Protein AF-0000000083460300 (afdb_homodimer)

Nearest PDB structures (foldseek):
  3lic-assembly1_A  TM=6.378E-01  e=1.007E-07  Shewanella oneidensis
  7bwl-assembly1_A  TM=2.487E-01  e=9.123E-02  Pseudomonas aeruginosa PAO1
  3t4t-assembly1_B  TM=3.244E-01  e=7.249E-01  Arabidopsis thaliana
  1y0g-assembly2_D  TM=1.713E-01  e=1.702E+00  Escherichia coli
  3lic-assembly1_A  TM=6.371E-01  e=8.864E-08  Shewanella oneidensis

Foldseek 3Di:
DVPCVVLLVLQQVLVQVVLLCCVPPVVVLLDPVVQLVSFQVSCVVDVQFFKKKKWWDACQHDNDRIFMWMWGAAPVGDIDIDTCCVPAVCPPPPDPQVVQQVVLQVVLLVVVPAKDKDWDWADPDPPDIDDTDIRMDSGDDSVSKGKDDWAQAPQGDSFIKIKIKHKHWHFQDDDSVSSVDPVRIIMMMIMTIGGDPPPPPPPPPPPNPPRVVRRDD/DVPCVVLLVLQQVLVQVVLLCCVPPVVVLLDPVVQLVSFQVSCVVDVQFFKKKKWWDACQHDNDRIFMWMWGAAPVGDIDIDTCCVPAVCPPPPDPQVVQQVVLQVVLLVVVPAKDKDWDWADPDPPDIDDTDIRMDSGDDSVSKGKDDWAQAPQGDSFIKIKIKHKHWHFADDDSVSSVDPVRIIMMMIMTMGGDPPPPPPPPPHPNPPNVVRRDD

pLDDT: mean 80.94, std 20.19, range [28.08, 98.62]

InterPro domains:
  IPR043458 G-protein coupled receptor 158/179 [PTHR32546] (2-166)

Radius of gyration: 22.04 Å; Cα contacts (8 Å, |Δi|>4): 866; chains: 2; bounding box: 51×63×60 Å

Structure (mmCIF, N/CA/C/O backbone):
data_AF-0000000083460300-model_v1
#
loop_
_entity.id
_entity.type
_entity.pdbx_description
1 polymer 'Uncharacterized protein'
#
loop_
_atom_site.group_PDB
_atom_site.id
_atom_site.type_symbol
_atom_site.label_atom_id
_atom_site.label_alt_id
_atom_site.label_comp_id
_atom_site.label_asym_id
_atom_site.label_entity_id
_atom_site.label_seq_id
_atom_site.pdbx_PDB_ins_code
_atom_site.Cartn_x
_atom_site.Cartn_y
_atom_site.Cartn_z
_atom_site.occupancy
_atom_site.B_iso_or_equiv
_atom_site.auth_seq_id
_atom_site.auth_comp_id
_atom_site.auth_asym_id
_atom_site.auth_atom_id
_atom_site.pdbx_PDB_model_num
ATOM 1 N N . MET A 1 1 ? 0.214 -19.703 14.914 1 40.69 1 MET A N 1
ATOM 2 C CA . MET A 1 1 ? 0.856 -19.156 13.727 1 40.69 1 MET A CA 1
ATOM 3 C C . MET A 1 1 ? 0.792 -17.625 13.742 1 40.69 1 MET A C 1
ATOM 5 O O . MET A 1 1 ? 0.619 -17 12.695 1 40.69 1 MET A O 1
ATOM 9 N N . GLU A 1 2 ? 0.673 -17.125 14.938 1 55.81 2 GLU A N 1
ATOM 10 C CA . GLU A 1 2 ? 0.58 -15.711 15.312 1 55.81 2 GLU A CA 1
ATOM 11 C C . GLU A 1 2 ? 1.822 -14.945 14.875 1 55.81 2 GLU A C 1
ATOM 13 O O . GLU A 1 2 ? 1.737 -13.758 14.531 1 55.81 2 GLU A O 1
ATOM 18 N N . ARG A 1 3 ? 2.99 -15.758 14.578 1 62.72 3 ARG A N 1
ATOM 19 C CA . ARG A 1 3 ? 4.277 -15.102 14.367 1 62.72 3 ARG A CA 1
ATOM 20 C C . ARG A 1 3 ? 4.34 -14.438 13 1 62.72 3 ARG A C 1
ATOM 22 O O . ARG A 1 3 ? 5.016 -13.414 12.836 1 62.72 3 ARG A O 1
ATOM 29 N N . PHE A 1 4 ? 3.465 -14.812 12.031 1 80 4 PHE A N 1
ATOM 30 C CA . PHE A 1 4 ? 3.605 -14.273 10.68 1 80 4 PHE A CA 1
ATOM 31 C C . PHE A 1 4 ? 2.336 -13.547 10.25 1 80 4 PHE A C 1
ATOM 33 O O . PHE A 1 4 ? 2.043 -13.445 9.062 1 80 4 PHE A O 1
ATOM 40 N N . ARG A 1 5 ? 1.718 -13.133 11.258 1 88.12 5 ARG A N 1
ATOM 41 C CA . ARG A 1 5 ? 0.431 -12.492 10.992 1 88.12 5 ARG A CA 1
ATOM 42 C C . ARG A 1 5 ? 0.613 -11.188 10.227 1 88.12 5 ARG A C 1
ATOM 44 O O . ARG A 1 5 ? -0.158 -10.891 9.312 1 88.12 5 ARG A O 1
ATOM 51 N N . VAL A 1 6 ? 1.676 -10.469 10.547 1 90.81 6 VAL A N 1
ATOM 52 C CA . VAL A 1 6 ? 1.897 -9.172 9.922 1 90.81 6 VAL A CA 1
ATOM 53 C C . VAL A 1 6 ? 2.148 -9.352 8.422 1 90.81 6 VAL A C 1
ATOM 55 O O . VAL A 1 6 ? 1.6 -8.617 7.602 1 90.81 6 VAL A O 1
ATOM 58 N N . GLU A 1 7 ? 2.887 -10.375 8.078 1 92.31 7 GLU A N 1
ATOM 59 C CA . GLU A 1 7 ? 3.195 -10.641 6.68 1 92.31 7 GLU A CA 1
ATOM 60 C C . GLU A 1 7 ? 1.938 -11.016 5.898 1 92.31 7 GLU A C 1
ATOM 62 O O . GLU A 1 7 ? 1.739 -10.555 4.773 1 92.31 7 GLU A O 1
ATOM 67 N N . ALA A 1 8 ? 1.145 -11.82 6.523 1 93.94 8 ALA A N 1
ATOM 68 C CA . ALA A 1 8 ? -0.117 -12.195 5.887 1 93.94 8 ALA A CA 1
ATOM 69 C C . ALA A 1 8 ? -1.024 -10.977 5.719 1 93.94 8 ALA A C 1
ATOM 71 O O . ALA A 1 8 ? -1.699 -10.836 4.695 1 93.94 8 ALA A O 1
ATOM 72 N N . ASP A 1 9 ? -1.007 -10.102 6.676 1 95.5 9 ASP A N 1
ATOM 73 C CA . ASP A 1 9 ? -1.859 -8.922 6.637 1 95.5 9 ASP A CA 1
ATOM 74 C C . ASP A 1 9 ? -1.438 -7.977 5.512 1 95.5 9 ASP A C 1
ATOM 76 O O . ASP A 1 9 ? -2.266 -7.242 4.969 1 95.5 9 ASP A O 1
ATOM 80 N N . VAL A 1 10 ? -0.166 -8.016 5.156 1 96.69 10 VAL A N 1
ATOM 81 C CA . VAL A 1 10 ? 0.305 -7.234 4.016 1 96.69 10 VAL A CA 1
ATOM 82 C C . VAL A 1 10 ? -0.421 -7.68 2.748 1 96.69 10 VAL A C 1
ATOM 84 O O . VAL A 1 10 ? -0.887 -6.848 1.966 1 96.69 10 VAL A O 1
ATOM 87 N N . ALA A 1 11 ? -0.58 -8.977 2.582 1 96.25 11 ALA A N 1
ATOM 88 C CA . ALA A 1 11 ? -1.276 -9.508 1.412 1 96.25 11 ALA A CA 1
ATOM 89 C C . ALA A 1 11 ? -2.762 -9.156 1.453 1 96.25 11 ALA A C 1
ATOM 91 O O . ALA A 1 11 ? -3.344 -8.773 0.435 1 96.25 11 ALA A O 1
ATOM 92 N N . VAL A 1 12 ? -3.316 -9.281 2.605 1 96.56 12 VAL A N 1
ATOM 93 C CA . VAL A 1 12 ? -4.734 -8.977 2.771 1 96.56 12 VAL A CA 1
ATOM 94 C C . VAL A 1 12 ? -4.992 -7.512 2.443 1 96.56 12 VAL A C 1
ATOM 96 O O . VAL A 1 12 ? -5.918 -7.188 1.696 1 96.56 12 VAL A O 1
ATOM 99 N N . ASN A 1 13 ? -4.18 -6.668 2.982 1 97.56 13 ASN A N 1
ATOM 100 C CA . ASN A 1 13 ? -4.312 -5.227 2.779 1 97.56 13 ASN A CA 1
ATOM 101 C C . ASN A 1 13 ? -4.16 -4.852 1.309 1 97.56 13 ASN A C 1
ATOM 103 O O . ASN A 1 13 ? -4.926 -4.039 0.788 1 97.56 13 ASN A O 1
ATOM 107 N N . ARG A 1 14 ? -3.213 -5.461 0.698 1 97.06 14 ARG A N 1
ATOM 108 C CA . ARG A 1 14 ? -2.99 -5.203 -0.721 1 97.06 14 ARG A CA 1
ATOM 109 C C . ARG A 1 14 ? -4.176 -5.676 -1.557 1 97.06 14 ARG A C 1
ATOM 111 O O . ARG A 1 14 ? -4.613 -4.977 -2.473 1 97.06 14 ARG A O 1
ATOM 118 N N . ALA A 1 15 ? -4.668 -6.801 -1.241 1 95.88 15 ALA A N 1
ATOM 119 C CA . ALA A 1 15 ? -5.816 -7.348 -1.964 1 95.88 15 ALA A CA 1
ATOM 120 C C . ALA A 1 15 ? -7.012 -6.402 -1.891 1 95.88 15 ALA A C 1
ATOM 122 O O . ALA A 1 15 ? -7.645 -6.113 -2.908 1 95.88 15 ALA A O 1
ATOM 123 N N . ASN A 1 16 ? -7.289 -5.922 -0.725 1 96.38 16 ASN A N 1
ATOM 124 C CA . ASN A 1 16 ? -8.43 -5.031 -0.543 1 96.38 16 ASN A CA 1
ATOM 125 C C . ASN A 1 16 ? -8.211 -3.689 -1.231 1 96.38 16 ASN A C 1
ATOM 127 O O . ASN A 1 16 ? -9.133 -3.131 -1.827 1 96.38 16 ASN A O 1
ATOM 131 N N . MET A 1 17 ? -7.016 -3.207 -1.137 1 96.75 17 MET A N 1
ATOM 132 C CA . MET A 1 17 ? -6.719 -1.939 -1.8 1 96.75 17 MET A CA 1
ATOM 133 C C . MET A 1 17 ? -6.895 -2.062 -3.311 1 96.75 17 MET A C 1
ATOM 135 O O . MET A 1 17 ? -7.496 -1.192 -3.943 1 96.75 17 MET A O 1
ATOM 139 N N . LEU A 1 18 ? -6.406 -3.123 -3.887 1 95 18 LEU A N 1
ATOM 140 C CA . LEU A 1 18 ? -6.504 -3.285 -5.332 1 95 18 LEU A CA 1
ATOM 141 C C . LEU A 1 18 ? -7.949 -3.521 -5.758 1 95 18 LEU A C 1
ATOM 143 O O . LEU A 1 18 ? -8.367 -3.086 -6.832 1 95 18 LEU A O 1
ATOM 147 N N . THR A 1 19 ? -8.664 -4.227 -4.91 1 93.25 19 THR A N 1
ATOM 148 C CA . THR A 1 19 ? -10.086 -4.379 -5.188 1 93.25 19 THR A CA 1
ATOM 149 C C . THR A 1 19 ? -10.773 -3.02 -5.277 1 93.25 19 THR A C 1
ATOM 151 O O . THR A 1 19 ? -11.594 -2.789 -6.168 1 93.25 19 THR A O 1
ATOM 154 N N . ARG A 1 20 ? -10.422 -2.104 -4.418 1 95 20 ARG A N 1
ATOM 155 C CA . ARG A 1 20 ? -10.969 -0.752 -4.445 1 95 20 ARG A CA 1
ATOM 156 C C . ARG A 1 20 ? -10.562 -0.02 -5.719 1 95 20 ARG A C 1
ATOM 158 O O . ARG A 1 20 ? -11.391 0.635 -6.355 1 95 20 ARG A O 1
ATOM 165 N N . LEU A 1 21 ? -9.336 -0.139 -6.055 1 95.75 21 LEU A N 1
ATOM 166 C CA . LEU A 1 21 ? -8.844 0.562 -7.234 1 95.75 21 LEU A CA 1
ATOM 167 C C . LEU A 1 21 ? -9.516 0.029 -8.5 1 95.75 21 LEU A C 1
ATOM 169 O O . LEU A 1 21 ? -9.883 0.804 -9.383 1 95.75 21 LEU A O 1
ATOM 173 N N . TRP A 1 22 ? -9.656 -1.24 -8.578 1 93.12 22 TRP A N 1
ATOM 174 C CA . TRP A 1 22 ? -10.328 -1.825 -9.734 1 93.12 22 TRP A CA 1
ATOM 175 C C . TRP A 1 22 ? -11.766 -1.325 -9.844 1 93.12 22 TRP A C 1
ATOM 177 O O . TRP A 1 22 ? -12.289 -1.137 -10.945 1 93.12 22 TRP A O 1
ATOM 187 N N . LYS A 1 23 ? -12.359 -1.141 -8.75 1 92.25 23 LYS A N 1
ATOM 188 C CA . LYS A 1 23 ? -13.766 -0.755 -8.742 1 92.25 23 LYS A CA 1
ATOM 189 C C . LYS A 1 23 ? -13.93 0.738 -9.008 1 92.25 23 LYS A C 1
ATOM 191 O O . LYS A 1 23 ? -14.828 1.146 -9.75 1 92.25 23 LYS A O 1
ATOM 196 N N . TYR A 1 24 ? -13.078 1.581 -8.414 1 95.19 24 TYR A N 1
ATOM 197 C CA . TYR A 1 24 ? -13.383 3.008 -8.383 1 95.19 24 TYR A CA 1
ATOM 198 C C . TYR A 1 24 ? -12.375 3.799 -9.211 1 95.19 24 TYR A C 1
ATOM 200 O O . TYR A 1 24 ? -12.586 4.98 -9.492 1 95.19 24 TYR A O 1
ATOM 208 N N . ALA A 1 25 ? -11.305 3.238 -9.57 1 95.75 25 ALA A N 1
ATOM 209 C CA . ALA A 1 25 ? -10.273 3.91 -10.352 1 95.75 25 ALA A CA 1
ATOM 210 C C . ALA A 1 25 ? -9.562 2.928 -11.281 1 95.75 25 ALA A C 1
ATOM 212 O O . ALA A 1 25 ? -8.328 2.854 -11.289 1 95.75 25 ALA A O 1
ATOM 213 N N . ALA A 1 26 ? -10.305 2.256 -12.07 1 93.06 26 ALA A N 1
ATOM 214 C CA . ALA A 1 26 ? -9.773 1.207 -12.938 1 93.06 26 ALA A CA 1
ATOM 215 C C . ALA A 1 26 ? -8.727 1.764 -13.891 1 93.06 26 ALA A C 1
ATOM 217 O O . ALA A 1 26 ? -7.824 1.039 -14.328 1 93.06 26 ALA A O 1
ATOM 218 N N . GLU A 1 27 ? -8.766 3.01 -14.219 1 95.25 27 GLU A N 1
ATOM 219 C CA . GLU A 1 27 ? -7.84 3.613 -15.172 1 95.25 27 GLU A CA 1
ATOM 220 C C . GLU A 1 27 ? -6.402 3.533 -14.664 1 95.25 27 GLU A C 1
ATOM 222 O O . GLU A 1 27 ? -5.469 3.385 -15.453 1 95.25 27 GLU A O 1
ATOM 227 N N . VAL A 1 28 ? -6.211 3.625 -13.359 1 97.19 28 VAL A N 1
ATOM 228 C CA . VAL A 1 28 ? -4.848 3.611 -12.844 1 97.19 28 VAL A CA 1
ATOM 229 C C . VAL A 1 28 ? -4.266 2.205 -12.953 1 97.19 28 VAL A C 1
ATOM 231 O O . VAL A 1 28 ? -3.043 2.031 -12.969 1 97.19 28 VAL A O 1
ATOM 234 N N . MET A 1 29 ? -5.152 1.255 -13.07 1 94.75 29 MET A N 1
ATOM 235 C CA . MET A 1 29 ? -4.727 -0.142 -13.117 1 94.75 29 MET A CA 1
ATOM 236 C C . MET A 1 29 ? -4.09 -0.475 -14.461 1 94.75 29 MET A C 1
ATOM 238 O O . MET A 1 29 ? -3.473 -1.53 -14.609 1 94.75 29 MET A O 1
ATOM 242 N N . ASN A 1 30 ? -4.148 0.466 -15.375 1 96.12 30 ASN A N 1
ATOM 243 C CA . ASN A 1 30 ? -3.484 0.267 -16.656 1 96.12 30 ASN A CA 1
ATOM 244 C C . ASN A 1 30 ? -1.97 0.41 -16.531 1 96.12 30 ASN A C 1
ATOM 246 O O . ASN A 1 30 ? -1.229 0.038 -17.453 1 96.12 30 ASN A O 1
ATOM 250 N N . SER A 1 31 ? -1.545 0.927 -15.477 1 97.81 31 SER A N 1
ATOM 251 C CA . SER A 1 31 ? -0.112 1.079 -15.25 1 97.81 31 SER A CA 1
ATOM 252 C C . SER A 1 31 ? 0.499 -0.206 -14.695 1 97.81 31 SER A C 1
ATOM 254 O O . SER A 1 31 ? 0.304 -0.541 -13.523 1 97.81 31 SER A O 1
ATOM 256 N N . GLU A 1 32 ? 1.292 -0.819 -15.484 1 97.62 32 GLU A N 1
ATOM 257 C CA . GLU A 1 32 ? 1.979 -2.014 -15 1 97.62 32 GLU A CA 1
ATOM 258 C C . GLU A 1 32 ? 2.951 -1.675 -13.875 1 97.62 32 GLU A C 1
ATOM 260 O O . GLU A 1 32 ? 3.148 -2.473 -12.953 1 97.62 32 GLU A O 1
ATOM 265 N N . TYR A 1 33 ? 3.535 -0.537 -13.992 1 98.25 33 TYR A N 1
ATOM 266 C CA . TYR A 1 33 ? 4.488 -0.151 -12.953 1 98.25 33 TYR A CA 1
ATOM 267 C C . TYR A 1 33 ? 3.803 -0.015 -11.602 1 98.25 33 TYR A C 1
ATOM 269 O O . TYR A 1 33 ? 4.387 -0.337 -10.562 1 98.25 33 TYR A O 1
ATOM 277 N N . LEU A 1 34 ? 2.6 0.499 -11.609 1 98.31 34 LEU A N 1
ATOM 278 C CA . LEU A 1 34 ? 1.871 0.585 -10.352 1 98.31 34 LEU A CA 1
ATOM 279 C C . LEU A 1 34 ? 1.781 -0.781 -9.68 1 98.31 34 LEU A C 1
ATOM 281 O O . LEU A 1 34 ? 1.996 -0.899 -8.469 1 98.31 34 LEU A O 1
ATOM 285 N N . LEU A 1 35 ? 1.482 -1.758 -10.469 1 97.94 35 LEU A N 1
ATOM 286 C CA . LEU A 1 35 ? 1.384 -3.111 -9.93 1 97.94 35 LEU A CA 1
ATOM 287 C C . LEU A 1 35 ? 2.752 -3.625 -9.492 1 97.94 35 LEU A C 1
ATOM 289 O O . LEU A 1 35 ? 2.871 -4.285 -8.461 1 97.94 35 LEU A O 1
ATOM 293 N N . HIS A 1 36 ? 3.805 -3.318 -10.281 1 98.62 36 HIS A N 1
ATOM 294 C CA . HIS A 1 36 ? 5.168 -3.66 -9.891 1 98.62 36 HIS A CA 1
ATOM 295 C C . HIS A 1 36 ? 5.543 -2.998 -8.57 1 98.62 36 HIS A C 1
ATOM 297 O O . HIS A 1 36 ? 6.062 -3.658 -7.664 1 98.62 36 HIS A O 1
ATOM 303 N N . ALA A 1 37 ? 5.25 -1.735 -8.484 1 98.38 37 ALA A N 1
ATOM 304 C CA . ALA A 1 37 ? 5.559 -0.997 -7.266 1 98.38 37 ALA A CA 1
ATOM 305 C C . ALA A 1 37 ? 4.812 -1.579 -6.066 1 98.38 37 ALA A C 1
ATOM 307 O O . ALA A 1 37 ? 5.328 -1.574 -4.945 1 98.38 37 ALA A O 1
ATOM 308 N N . GLY A 1 38 ? 3.619 -2.023 -6.305 1 98.06 38 GLY A N 1
ATOM 309 C CA . GLY A 1 38 ? 2.822 -2.627 -5.246 1 98.06 38 GLY A CA 1
ATOM 310 C C . GLY A 1 38 ? 3.473 -3.854 -4.633 1 98.06 38 GLY A C 1
ATOM 311 O O . GLY A 1 38 ? 3.627 -3.936 -3.414 1 98.06 38 GLY A O 1
ATOM 312 N N . VAL A 1 39 ? 3.859 -4.77 -5.48 1 98.25 39 VAL A N 1
ATOM 313 C CA . VAL A 1 39 ? 4.457 -5.988 -4.949 1 98.25 39 VAL A CA 1
ATOM 314 C C . VAL A 1 39 ? 5.855 -5.688 -4.41 1 98.25 39 VAL A C 1
ATOM 316 O O . VAL A 1 39 ? 6.297 -6.301 -3.434 1 98.25 39 VAL A O 1
ATOM 319 N N . PHE A 1 40 ? 6.574 -4.773 -5.008 1 98.5 40 PHE A N 1
ATOM 320 C CA . PHE A 1 40 ? 7.836 -4.297 -4.449 1 98.5 40 PHE A CA 1
ATOM 321 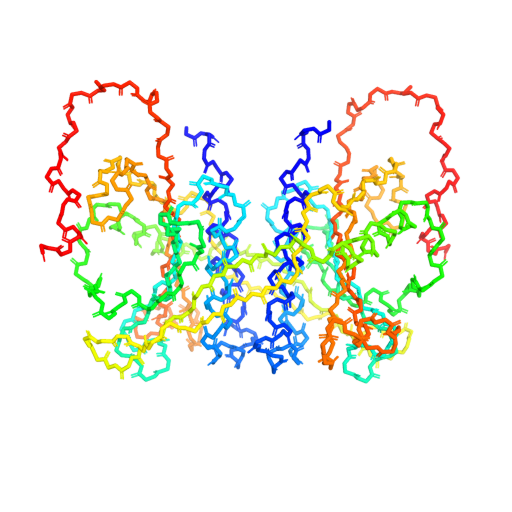C C . PHE A 1 40 ? 7.648 -3.834 -3.01 1 98.5 40 PHE A C 1
ATOM 323 O O . PHE A 1 40 ? 8.398 -4.238 -2.119 1 98.5 40 PHE A O 1
ATOM 330 N N . ALA A 1 41 ? 6.625 -3.045 -2.846 1 98.19 41 ALA A N 1
ATOM 331 C CA . ALA A 1 41 ? 6.336 -2.486 -1.527 1 98.19 41 ALA A CA 1
ATOM 332 C C . ALA A 1 41 ? 5.977 -3.586 -0.531 1 98.19 41 ALA A C 1
ATOM 334 O O . ALA A 1 41 ? 6.309 -3.492 0.652 1 98.19 41 ALA A O 1
ATOM 335 N N . MET A 1 42 ? 5.27 -4.57 -0.984 1 97.94 42 MET A N 1
ATOM 336 C CA . MET A 1 42 ? 4.945 -5.688 -0.097 1 97.94 42 MET A CA 1
ATOM 337 C C . MET A 1 42 ? 6.215 -6.344 0.434 1 97.94 42 MET A C 1
ATOM 339 O O . MET A 1 42 ? 6.34 -6.582 1.637 1 97.94 42 MET A O 1
ATOM 343 N N . VAL A 1 43 ? 7.188 -6.586 -0.414 1 96.81 43 VAL A N 1
ATOM 344 C CA . VAL A 1 43 ? 8.43 -7.242 -0.024 1 96.81 43 VAL A CA 1
ATOM 345 C C . VAL A 1 43 ? 9.242 -6.316 0.885 1 96.81 43 VAL A C 1
ATOM 347 O O . VAL A 1 43 ? 9.828 -6.766 1.874 1 96.81 43 VAL A O 1
ATOM 350 N N . GLU A 1 44 ? 9.18 -5.07 0.592 1 96.75 44 GLU A N 1
ATOM 351 C CA . GLU A 1 44 ? 9.953 -4.086 1.343 1 96.75 44 GLU A CA 1
ATOM 352 C C . GLU A 1 44 ? 9.383 -3.895 2.746 1 96.75 44 GLU A C 1
ATOM 354 O O . GLU A 1 44 ? 10.07 -3.377 3.633 1 96.75 44 GLU A O 1
ATOM 359 N N . PHE A 1 45 ? 8.18 -4.238 2.967 1 96.31 45 PHE A N 1
ATOM 360 C CA . PHE A 1 45 ? 7.504 -3.932 4.219 1 96.31 45 PHE A CA 1
ATOM 361 C C . PHE A 1 45 ? 8.172 -4.648 5.387 1 96.31 45 PHE A C 1
ATOM 363 O O . PHE A 1 45 ? 8.227 -4.117 6.496 1 96.31 45 PHE A O 1
ATOM 370 N N . ASP A 1 46 ? 8.555 -5.812 5.113 1 92.81 46 ASP A N 1
ATOM 371 C CA . ASP A 1 46 ? 9.164 -6.633 6.156 1 92.81 46 ASP A CA 1
ATOM 372 C C . ASP A 1 46 ? 10.273 -7.516 5.59 1 92.81 46 ASP A C 1
ATOM 374 O O . ASP A 1 46 ? 10.086 -8.18 4.566 1 92.81 46 ASP A O 1
ATOM 378 N N . ASP A 1 47 ? 11.367 -7.609 6.348 1 89.88 47 ASP A N 1
ATOM 379 C CA . ASP A 1 47 ? 12.531 -8.352 5.867 1 89.88 47 ASP A CA 1
ATOM 380 C C . ASP A 1 47 ? 12.234 -9.844 5.785 1 89.88 47 ASP A C 1
ATOM 382 O O . ASP A 1 47 ? 12.914 -10.578 5.066 1 89.88 47 ASP A O 1
ATOM 386 N N . ASP A 1 48 ? 11.227 -10.242 6.449 1 86.88 48 ASP A N 1
ATOM 387 C CA . ASP A 1 48 ? 10.875 -11.664 6.445 1 86.88 48 ASP A CA 1
ATOM 388 C C . ASP A 1 48 ? 10.086 -12.031 5.191 1 86.88 48 ASP A C 1
ATOM 390 O O . ASP A 1 48 ? 9.93 -13.211 4.875 1 86.88 48 ASP A O 1
ATOM 394 N N . ILE A 1 49 ? 9.578 -11.07 4.527 1 92.44 49 ILE A N 1
ATOM 395 C CA . ILE A 1 49 ? 8.906 -11.352 3.262 1 92.44 49 ILE A CA 1
ATOM 396 C C . ILE A 1 49 ? 9.945 -11.508 2.154 1 92.44 49 ILE A C 1
ATOM 398 O O . ILE A 1 49 ? 10.609 -10.539 1.775 1 92.44 49 ILE A O 1
ATOM 402 N N . PHE A 1 50 ? 10.039 -12.656 1.695 1 91.25 50 PHE A N 1
ATOM 403 C CA . PHE A 1 50 ? 11.023 -12.938 0.651 1 91.25 50 PHE A CA 1
ATOM 404 C C . PHE A 1 50 ? 10.469 -12.57 -0.721 1 91.25 50 PHE A C 1
ATOM 406 O O . PHE A 1 50 ? 11.203 -12.102 -1.589 1 91.25 50 PHE A O 1
ATOM 413 N N . ALA A 1 51 ? 9.203 -12.852 -0.879 1 93.56 51 ALA A N 1
ATOM 414 C CA . ALA A 1 51 ? 8.57 -12.586 -2.17 1 93.56 51 ALA A CA 1
ATOM 415 C C . ALA A 1 51 ? 7.09 -12.258 -2.004 1 93.56 51 ALA A C 1
ATOM 417 O O . ALA A 1 51 ? 6.496 -12.562 -0.967 1 93.56 51 ALA A O 1
ATOM 418 N N . ALA A 1 52 ? 6.547 -11.633 -2.992 1 96 52 ALA A N 1
ATOM 419 C CA . ALA A 1 52 ? 5.129 -11.289 -3.035 1 96 52 ALA A CA 1
ATOM 420 C C . ALA A 1 52 ? 4.621 -11.242 -4.473 1 96 52 ALA A C 1
ATOM 422 O O . ALA A 1 52 ? 5.379 -10.938 -5.395 1 96 52 ALA A O 1
ATOM 423 N N . GLY A 1 53 ? 3.33 -11.523 -4.652 1 95.12 53 GLY A N 1
ATOM 424 C CA . GLY A 1 53 ? 2.783 -11.539 -6 1 95.12 53 GLY A CA 1
ATOM 425 C C . GLY A 1 53 ? 1.305 -11.203 -6.047 1 95.12 53 GLY A C 1
ATOM 426 O O . GLY A 1 53 ? 0.621 -11.25 -5.023 1 95.12 53 GLY A O 1
ATOM 427 N N . ASN A 1 54 ? 0.885 -10.789 -7.168 1 94.06 54 ASN A N 1
ATOM 428 C CA . ASN A 1 54 ? -0.49 -10.5 -7.559 1 94.06 54 ASN A CA 1
ATOM 429 C C . ASN A 1 54 ? -0.829 -11.102 -8.914 1 94.06 54 ASN A C 1
ATOM 431 O O . ASN A 1 54 ? -0.615 -10.477 -9.953 1 94.06 54 ASN A O 1
ATOM 435 N N . CYS A 1 55 ? -1.491 -12.266 -8.875 1 91.81 55 CYS A N 1
ATOM 436 C CA . CYS A 1 55 ? -1.705 -13.016 -10.109 1 91.81 55 CYS A CA 1
ATOM 437 C C . CYS A 1 55 ? -3.145 -12.875 -10.586 1 91.81 55 CYS A C 1
ATOM 439 O O . CYS A 1 55 ? -4.082 -13.023 -9.805 1 91.81 55 CYS A O 1
ATOM 441 N N . TYR A 1 56 ? -3.234 -12.664 -11.883 1 90.38 56 TYR A N 1
ATOM 442 C CA . TYR A 1 56 ? -4.555 -12.516 -12.484 1 90.38 56 TYR A CA 1
ATOM 443 C C . TYR A 1 56 ? -4.949 -13.766 -13.258 1 90.38 56 TYR A C 1
ATOM 445 O O . TYR A 1 56 ? -4.094 -14.469 -13.789 1 90.38 56 TYR A O 1
ATOM 453 N N . ASP A 1 57 ? -6.23 -13.992 -13.328 1 85.44 57 ASP A N 1
ATOM 454 C CA . ASP A 1 57 ? -6.75 -15.086 -14.141 1 85.44 57 ASP A CA 1
ATOM 455 C C . ASP A 1 57 ? -6.605 -14.773 -15.633 1 85.44 57 ASP A C 1
ATOM 457 O O . ASP A 1 57 ? -6.18 -13.68 -16 1 85.44 57 ASP A O 1
ATOM 461 N N . LYS A 1 58 ? -6.914 -15.805 -16.391 1 87.25 58 LYS A N 1
ATOM 462 C CA . LYS A 1 58 ? -6.742 -15.703 -17.828 1 87.25 58 LYS A CA 1
ATOM 463 C C . LYS A 1 58 ? -7.508 -14.508 -18.391 1 87.25 58 LYS A C 1
ATOM 465 O O . LYS A 1 58 ? -8.688 -14.32 -18.094 1 87.25 58 LYS A O 1
ATOM 470 N N . TYR A 1 59 ? -6.824 -13.617 -19.156 1 88.81 59 TYR A N 1
ATOM 471 C CA . TYR A 1 59 ? -7.355 -12.492 -19.906 1 88.81 59 TYR A CA 1
ATOM 472 C C . TYR A 1 59 ? -7.988 -11.461 -18.984 1 88.81 59 TYR A C 1
ATOM 474 O O . TYR A 1 59 ? -8.984 -10.828 -19.328 1 88.81 59 TYR A O 1
ATOM 482 N N . GLN A 1 60 ? -7.398 -11.305 -17.844 1 87.88 60 GLN A N 1
ATOM 483 C CA . GLN A 1 60 ? -8.008 -10.391 -16.891 1 87.88 60 GLN A CA 1
ATOM 484 C C . GLN A 1 60 ? -7.148 -9.148 -16.688 1 87.88 60 GLN A C 1
ATOM 486 O O . GLN A 1 60 ? -7.512 -8.25 -15.93 1 87.88 60 GLN A O 1
ATOM 491 N N . TYR A 1 61 ? -6.078 -9.133 -17.328 1 92.69 61 TYR A N 1
ATOM 492 C CA . TYR A 1 61 ? -5.262 -7.922 -17.281 1 92.69 61 TYR A CA 1
ATOM 493 C C . TYR A 1 61 ? -4.762 -7.547 -18.672 1 92.69 61 TYR A C 1
ATOM 495 O O . TYR A 1 61 ? -3.949 -8.266 -19.266 1 92.69 61 TYR A O 1
ATOM 503 N N . LYS A 1 62 ? -5.258 -6.41 -19.156 1 93.56 62 LYS A N 1
ATOM 504 C CA . LYS A 1 62 ? -4.93 -5.918 -20.5 1 93.56 62 LYS A CA 1
ATOM 505 C C . LYS A 1 62 ? -5.051 -7.023 -21.531 1 93.56 62 LYS A C 1
ATOM 507 O O . LYS A 1 62 ? -6.066 -7.723 -21.594 1 93.56 62 LYS A O 1
ATOM 512 N N . ASP A 1 63 ? -4.09 -7.098 -22.453 1 93.75 63 ASP A N 1
ATOM 513 C CA . ASP A 1 63 ? -4.168 -8.094 -23.516 1 93.75 63 ASP A CA 1
ATOM 514 C C . ASP A 1 63 ? -3.326 -9.328 -23.172 1 93.75 63 ASP A C 1
ATOM 516 O O . ASP A 1 63 ? -3.072 -10.164 -24.031 1 93.75 63 ASP A O 1
ATOM 520 N N . TYR A 1 64 ? -3.035 -9.484 -21.969 1 94.06 64 TYR A N 1
ATOM 521 C CA . TYR A 1 64 ? -2.232 -10.633 -21.562 1 94.06 64 TYR A CA 1
ATOM 522 C C . TYR A 1 64 ? -3.104 -11.86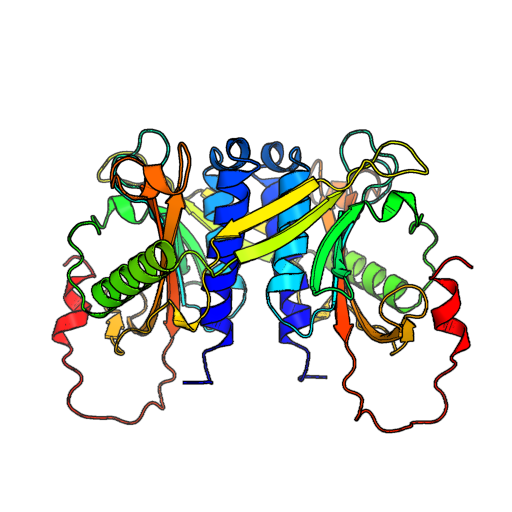7 -21.375 1 94.06 64 TYR A C 1
ATOM 524 O O . TYR A 1 64 ? -4.215 -11.781 -20.844 1 94.06 64 TYR A O 1
ATOM 532 N N . TRP A 1 65 ? -2.568 -12.969 -21.828 1 93.06 65 TRP A N 1
ATOM 533 C CA . TRP A 1 65 ? -3.213 -14.227 -21.438 1 93.06 65 TRP A CA 1
ATOM 534 C C . TRP A 1 65 ? -3.123 -14.445 -19.938 1 93.06 65 TRP A C 1
ATOM 536 O O . TRP A 1 65 ? -4.133 -14.703 -19.281 1 93.06 65 TRP A O 1
ATOM 546 N N . LEU A 1 66 ? -1.916 -14.359 -19.422 1 91.81 66 LEU A N 1
ATOM 547 C CA . LEU A 1 66 ? -1.637 -14.391 -18 1 91.81 66 LEU A CA 1
ATOM 548 C C . LEU A 1 66 ? -0.694 -13.258 -17.594 1 91.81 66 LEU A C 1
ATOM 550 O O . LEU A 1 66 ? 0.218 -12.914 -18.359 1 91.81 66 LEU A O 1
ATOM 554 N N . PHE A 1 67 ? -0.96 -12.742 -16.438 1 94.56 67 PHE A N 1
ATOM 555 C CA . PHE A 1 67 ? -0.125 -11.672 -15.922 1 94.56 67 PHE A CA 1
ATOM 556 C C . PHE A 1 67 ? -0.005 -11.758 -14.406 1 94.56 67 PHE A C 1
ATOM 558 O O . PHE A 1 67 ? -1.014 -11.836 -13.703 1 94.56 67 PHE A O 1
ATOM 565 N N . CYS A 1 68 ? 1.262 -11.805 -13.906 1 94.44 68 CYS A N 1
ATOM 566 C CA . CYS A 1 68 ? 1.49 -11.938 -12.477 1 94.44 68 CYS A CA 1
ATOM 567 C C . CYS A 1 68 ? 2.707 -11.133 -12.039 1 94.44 68 CYS A C 1
ATOM 569 O O . CYS A 1 68 ? 3.816 -11.664 -11.969 1 94.44 68 CYS A O 1
ATOM 571 N N . PRO A 1 69 ? 2.441 -9.844 -11.703 1 97.25 69 PRO A N 1
ATOM 572 C CA . PRO A 1 69 ? 3.537 -9.133 -11.047 1 97.25 69 PRO A CA 1
ATOM 573 C C . PRO A 1 69 ? 4.062 -9.867 -9.812 1 97.25 69 PRO A C 1
ATOM 575 O O . PRO A 1 69 ? 3.279 -10.273 -8.953 1 97.25 69 PRO A O 1
ATOM 578 N N . TYR A 1 70 ? 5.375 -10.047 -9.773 1 96.19 70 TYR A N 1
ATOM 579 C CA . TYR A 1 70 ? 6.047 -10.844 -8.758 1 96.19 70 TYR A CA 1
ATOM 580 C C . TYR A 1 70 ? 7.371 -10.211 -8.352 1 96.19 70 TYR A C 1
ATOM 582 O O . TYR A 1 70 ? 8.242 -9.984 -9.195 1 96.19 70 TYR A O 1
ATOM 590 N N . ALA A 1 71 ? 7.473 -9.93 -7.074 1 97.38 71 ALA A N 1
ATOM 591 C CA . ALA A 1 71 ? 8.695 -9.359 -6.52 1 97.38 71 ALA A CA 1
ATOM 592 C C . ALA A 1 71 ? 9.398 -10.352 -5.609 1 97.38 71 ALA A C 1
ATOM 594 O O . ALA A 1 71 ? 8.75 -11.078 -4.848 1 97.38 71 ALA A O 1
ATOM 595 N N . TYR A 1 72 ? 10.734 -10.328 -5.652 1 93.44 72 TYR A N 1
ATOM 596 C CA . TYR A 1 72 ? 11.484 -11.164 -4.715 1 93.44 72 TYR A CA 1
ATOM 597 C C . TYR A 1 72 ? 12.883 -10.602 -4.488 1 93.44 72 TYR A C 1
ATOM 599 O O . TYR A 1 72 ? 13.391 -9.836 -5.309 1 93.44 72 TYR A O 1
ATOM 607 N N . ARG A 1 73 ? 13.438 -11.023 -3.42 1 92.44 73 ARG A N 1
ATOM 608 C CA . ARG A 1 73 ? 14.773 -10.562 -3.051 1 92.44 73 ARG A CA 1
ATOM 609 C C . ARG A 1 73 ? 15.852 -11.359 -3.791 1 92.44 73 ARG A C 1
ATOM 611 O O . ARG A 1 73 ? 15.883 -12.586 -3.715 1 92.44 73 ARG A O 1
ATOM 618 N N . LEU A 1 74 ? 16.656 -10.586 -4.445 1 90.31 74 LEU A N 1
ATOM 619 C CA . LEU A 1 74 ? 17.812 -11.211 -5.07 1 90.31 74 LEU A CA 1
ATOM 620 C C . LEU A 1 74 ? 18.875 -11.547 -4.031 1 90.31 74 LEU A C 1
ATOM 622 O O . LEU A 1 74 ? 18.953 -10.906 -2.979 1 90.31 74 LEU A O 1
ATOM 626 N N . PRO A 1 75 ? 19.703 -12.477 -4.352 1 84.81 75 PRO A N 1
ATOM 627 C CA . PRO A 1 75 ? 20.781 -12.812 -3.41 1 84.81 75 PRO A CA 1
ATOM 628 C C . PRO A 1 75 ? 21.688 -11.633 -3.1 1 84.81 75 PRO A C 1
ATOM 630 O O . PRO A 1 75 ? 22.219 -11.523 -1.987 1 84.81 75 PRO A O 1
ATOM 633 N N . GLU A 1 76 ? 21.781 -10.75 -4.043 1 86.94 76 GLU A N 1
ATOM 634 C CA . GLU A 1 76 ? 22.688 -9.609 -3.871 1 86.94 76 GLU A CA 1
ATOM 635 C C . GLU A 1 76 ? 22.016 -8.508 -3.049 1 86.94 76 GLU A C 1
ATOM 637 O O . GLU A 1 76 ? 22.672 -7.527 -2.67 1 86.94 76 GLU A O 1
ATOM 642 N N . GLY A 1 77 ? 20.703 -8.625 -2.811 1 86.5 77 GLY A N 1
ATOM 643 C CA . GLY A 1 77 ? 20.109 -7.645 -1.92 1 86.5 77 GLY A CA 1
ATOM 644 C C . GLY A 1 77 ? 18.906 -6.945 -2.527 1 86.5 77 GLY A C 1
ATOM 645 O O . GLY A 1 77 ? 17.812 -6.977 -1.964 1 86.5 77 GLY A O 1
ATOM 646 N N . PRO A 1 78 ? 19.047 -6.418 -3.75 1 94.25 78 PRO A N 1
ATOM 647 C CA . PRO A 1 78 ? 17.953 -5.668 -4.348 1 94.25 78 PRO A CA 1
ATOM 648 C C . PRO A 1 78 ? 16.75 -6.551 -4.676 1 94.25 78 PRO A C 1
ATOM 650 O O . PRO A 1 78 ? 16.875 -7.777 -4.719 1 94.25 78 PRO A O 1
ATOM 653 N N . ILE A 1 79 ? 15.656 -5.898 -4.785 1 97.06 79 ILE A N 1
ATOM 654 C CA . ILE A 1 79 ? 14.422 -6.578 -5.145 1 97.06 79 ILE A CA 1
ATOM 655 C C . ILE A 1 79 ? 14.242 -6.559 -6.66 1 97.06 79 ILE A C 1
ATOM 657 O O . ILE A 1 79 ? 14.469 -5.531 -7.305 1 97.06 79 ILE A O 1
ATOM 661 N N . LEU A 1 80 ? 13.906 -7.688 -7.215 1 97.69 80 LEU A N 1
ATOM 662 C CA . LEU A 1 80 ? 13.539 -7.781 -8.625 1 97.69 80 LEU A CA 1
ATOM 663 C C . LEU A 1 80 ? 12.047 -8.016 -8.789 1 97.69 80 LEU A C 1
ATOM 665 O O . LEU A 1 80 ? 11.469 -8.875 -8.117 1 97.69 80 LEU A O 1
ATOM 669 N N . VAL A 1 81 ? 11.484 -7.215 -9.609 1 98.25 81 VAL A N 1
ATOM 670 C CA . VAL A 1 81 ? 10.078 -7.41 -9.945 1 98.25 81 VAL A CA 1
ATOM 671 C C . VAL A 1 81 ? 9.945 -7.848 -11.398 1 98.25 81 VAL A C 1
ATOM 673 O O . VAL A 1 81 ? 10.531 -7.23 -12.289 1 98.25 81 VAL A O 1
ATOM 676 N N . LYS A 1 82 ? 9.18 -8.867 -11.602 1 97.75 82 LYS A N 1
ATOM 677 C CA . LYS A 1 82 ? 8.953 -9.398 -12.945 1 97.75 82 LYS A CA 1
ATOM 678 C C . LYS A 1 82 ? 7.531 -9.922 -13.102 1 97.75 82 LYS A C 1
ATOM 680 O O . LYS A 1 82 ? 6.762 -9.938 -12.133 1 97.75 82 LYS A O 1
ATOM 685 N N . ASP A 1 83 ? 7.199 -10.242 -14.344 1 96.88 83 ASP A N 1
ATOM 686 C CA . ASP A 1 83 ? 5.98 -11 -14.594 1 96.88 83 ASP A CA 1
ATOM 687 C C . ASP A 1 83 ? 6.23 -12.5 -14.477 1 96.88 83 ASP A C 1
ATOM 689 O O . ASP A 1 83 ? 6.812 -13.117 -15.375 1 96.88 83 ASP A O 1
ATOM 693 N N . LEU A 1 84 ? 5.742 -13.078 -13.453 1 93.62 84 LEU A N 1
ATOM 694 C CA . LEU A 1 84 ? 5.973 -14.484 -13.164 1 93.62 84 LEU A CA 1
ATOM 695 C C . LEU A 1 84 ? 5.336 -15.367 -14.234 1 93.62 84 LEU A C 1
ATOM 697 O O . LEU A 1 84 ? 5.805 -16.484 -14.484 1 93.62 84 LEU A O 1
ATOM 701 N N . ALA A 1 85 ? 4.309 -14.875 -14.883 1 91.94 85 ALA A N 1
ATOM 702 C CA . ALA A 1 85 ? 3.531 -15.656 -15.844 1 91.94 85 ALA A CA 1
ATOM 703 C C . ALA A 1 85 ? 4.379 -16.031 -17.047 1 91.94 85 ALA A C 1
ATOM 705 O O . ALA A 1 85 ? 4.031 -16.953 -17.797 1 91.94 85 ALA A O 1
ATOM 706 N N . VAL A 1 86 ? 5.402 -15.312 -17.281 1 93.06 86 VAL A N 1
ATOM 707 C CA . VAL A 1 86 ? 6.285 -15.625 -18.406 1 93.06 86 VAL A CA 1
ATOM 708 C C . VAL A 1 86 ? 6.934 -16.984 -18.188 1 93.06 86 VAL A C 1
ATOM 710 O O . VAL A 1 86 ? 7.09 -17.766 -19.125 1 93.06 86 VAL A O 1
ATOM 713 N N . GLU A 1 87 ? 7.242 -17.297 -16.891 1 87.81 87 GLU A N 1
ATOM 714 C CA . GLU A 1 87 ? 7.992 -18.516 -16.594 1 87.81 87 GLU A CA 1
ATOM 715 C C . GLU A 1 87 ? 7.094 -19.578 -15.977 1 87.81 87 GLU A C 1
ATOM 717 O O . GLU A 1 87 ? 7.43 -20.766 -15.977 1 87.81 87 GLU A O 1
ATOM 722 N N . TYR A 1 88 ? 6.023 -19.141 -15.492 1 83.69 88 TYR A N 1
ATOM 723 C CA . TYR A 1 88 ? 5.16 -20.031 -14.742 1 83.69 88 TYR A CA 1
ATOM 724 C C . TYR A 1 88 ? 3.695 -19.828 -15.109 1 83.69 88 TYR A C 1
ATOM 726 O O . TYR A 1 88 ? 3.125 -18.766 -14.836 1 83.69 88 TYR A O 1
ATOM 734 N N . LYS A 1 89 ? 3.156 -20.906 -15.703 1 84.94 89 LYS A N 1
ATOM 735 C CA . LYS A 1 89 ? 1.739 -20.844 -16.047 1 84.94 89 LYS A CA 1
ATOM 736 C C . LYS A 1 89 ? 0.875 -21.406 -14.93 1 84.94 89 LYS A C 1
ATOM 738 O O . LYS A 1 89 ? 0.584 -22.609 -14.906 1 84.94 89 LYS A O 1
ATOM 743 N N . TYR A 1 90 ? 0.365 -20.641 -14.031 1 78.25 90 TYR A N 1
ATOM 744 C CA . TYR A 1 90 ? -0.172 -21.016 -12.719 1 78.25 90 TYR A CA 1
ATOM 745 C C . TYR A 1 90 ? -1.636 -21.422 -12.828 1 78.25 90 TYR A C 1
ATOM 747 O O . TYR A 1 90 ? -2.287 -21.688 -11.82 1 78.25 90 TYR A O 1
ATOM 755 N N . LEU A 1 91 ? -2.25 -21.531 -13.969 1 76.69 91 LEU A N 1
ATOM 756 C CA . LEU A 1 91 ? -3.652 -21.906 -14.07 1 76.69 91 LEU A CA 1
ATOM 757 C C . LEU A 1 91 ? -3.842 -23.375 -13.695 1 76.69 91 LEU A C 1
ATOM 759 O O . LEU A 1 91 ? -4.941 -23.781 -13.312 1 76.69 91 LEU A O 1
ATOM 763 N N . LYS A 1 92 ? -2.783 -24.094 -13.711 1 68.75 92 LYS A N 1
ATOM 764 C CA . LYS A 1 92 ? -2.885 -25.516 -13.438 1 68.75 92 LYS A CA 1
ATOM 765 C C . LYS A 1 92 ? -2.43 -25.844 -12.023 1 68.75 92 LYS A C 1
ATOM 767 O O . LYS A 1 92 ? -2.141 -27 -11.703 1 68.75 92 LYS A O 1
ATOM 772 N N . ASN A 1 93 ? -2.395 -24.766 -11.281 1 64.56 93 ASN A N 1
ATOM 773 C CA . ASN A 1 93 ? -1.965 -25.016 -9.906 1 64.56 93 ASN A CA 1
ATOM 774 C C . ASN A 1 93 ? -2.957 -25.891 -9.156 1 64.56 93 ASN A C 1
ATOM 776 O O . ASN A 1 93 ? -4.129 -25.547 -9.016 1 64.56 93 ASN A O 1
ATOM 780 N N . THR A 1 94 ? -2.506 -26.984 -8.719 1 65.25 94 THR A N 1
ATOM 781 C CA . THR A 1 94 ? -3.363 -27.969 -8.062 1 65.25 94 THR A CA 1
ATOM 782 C C . THR A 1 94 ? -2.973 -28.141 -6.598 1 65.25 94 THR A C 1
ATOM 784 O O . THR A 1 94 ? -3.361 -29.109 -5.953 1 65.25 94 THR A O 1
ATOM 787 N N . SER A 1 95 ? -2.293 -27.188 -6.152 1 69.25 95 SER A N 1
ATOM 788 C CA . SER A 1 95 ? -1.882 -27.344 -4.762 1 69.25 95 SER A CA 1
ATOM 789 C C . SER A 1 95 ? -3.072 -27.203 -3.816 1 69.25 95 SER A C 1
ATOM 791 O O . SER A 1 95 ? -4.051 -26.531 -4.133 1 69.25 95 SER A O 1
ATOM 793 N N . GLU A 1 96 ? -2.949 -27.891 -2.711 1 72.94 96 GLU A N 1
ATOM 794 C CA . GLU A 1 96 ? -4.031 -27.906 -1.729 1 72.94 96 GLU A CA 1
ATOM 795 C C . GLU A 1 96 ? -4.285 -26.516 -1.173 1 72.94 96 GLU A C 1
ATOM 797 O O . GLU A 1 96 ? -5.438 -26.109 -1.006 1 72.94 96 GLU A O 1
ATOM 802 N N . TRP A 1 97 ? -3.281 -25.906 -0.911 1 73.88 97 TRP A N 1
ATOM 803 C CA . TRP A 1 97 ? -3.467 -24.594 -0.313 1 73.88 97 TRP A CA 1
ATOM 804 C C . TRP A 1 97 ? -4.137 -23.641 -1.297 1 73.88 97 TRP A C 1
ATOM 806 O O . TRP A 1 97 ? -4.949 -22.797 -0.902 1 73.88 97 TRP A O 1
ATOM 816 N N . PHE A 1 98 ? -3.801 -23.734 -2.512 1 76.25 98 PHE A N 1
ATOM 817 C CA . PHE A 1 98 ? -4.453 -22.906 -3.523 1 76.25 98 PHE A CA 1
ATOM 818 C C . PHE A 1 98 ? -5.93 -23.266 -3.645 1 76.25 98 PHE A C 1
ATOM 820 O O . PHE A 1 98 ? -6.777 -22.375 -3.77 1 76.25 98 PHE A O 1
ATOM 827 N N . TYR A 1 99 ? -6.125 -24.531 -3.568 1 79.31 99 TYR A N 1
ATOM 828 C CA . TYR A 1 99 ? -7.504 -25 -3.627 1 79.31 99 TYR A CA 1
ATOM 829 C C . TYR A 1 99 ? -8.32 -24.438 -2.467 1 79.31 99 TYR A C 1
ATOM 831 O O . TYR A 1 99 ? -9.43 -23.938 -2.664 1 79.31 99 TYR A O 1
ATOM 839 N N . ILE A 1 100 ? -7.789 -24.516 -1.385 1 84.44 100 ILE A N 1
ATOM 840 C CA . ILE A 1 100 ? -8.492 -24.031 -0.202 1 84.44 100 ILE A CA 1
ATOM 841 C C . ILE A 1 100 ? -8.727 -22.531 -0.319 1 84.44 100 ILE A C 1
ATOM 843 O O . ILE A 1 100 ? -9.82 -22.047 -0.026 1 84.44 100 ILE A O 1
ATOM 847 N N . ALA A 1 101 ? -7.742 -21.781 -0.736 1 83.56 101 ALA A N 1
ATOM 848 C CA . ALA A 1 101 ? -7.887 -20.328 -0.922 1 83.56 101 ALA A CA 1
ATOM 849 C C . ALA A 1 101 ? -8.992 -20.016 -1.928 1 83.56 101 ALA A C 1
ATOM 851 O O . ALA A 1 101 ? -9.75 -19.062 -1.745 1 83.56 101 ALA A O 1
ATOM 852 N N . ARG A 1 102 ? -9.07 -20.828 -2.898 1 83.19 102 ARG A N 1
ATOM 853 C CA . ARG A 1 102 ? -10.102 -20.641 -3.91 1 83.19 102 ARG A CA 1
ATOM 854 C C . ARG A 1 102 ? -11.492 -20.906 -3.334 1 83.19 102 ARG A C 1
ATOM 856 O O . ARG A 1 102 ? -12.43 -20.156 -3.594 1 83.19 102 ARG A O 1
ATOM 863 N N . LYS A 1 103 ? -11.578 -21.906 -2.588 1 87.31 103 LYS A N 1
ATOM 864 C CA . LYS A 1 103 ? -12.852 -22.234 -1.955 1 87.31 103 LYS A CA 1
ATOM 865 C C . LYS A 1 103 ? -13.273 -21.141 -0.979 1 87.31 103 LYS A C 1
ATOM 867 O O . LYS A 1 103 ? -14.453 -20.797 -0.896 1 87.31 103 LYS A O 1
ATOM 872 N N . ASN A 1 104 ? -12.328 -20.703 -0.269 1 90.5 104 ASN A N 1
ATOM 873 C CA . ASN A 1 104 ? -12.617 -19.609 0.646 1 90.5 104 ASN A CA 1
ATOM 874 C C . ASN A 1 104 ? -13.141 -18.375 -0.095 1 90.5 104 ASN A C 1
ATOM 876 O O . ASN A 1 104 ? -14.07 -17.719 0.366 1 90.5 104 ASN A O 1
ATOM 880 N N . ALA A 1 105 ? -12.547 -18.094 -1.19 1 87.5 105 ALA A N 1
ATOM 881 C CA . ALA A 1 105 ? -12.984 -16.953 -1.988 1 87.5 105 ALA A CA 1
ATOM 882 C C . ALA A 1 105 ? -14.406 -17.141 -2.494 1 87.5 105 ALA A C 1
ATOM 884 O O . ALA A 1 105 ? -15.203 -16.188 -2.504 1 87.5 105 ALA A O 1
ATOM 885 N N . GLU A 1 106 ? -14.672 -18.328 -2.859 1 85.31 106 GLU A N 1
ATOM 886 C CA . GLU A 1 106 ? -16.031 -18.641 -3.305 1 85.31 106 GLU A CA 1
ATOM 887 C C . GLU A 1 106 ? -17.031 -18.484 -2.168 1 85.31 106 GLU A C 1
ATOM 889 O O . GLU A 1 106 ? -18.156 -18.031 -2.389 1 85.31 106 GLU A O 1
ATOM 894 N N . ARG A 1 107 ? -16.625 -18.891 -1.079 1 90.5 107 ARG A N 1
ATOM 895 C CA . ARG A 1 107 ? -17.469 -18.734 0.092 1 90.5 107 ARG A CA 1
ATOM 896 C C . ARG A 1 107 ? -17.75 -17.266 0.385 1 90.5 107 ARG A C 1
ATOM 898 O O . ARG A 1 107 ? -18.859 -16.891 0.736 1 90.5 107 ARG A O 1
ATOM 905 N N . VAL A 1 108 ? -16.766 -16.453 0.296 1 89.19 108 VAL A N 1
ATOM 906 C CA . VAL A 1 108 ? -16.906 -15.023 0.531 1 89.19 108 VAL A CA 1
ATOM 907 C C . VAL A 1 108 ? -17.953 -14.445 -0.41 1 89.19 108 VAL A C 1
ATOM 909 O O . VAL A 1 108 ? -18.812 -13.664 0.01 1 89.19 108 VAL A O 1
ATOM 912 N N . ILE A 1 109 ? -17.938 -14.812 -1.604 1 85.38 109 ILE A N 1
ATOM 913 C CA . ILE A 1 109 ? -18.875 -14.305 -2.6 1 85.38 109 ILE A CA 1
ATOM 914 C C . ILE A 1 109 ? -20.281 -14.836 -2.297 1 85.38 109 ILE A C 1
ATOM 916 O O . ILE A 1 109 ? -21.25 -14.094 -2.383 1 85.38 109 ILE A O 1
ATOM 920 N N . ARG A 1 110 ? -20.328 -16.094 -2.008 1 86.81 110 ARG A N 1
ATOM 921 C CA . ARG A 1 110 ? -21.625 -16.719 -1.738 1 86.81 110 ARG A CA 1
ATOM 922 C C . ARG A 1 110 ? -22.312 -16.078 -0.539 1 86.81 110 ARG A C 1
ATOM 924 O O . ARG A 1 110 ? -23.5 -15.789 -0.579 1 86.81 110 ARG A O 1
ATOM 931 N N . ASN A 1 111 ? -21.516 -15.93 0.5 1 90.38 111 ASN A N 1
ATOM 932 C CA . ASN A 1 111 ? -22.094 -15.344 1.707 1 90.38 111 ASN A CA 1
ATOM 933 C C . ASN A 1 111 ? -22.422 -13.867 1.507 1 90.38 111 ASN A C 1
ATOM 935 O O . ASN A 1 111 ? -23.422 -13.375 2.045 1 90.38 111 ASN A O 1
ATOM 939 N N . TYR A 1 112 ? -21.594 -13.156 0.758 1 88.75 112 TYR A N 1
ATOM 940 C CA . TYR A 1 112 ? -21.781 -11.766 0.342 1 88.75 112 TYR A CA 1
ATOM 941 C C . TYR A 1 112 ? -22.141 -10.883 1.532 1 88.75 112 TYR A C 1
ATOM 943 O O . TYR A 1 112 ? -23.125 -10.141 1.492 1 88.75 112 TYR A O 1
ATOM 951 N N . ASN A 1 113 ? -21.375 -11.008 2.553 1 92.38 113 ASN A N 1
ATOM 952 C CA . ASN A 1 113 ? -21.688 -10.258 3.77 1 92.38 113 ASN A CA 1
ATOM 953 C C . ASN A 1 113 ? -20.422 -9.695 4.414 1 92.38 113 ASN A C 1
ATOM 955 O O . ASN A 1 113 ? -20.453 -9.234 5.555 1 92.38 113 ASN A O 1
ATOM 959 N N . GLN A 1 114 ? -19.312 -9.805 3.727 1 93.25 114 GLN A N 1
ATOM 960 C CA . GLN A 1 114 ? -18.047 -9.281 4.227 1 93.25 114 GLN A CA 1
ATOM 961 C C . GLN A 1 114 ? -17.625 -8.031 3.457 1 93.25 114 GLN A C 1
ATOM 963 O O . GLN A 1 114 ? -16.969 -8.133 2.424 1 93.25 114 GLN A O 1
ATOM 968 N N . PHE A 1 115 ? -17.984 -6.82 4.016 1 93.69 115 PHE A N 1
ATOM 969 C CA . PHE A 1 115 ? -17.734 -5.582 3.281 1 93.69 115 PHE A CA 1
ATOM 970 C C . PHE A 1 115 ? -16.781 -4.68 4.047 1 93.69 115 PHE A C 1
ATOM 972 O O . PHE A 1 115 ? -16.828 -4.617 5.277 1 93.69 115 PHE A O 1
ATOM 979 N N . SER A 1 116 ? -15.875 -4.121 3.344 1 94.75 116 SER A N 1
ATOM 980 C CA . SER A 1 116 ? -15.18 -2.922 3.805 1 94.75 116 SER A CA 1
ATOM 981 C C . SER A 1 116 ? -15.898 -1.659 3.336 1 94.75 116 SER A C 1
ATOM 983 O O . SER A 1 116 ? -16.047 -1.434 2.133 1 94.75 116 SER A O 1
ATOM 985 N N . LYS A 1 117 ? -16.297 -0.898 4.293 1 95.62 117 LYS A N 1
ATOM 986 C CA . LYS A 1 117 ? -17.125 0.267 3.982 1 95.62 117 LYS A CA 1
ATOM 987 C C . LYS A 1 117 ? -16.422 1.561 4.387 1 95.62 117 LYS A C 1
ATOM 989 O O . LYS A 1 117 ? -15.742 1.609 5.414 1 95.62 117 LYS A O 1
ATOM 994 N N . GLY A 1 118 ? -16.625 2.52 3.562 1 97.5 118 GLY A N 1
ATOM 995 C CA . GLY A 1 118 ? -16.125 3.857 3.84 1 97.5 118 GLY A CA 1
ATOM 996 C C . GLY A 1 118 ? -16.781 4.926 2.984 1 97.5 118 GLY A C 1
ATOM 997 O O . GLY A 1 118 ? -17.766 4.66 2.293 1 97.5 118 GLY A O 1
ATOM 998 N N . PHE A 1 119 ? -16.266 6.105 3.168 1 98.19 119 PHE A N 1
ATOM 999 C CA . PHE A 1 119 ? -16.719 7.258 2.4 1 98.19 119 PHE A CA 1
ATOM 1000 C C . PHE A 1 119 ? -15.531 8.086 1.917 1 98.19 119 PHE A C 1
ATOM 1002 O O . PHE A 1 119 ? -14.477 8.094 2.553 1 98.19 119 PHE A O 1
ATOM 1009 N N . ASN A 1 120 ? -15.836 8.672 0.789 1 98.44 120 ASN A N 1
ATOM 1010 C CA . ASN A 1 120 ? -14.914 9.695 0.302 1 98.44 120 ASN A CA 1
ATOM 1011 C C . ASN A 1 120 ? -15.609 11.047 0.177 1 98.44 120 ASN A C 1
ATOM 1013 O O . ASN A 1 120 ? -16.781 11.117 -0.192 1 98.44 120 ASN A O 1
ATOM 1017 N N . THR A 1 121 ? -14.953 12.055 0.544 1 98.25 121 THR A N 1
ATOM 1018 C CA . THR A 1 121 ? -15.336 13.414 0.185 1 98.25 121 THR A CA 1
ATOM 1019 C C . THR A 1 121 ? -14.141 14.188 -0.365 1 98.25 121 THR A C 1
ATOM 1021 O O . THR A 1 121 ? -13 13.938 0.03 1 98.25 121 THR A O 1
ATOM 1024 N N . TYR A 1 122 ? -14.422 15 -1.308 1 97.62 122 TYR A N 1
ATOM 1025 C CA . TYR A 1 122 ? -13.359 15.703 -2.025 1 97.62 122 TYR A CA 1
ATOM 1026 C C . TYR A 1 122 ? -13.461 17.203 -1.811 1 97.62 122 TYR A C 1
ATOM 1028 O O . TYR A 1 122 ? -14.383 17.688 -1.15 1 97.62 122 TYR A O 1
ATOM 1036 N N . THR A 1 123 ? -12.445 17.844 -2.307 1 97.38 123 THR A N 1
ATOM 1037 C CA . THR A 1 123 ? -12.438 19.297 -2.178 1 97.38 123 THR A CA 1
ATOM 1038 C C . THR A 1 123 ? -13.492 19.938 -3.086 1 97.38 123 THR A C 1
ATOM 1040 O O . THR A 1 123 ? -13.445 19.766 -4.309 1 97.38 123 THR A O 1
ATOM 1043 N N . TYR A 1 124 ? -14.438 20.594 -2.49 1 97.06 124 TYR A N 1
ATOM 1044 C CA . TYR A 1 124 ? -15.391 21.391 -3.268 1 97.06 124 TYR A CA 1
ATOM 1045 C C . TYR A 1 124 ? -14.844 22.781 -3.549 1 97.06 124 TYR A C 1
ATOM 1047 O O . TYR A 1 124 ? -14.875 23.25 -4.688 1 97.06 124 TYR A O 1
ATOM 1055 N N . ASN A 1 125 ? -14.312 23.391 -2.576 1 94.62 125 ASN A N 1
ATOM 1056 C CA . ASN A 1 125 ? -13.578 24.656 -2.635 1 94.62 125 ASN A CA 1
ATOM 1057 C C . ASN A 1 125 ? -12.672 24.828 -1.42 1 94.62 125 ASN A C 1
ATOM 1059 O O . ASN A 1 125 ? -12.375 23.859 -0.712 1 94.62 125 ASN A O 1
ATOM 1063 N N . SER A 1 126 ? -12.188 26.016 -1.138 1 90.75 126 SER A N 1
ATOM 1064 C CA . SER A 1 126 ? -11.156 26.234 -0.125 1 90.75 126 SER A CA 1
ATOM 1065 C C . SER A 1 126 ? -11.719 26.047 1.28 1 90.75 126 SER A C 1
ATOM 1067 O O . SER A 1 126 ? -10.961 25.938 2.248 1 90.75 126 SER A O 1
ATOM 1069 N N . THR A 1 127 ? -13.055 25.891 1.48 1 93.12 127 THR A N 1
ATOM 1070 C CA . THR A 1 127 ? -13.617 25.859 2.826 1 93.12 127 THR A CA 1
ATOM 1071 C C . THR A 1 127 ? -14.625 24.719 2.961 1 93.12 127 THR A C 1
ATOM 1073 O O . THR A 1 127 ? -15.195 24.516 4.031 1 93.12 127 THR A O 1
ATOM 1076 N N . ALA A 1 128 ? -14.852 24.031 1.828 1 95.94 128 ALA A N 1
ATOM 1077 C CA . ALA A 1 128 ? -15.898 23.016 1.906 1 95.94 128 ALA A CA 1
ATOM 1078 C C . ALA A 1 128 ? -15.508 21.766 1.131 1 95.94 128 ALA A C 1
ATOM 1080 O O . ALA A 1 128 ? -14.781 21.844 0.138 1 95.94 128 ALA A O 1
ATOM 1081 N N . HIS A 1 129 ? -16.062 20.656 1.655 1 97.69 129 HIS A N 1
ATOM 1082 C CA . HIS A 1 129 ? -15.945 19.375 0.952 1 97.69 129 HIS A CA 1
ATOM 1083 C C . HIS A 1 129 ? -17.203 19.062 0.157 1 97.69 129 HIS A C 1
ATOM 1085 O O . HIS A 1 129 ? -18.266 19.625 0.432 1 97.69 129 HIS A O 1
ATOM 1091 N N . THR A 1 130 ? -17.109 18.219 -0.811 1 98.19 130 THR A N 1
ATOM 1092 C CA . THR A 1 130 ? -18.281 17.641 -1.474 1 98.19 130 THR A CA 1
ATOM 1093 C C . THR A 1 130 ? -19.031 16.719 -0.526 1 98.19 130 THR A C 1
ATOM 1095 O O . THR A 1 130 ? -18.547 16.406 0.566 1 98.19 130 THR A O 1
ATOM 1098 N N . ASP A 1 131 ? -20.156 16.344 -0.993 1 97.62 131 ASP A N 1
ATOM 1099 C CA . ASP A 1 131 ? -20.891 15.32 -0.248 1 97.62 131 ASP A CA 1
ATOM 1100 C C . ASP A 1 131 ? -20.094 14.016 -0.185 1 97.62 131 ASP A C 1
ATOM 1102 O O . ASP A 1 131 ? -19.234 13.766 -1.041 1 97.62 131 ASP A O 1
ATOM 1106 N N . ARG A 1 132 ? -20.422 13.305 0.851 1 97 132 ARG A N 1
ATOM 1107 C CA . ARG A 1 132 ? -19.797 11.992 0.998 1 97 132 ARG A CA 1
ATOM 1108 C C . ARG A 1 132 ? -20.281 11.031 -0.087 1 97 132 ARG A C 1
ATOM 1110 O O . ARG A 1 132 ? -21.469 11 -0.411 1 97 132 ARG A O 1
ATOM 1117 N N . VAL A 1 133 ? -19.375 10.375 -0.687 1 97.75 133 VAL A N 1
ATOM 1118 C CA . VAL A 1 133 ? -19.688 9.305 -1.628 1 97.75 133 VAL A CA 1
ATOM 1119 C C . VAL A 1 133 ? -19.297 7.957 -1.015 1 97.75 133 VAL A C 1
ATOM 1121 O O . VAL A 1 133 ? -18.172 7.777 -0.536 1 97.75 133 VAL A O 1
ATOM 1124 N N . PRO A 1 134 ? -20.219 7.027 -1.006 1 97.12 134 PRO A N 1
ATOM 1125 C CA . PRO A 1 134 ? -19.906 5.723 -0.414 1 97.12 134 PRO A CA 1
ATOM 1126 C C . PRO A 1 134 ? -18.797 4.988 -1.148 1 97.12 134 PRO A C 1
ATOM 1128 O O . PRO A 1 134 ? -18.703 5.07 -2.377 1 97.12 134 PRO A O 1
ATOM 1131 N N . ASP A 1 135 ? -17.984 4.332 -0.422 1 96.25 135 ASP A N 1
ATOM 1132 C CA . ASP A 1 135 ? -16.922 3.428 -0.845 1 96.25 135 ASP A CA 1
ATOM 1133 C C . ASP A 1 135 ? -17.078 2.057 -0.191 1 96.25 135 ASP A C 1
ATOM 1135 O O . ASP A 1 135 ? -16.844 1.906 1.01 1 96.25 135 ASP A O 1
ATOM 1139 N N . GLU A 1 136 ? -17.484 1.104 -1.036 1 95.06 136 GLU A N 1
ATOM 1140 C CA . GLU A 1 136 ? -17.766 -0.22 -0.484 1 95.06 136 GLU A CA 1
ATOM 1141 C C . GLU A 1 136 ? -17.25 -1.319 -1.408 1 95.06 136 GLU A C 1
ATOM 1143 O O . GLU A 1 136 ? -17.484 -1.282 -2.617 1 95.06 136 GLU A O 1
ATOM 1148 N N . ILE A 1 137 ? -16.547 -2.248 -0.802 1 92.94 137 ILE A N 1
ATOM 1149 C CA . ILE A 1 137 ? -16.109 -3.408 -1.565 1 92.94 137 ILE A CA 1
ATOM 1150 C C . ILE A 1 137 ? -16.391 -4.684 -0.78 1 92.94 137 ILE A C 1
ATOM 1152 O O . ILE A 1 137 ? -16.516 -4.652 0.447 1 92.94 137 ILE A O 1
ATOM 1156 N N . LEU A 1 138 ? -16.625 -5.75 -1.552 1 92.31 138 LEU A N 1
ATOM 1157 C CA . LEU A 1 138 ? -16.531 -7.062 -0.918 1 92.31 138 LEU A CA 1
ATOM 1158 C C . LEU A 1 138 ? -15.102 -7.391 -0.536 1 92.31 138 LEU A C 1
ATOM 1160 O O . LEU A 1 138 ? -14.258 -7.637 -1.406 1 92.31 138 LEU A O 1
ATOM 1164 N N . SER A 1 139 ? -14.805 -7.402 0.752 1 94.31 139 SER A N 1
ATOM 1165 C CA . SER A 1 139 ? -13.43 -7.48 1.226 1 94.31 139 SER A CA 1
ATOM 1166 C C . SER A 1 139 ? -13.07 -8.906 1.647 1 94.31 139 SER A C 1
ATOM 1168 O O . SER A 1 139 ? -13.953 -9.742 1.819 1 94.31 139 SER A O 1
ATOM 1170 N N . VAL A 1 140 ? -11.805 -9.133 1.696 1 94.88 140 VAL A N 1
ATOM 1171 C CA . VAL A 1 140 ? -11.281 -10.375 2.252 1 94.88 140 VAL A CA 1
ATOM 1172 C C . VAL A 1 140 ? -10.586 -10.094 3.584 1 94.88 140 VAL A C 1
ATOM 1174 O O . VAL A 1 140 ? -10.188 -8.953 3.857 1 94.88 140 VAL A O 1
ATOM 1177 N N . THR A 1 141 ? -10.492 -11.141 4.414 1 95.81 141 THR A N 1
ATOM 1178 C CA . THR A 1 141 ? -9.805 -11.086 5.699 1 95.81 141 THR A CA 1
ATOM 1179 C C . THR A 1 141 ? -8.727 -12.156 5.785 1 95.81 141 THR A C 1
ATOM 1181 O O . THR A 1 141 ? -8.602 -12.992 4.883 1 95.81 141 THR A O 1
ATOM 1184 N N . TYR A 1 142 ? -7.953 -12.07 6.859 1 94.75 142 TYR A N 1
ATOM 1185 C CA . TYR A 1 142 ? -6.895 -13.047 7.105 1 94.75 142 TYR A CA 1
ATOM 1186 C C . TYR A 1 142 ? -7.434 -14.469 7.008 1 94.75 142 TYR A C 1
ATOM 1188 O O . TYR A 1 142 ? -6.785 -15.352 6.434 1 94.75 142 TYR A O 1
ATOM 1196 N N . ASP A 1 143 ? -8.602 -14.656 7.504 1 94.19 143 ASP A N 1
ATOM 1197 C CA . ASP A 1 143 ? -9.156 -16 7.633 1 94.19 143 ASP A CA 1
ATOM 1198 C C . ASP A 1 143 ? -9.578 -16.547 6.27 1 94.19 143 ASP A C 1
ATOM 1200 O O . ASP A 1 143 ? -9.828 -17.75 6.133 1 94.19 143 ASP A O 1
ATOM 1204 N N . ASP A 1 144 ? -9.617 -15.75 5.324 1 94.31 144 ASP A N 1
ATOM 1205 C CA . ASP A 1 144 ? -10.016 -16.188 3.99 1 94.31 144 ASP A CA 1
ATOM 1206 C C . ASP A 1 144 ? -8.82 -16.75 3.219 1 94.31 144 ASP A C 1
ATOM 1208 O O . ASP A 1 144 ? -8.984 -17.391 2.176 1 94.31 144 ASP A O 1
ATOM 1212 N N . GLY A 1 145 ? -7.621 -16.484 3.682 1 93.56 145 GLY A N 1
ATOM 1213 C CA . GLY A 1 145 ? -6.43 -17.031 3.059 1 93.56 145 GLY A CA 1
ATOM 1214 C C . GLY A 1 145 ? -5.969 -18.328 3.697 1 93.56 145 GLY A C 1
ATOM 1215 O O . GLY A 1 145 ? -6.668 -18.906 4.539 1 93.56 145 GLY A O 1
ATOM 1216 N N . LYS A 1 146 ? -4.797 -18.797 3.174 1 90.69 146 LYS A N 1
ATOM 1217 C CA . LYS A 1 146 ? -4.262 -20.062 3.662 1 90.69 146 LYS A CA 1
ATOM 1218 C C . LYS A 1 146 ? -2.742 -20.094 3.543 1 90.69 146 LYS A C 1
ATOM 1220 O O . LYS A 1 146 ? -2.184 -19.688 2.521 1 90.69 146 LYS A O 1
ATOM 1225 N N . TRP A 1 147 ? -2.162 -20.516 4.664 1 88.75 147 TRP A N 1
ATOM 1226 C CA . TRP A 1 147 ? -0.728 -20.781 4.629 1 88.75 147 TRP A CA 1
ATOM 1227 C C . TRP A 1 147 ? -0.438 -22.141 4.004 1 88.75 147 TRP A C 1
ATOM 1229 O O . TRP A 1 147 ? -1.145 -23.109 4.27 1 88.75 147 TRP A O 1
ATOM 1239 N N . SER A 1 148 ? 0.571 -22.156 3.217 1 84.81 148 SER A N 1
ATOM 1240 C CA . SER A 1 148 ? 1.055 -23.453 2.74 1 84.81 148 SER A CA 1
ATOM 1241 C C . SER A 1 148 ? 1.793 -24.203 3.842 1 84.81 148 SER A C 1
ATOM 1243 O O . SER A 1 148 ? 2.107 -23.641 4.891 1 84.81 148 SER A O 1
ATOM 1245 N N . LYS A 1 149 ? 1.995 -25.516 3.49 1 80.12 149 LYS A N 1
ATOM 1246 C CA . LYS A 1 149 ? 3.023 -26.203 4.266 1 80.12 149 LYS A CA 1
ATOM 1247 C C . LYS A 1 149 ? 4.414 -25.688 3.922 1 80.12 149 LYS A C 1
ATOM 1249 O O . LYS A 1 149 ? 4.625 -25.125 2.84 1 80.12 149 LYS A O 1
ATOM 1254 N N . PRO A 1 150 ? 5.332 -25.766 4.926 1 81.5 150 PRO A N 1
ATOM 1255 C CA . PRO A 1 150 ? 6.691 -25.359 4.574 1 81.5 150 PRO A CA 1
ATOM 1256 C C . PRO A 1 150 ? 7.242 -26.109 3.369 1 81.5 150 PRO A C 1
ATOM 1258 O O . PRO A 1 150 ? 6.965 -27.312 3.207 1 81.5 150 PRO A O 1
ATOM 1261 N N . TYR A 1 151 ? 7.875 -25.375 2.506 1 76.56 151 TYR A N 1
ATOM 1262 C CA . TYR A 1 151 ? 8.508 -25.984 1.344 1 76.56 151 TYR A CA 1
ATOM 1263 C C . TYR A 1 151 ? 9.875 -25.375 1.072 1 76.56 151 TYR A C 1
ATOM 1265 O O . TYR A 1 151 ? 10.148 -24.25 1.501 1 76.56 151 TYR A O 1
ATOM 1273 N N . TYR A 1 152 ? 10.797 -26.156 0.564 1 74 152 TYR A N 1
ATOM 1274 C CA . TYR A 1 152 ? 12.125 -25.672 0.203 1 74 152 TYR A CA 1
ATOM 1275 C C . TYR A 1 152 ? 12.125 -25.094 -1.202 1 74 152 TYR A C 1
ATOM 1277 O O . TYR A 1 152 ? 11.742 -25.766 -2.164 1 74 152 TYR A O 1
ATOM 1285 N N . ASP A 1 153 ? 12.461 -23.812 -1.21 1 67.38 153 ASP A N 1
ATOM 1286 C CA . ASP A 1 153 ? 12.531 -23.141 -2.5 1 67.38 153 ASP A CA 1
ATOM 1287 C C . ASP A 1 153 ? 13.898 -23.344 -3.156 1 67.38 153 ASP A C 1
ATOM 1289 O O . ASP A 1 153 ? 14.852 -22.625 -2.875 1 67.38 153 ASP A O 1
ATOM 1293 N N . CYS A 1 154 ? 14.07 -24.359 -3.988 1 57.78 154 CYS A N 1
ATOM 1294 C CA . CYS A 1 154 ? 15.328 -24.688 -4.652 1 57.78 154 CYS A CA 1
ATOM 1295 C C . CYS A 1 154 ? 15.648 -23.688 -5.754 1 57.78 154 CYS A C 1
ATOM 1297 O O . CYS A 1 154 ? 16.812 -23.469 -6.078 1 57.78 154 CYS A O 1
ATOM 1299 N N . GLY A 1 155 ? 14.75 -23.25 -6.5 1 49.19 155 GLY A N 1
ATOM 1300 C CA . GLY A 1 155 ? 14.953 -22.453 -7.703 1 49.19 155 GLY A CA 1
ATOM 1301 C C . GLY A 1 155 ? 15.234 -21 -7.418 1 49.19 155 GLY A C 1
ATOM 1302 O O . GLY A 1 155 ? 15.641 -20.25 -8.312 1 49.19 155 GLY A O 1
ATOM 1303 N N . GLY A 1 156 ? 15.086 -20.656 -6.109 1 52.81 156 GLY A N 1
ATOM 1304 C CA . GLY A 1 156 ? 15.242 -19.234 -5.852 1 52.81 156 GLY A CA 1
ATOM 1305 C C . GLY A 1 156 ? 16.188 -18.922 -4.711 1 52.81 156 GLY A C 1
ATOM 1306 O O . GLY A 1 156 ? 17.391 -18.75 -4.926 1 52.81 156 GLY A O 1
ATOM 1307 N N . GLY A 1 157 ? 15.625 -19.062 -3.537 1 54.94 157 GLY A N 1
ATOM 1308 C CA . GLY A 1 157 ? 16.312 -18.562 -2.359 1 54.94 157 GLY A CA 1
ATOM 1309 C C . GLY A 1 157 ? 17.078 -19.656 -1.612 1 54.94 157 GLY A C 1
ATOM 1310 O O . GLY A 1 157 ? 17.953 -19.359 -0.796 1 54.94 157 GLY A O 1
ATOM 1311 N N . ASN A 1 158 ? 16.953 -21.047 -2.135 1 63.16 158 ASN A N 1
ATOM 1312 C CA . ASN A 1 158 ? 17.531 -22.141 -1.359 1 63.16 158 ASN A CA 1
ATOM 1313 C C . ASN A 1 158 ? 17.219 -21.984 0.129 1 63.16 158 ASN A C 1
ATOM 1315 O O . ASN A 1 158 ? 18.125 -22.094 0.964 1 63.16 158 ASN A O 1
ATOM 1319 N N . ILE A 1 159 ? 15.992 -21.625 0.388 1 70.69 159 ILE A N 1
ATOM 1320 C CA . ILE A 1 159 ? 15.523 -21.375 1.746 1 70.69 159 ILE A CA 1
ATOM 1321 C C . ILE A 1 159 ? 14.133 -21.984 1.932 1 70.69 159 ILE A C 1
ATOM 1323 O O . ILE A 1 159 ? 13.383 -22.141 0.964 1 70.69 159 ILE A O 1
ATOM 1327 N N . TRP A 1 160 ? 13.867 -22.484 3.166 1 77.75 160 TRP A N 1
ATOM 1328 C CA . TRP A 1 160 ? 12.523 -22.922 3.506 1 77.75 160 TRP A CA 1
ATOM 1329 C C . TRP A 1 160 ? 11.555 -21.75 3.535 1 77.75 160 TRP A C 1
ATOM 1331 O O . TRP A 1 160 ? 11.875 -20.688 4.066 1 77.75 160 TRP A O 1
ATOM 1341 N N . MET A 1 161 ? 10.398 -22.031 2.854 1 82.94 161 MET A N 1
ATOM 1342 C CA . MET A 1 161 ? 9.445 -20.922 2.729 1 82.94 161 MET A CA 1
ATOM 1343 C C . MET A 1 161 ? 8.039 -21.391 3.098 1 82.94 161 MET A C 1
ATOM 1345 O O . MET A 1 161 ? 7.75 -22.578 3.1 1 82.94 161 MET A O 1
ATOM 1349 N N . LEU A 1 162 ? 7.312 -20.484 3.598 1 87.31 162 LEU A N 1
ATOM 1350 C CA . LEU A 1 162 ? 5.863 -20.578 3.701 1 87.31 162 LEU A CA 1
ATOM 1351 C C . LEU A 1 162 ? 5.188 -19.531 2.832 1 87.31 162 LEU A C 1
ATOM 1353 O O . LEU A 1 162 ? 5.676 -18.406 2.723 1 87.31 162 LEU A O 1
ATOM 1357 N N . THR A 1 163 ? 4.121 -19.938 2.209 1 88.06 163 THR A N 1
ATOM 1358 C CA . THR A 1 163 ? 3.373 -18.984 1.392 1 88.06 163 THR A CA 1
ATOM 1359 C C . THR A 1 163 ? 1.971 -18.766 1.956 1 88.06 163 THR A C 1
ATOM 1361 O O . THR A 1 163 ? 1.257 -19.734 2.238 1 88.06 163 THR A O 1
ATOM 1364 N N . TYR A 1 164 ? 1.69 -17.609 2.268 1 92.75 164 TYR A N 1
ATOM 1365 C CA . TYR A 1 164 ? 0.301 -17.234 2.523 1 92.75 164 TYR A CA 1
ATOM 1366 C C . TYR A 1 164 ? -0.387 -16.781 1.241 1 92.75 164 TYR A C 1
ATOM 1368 O O . TYR A 1 164 ? 0.095 -15.875 0.559 1 92.75 164 TYR A O 1
ATOM 1376 N N . THR A 1 165 ? -1.55 -17.375 0.951 1 92.25 165 THR A N 1
ATOM 1377 C CA . THR A 1 165 ? -2.25 -17.062 -0.291 1 92.25 165 THR A CA 1
ATOM 1378 C C . THR A 1 165 ? -3.699 -16.672 -0.014 1 92.25 165 THR A C 1
ATOM 1380 O O . THR A 1 165 ? -4.348 -17.266 0.855 1 92.25 165 THR A O 1
ATOM 1383 N N . LEU A 1 166 ? -4.066 -15.727 -0.753 1 92.69 166 LEU A N 1
ATOM 1384 C CA . LEU A 1 166 ? -5.438 -15.227 -0.711 1 92.69 166 LEU A CA 1
ATOM 1385 C C . LEU A 1 166 ? -5.949 -14.93 -2.115 1 92.69 166 LEU A C 1
ATOM 1387 O O . LEU A 1 166 ? -5.184 -14.492 -2.98 1 92.69 166 LEU A O 1
ATOM 1391 N N . ILE A 1 167 ? -7.289 -15.164 -2.314 1 88.44 167 ILE A N 1
ATOM 1392 C CA . ILE A 1 167 ? -7.891 -14.938 -3.625 1 88.44 167 ILE A CA 1
ATOM 1393 C C . ILE A 1 167 ? -9.062 -13.969 -3.494 1 88.44 167 ILE A C 1
ATOM 1395 O O . ILE A 1 167 ? -9.859 -14.078 -2.561 1 88.44 167 ILE A O 1
ATOM 1399 N N . THR A 1 168 ? -9.031 -12.992 -4.352 1 86.5 168 THR A N 1
ATOM 1400 C CA . THR A 1 168 ? -10.164 -12.086 -4.422 1 86.5 168 THR A CA 1
ATOM 1401 C C . THR A 1 168 ? -10.969 -12.328 -5.695 1 86.5 168 THR A C 1
ATOM 1403 O O . THR A 1 168 ? -10.422 -12.75 -6.715 1 86.5 168 THR A O 1
ATOM 1406 N N . ILE A 1 169 ? -12.281 -12.047 -5.574 1 77.88 169 ILE A N 1
ATOM 1407 C CA . ILE A 1 169 ? -13.172 -12.117 -6.73 1 77.88 169 ILE A CA 1
ATOM 1408 C C . ILE A 1 169 ? -13.914 -10.797 -6.887 1 77.88 169 ILE A C 1
ATOM 1410 O O . ILE A 1 169 ? -14.562 -10.328 -5.945 1 77.88 169 ILE A O 1
ATOM 1414 N N . ARG A 1 170 ? -13.617 -10.18 -7.965 1 74.81 170 ARG A N 1
ATOM 1415 C CA . ARG A 1 170 ? -14.305 -8.93 -8.266 1 74.81 170 ARG A CA 1
ATOM 1416 C C . ARG A 1 170 ? -15.469 -9.164 -9.227 1 74.81 170 ARG A C 1
ATOM 1418 O O . ARG A 1 170 ? -15.359 -9.961 -10.164 1 74.81 170 ARG A O 1
ATOM 1425 N N . LEU A 1 171 ? -16.531 -8.477 -8.891 1 64.62 171 LEU A N 1
ATOM 1426 C CA . LEU A 1 171 ? -17.703 -8.547 -9.758 1 64.62 171 LEU A CA 1
ATOM 1427 C C . LEU A 1 171 ? -17.703 -7.402 -10.766 1 64.62 171 LEU A C 1
ATOM 1429 O O . LEU A 1 171 ? -17.453 -6.25 -10.406 1 64.62 171 LEU A O 1
ATOM 1433 N N . VAL A 1 172 ? -17.406 -7.609 -12.148 1 59.5 172 VAL A N 1
ATOM 1434 C CA . VAL A 1 172 ? -17.375 -6.57 -13.172 1 59.5 172 VAL A CA 1
ATOM 1435 C C . VAL A 1 172 ? -18.75 -5.93 -13.312 1 59.5 172 VAL A C 1
ATOM 1437 O O . VAL A 1 172 ? -18.859 -4.703 -13.391 1 59.5 172 VAL A O 1
ATOM 1440 N N . SER A 1 173 ? -19.594 -6.586 -14.023 1 48 173 SER A N 1
ATOM 1441 C CA . SER A 1 173 ? -20.922 -6.094 -14.375 1 48 173 SER A CA 1
ATOM 1442 C C . SER A 1 173 ? -22 -6.691 -13.469 1 48 173 SER A C 1
ATOM 1444 O O . SER A 1 173 ? -21.859 -7.832 -13.016 1 48 173 SER A O 1
ATOM 1446 N N . GLY A 1 174 ? -22.953 -5.824 -12.727 1 51.19 174 GLY A N 1
ATOM 1447 C CA . GLY A 1 174 ? -24.328 -6.156 -12.359 1 51.19 174 GLY A CA 1
ATOM 1448 C C . GLY A 1 174 ? -24.469 -6.566 -10.906 1 51.19 174 GLY A C 1
ATOM 1449 O O . GLY A 1 174 ? -23.484 -6.574 -10.156 1 51.19 174 GLY A O 1
ATOM 1450 N N . ASN A 1 175 ? -25.703 -6.789 -10.547 1 49.69 175 ASN A N 1
ATOM 1451 C CA . ASN A 1 175 ? -26.328 -7.195 -9.297 1 49.69 175 ASN A CA 1
ATOM 1452 C C . ASN A 1 175 ? -25.859 -8.578 -8.852 1 49.69 175 ASN A C 1
ATOM 1454 O O . ASN A 1 175 ? -25.219 -9.289 -9.625 1 49.69 175 ASN A O 1
ATOM 1458 N N . LYS A 1 176 ? -25.969 -8.719 -7.57 1 53.53 176 LYS A N 1
ATOM 1459 C CA . LYS A 1 176 ? -25.75 -10.016 -6.926 1 53.53 176 LYS A CA 1
ATOM 1460 C C . LYS A 1 176 ? -26.016 -11.164 -7.887 1 53.53 176 LYS A C 1
ATOM 1462 O O . LYS A 1 176 ? -25.328 -12.188 -7.852 1 53.53 176 LYS A O 1
ATOM 1467 N N . GLU A 1 177 ? -26.781 -10.844 -8.727 1 51.03 177 GLU A N 1
ATOM 1468 C CA . GLU A 1 177 ? -27.266 -11.914 -9.594 1 51.03 177 GLU A CA 1
ATOM 1469 C C . GLU A 1 177 ? -26.234 -12.25 -10.672 1 51.03 177 GLU A C 1
ATOM 1471 O O . GLU A 1 177 ? -26.172 -13.391 -11.141 1 51.03 177 GLU A O 1
ATOM 1476 N N . ALA A 1 178 ? -25.578 -11.227 -10.945 1 50.12 178 ALA A N 1
ATOM 1477 C CA . ALA A 1 178 ? -24.578 -11.461 -11.992 1 50.12 178 ALA A CA 1
ATOM 1478 C C . ALA A 1 178 ? -23.422 -12.305 -11.469 1 50.12 178 ALA A C 1
ATOM 1480 O O . ALA A 1 178 ? -22.609 -12.82 -12.25 1 50.12 178 ALA A O 1
ATOM 1481 N N . MET A 1 179 ? -23.234 -12.328 -10.211 1 53.72 179 MET A N 1
ATOM 1482 C CA . MET A 1 179 ? -22.172 -13.047 -9.523 1 53.72 179 MET A CA 1
ATOM 1483 C C . MET A 1 179 ? -22.266 -14.539 -9.812 1 53.72 179 MET A C 1
ATOM 1485 O O . MET A 1 179 ? -21.281 -15.266 -9.633 1 53.72 179 MET A O 1
ATOM 1489 N N . LYS A 1 180 ? -23.516 -14.859 -10.219 1 51.91 180 LYS A N 1
ATOM 1490 C CA . LYS A 1 180 ? -23.719 -16.297 -10.383 1 51.91 180 LYS A CA 1
ATOM 1491 C C . LYS A 1 180 ? -23.047 -16.797 -11.656 1 51.91 180 LYS A C 1
ATOM 1493 O O . LYS A 1 180 ? -22.734 -17.984 -11.773 1 51.91 180 LYS A O 1
ATOM 1498 N N . SER A 1 181 ? -22.734 -15.758 -12.484 1 53.16 181 SER A N 1
ATOM 1499 C CA . SER A 1 181 ? -22.062 -16.203 -13.711 1 53.16 181 SER A CA 1
ATOM 1500 C C . SER A 1 181 ? -20.562 -16.047 -13.609 1 53.16 181 SER A C 1
ATOM 1502 O O . SER A 1 181 ? -20.047 -15 -13.219 1 53.16 181 SER A O 1
ATOM 1504 N N . LYS A 1 182 ? -19.844 -17.094 -13.711 1 56.84 182 LYS A N 1
ATOM 1505 C CA . LYS A 1 182 ? -18.391 -17.172 -13.695 1 56.84 182 LYS A CA 1
ATOM 1506 C C . LYS A 1 182 ? -17.781 -16.125 -14.625 1 56.84 182 LYS A C 1
ATOM 1508 O O . LYS A 1 182 ? -16.688 -15.625 -14.359 1 56.84 182 LYS A O 1
ATOM 1513 N N . ASP A 1 183 ? -18.531 -15.789 -15.695 1 56.34 183 ASP A N 1
ATOM 1514 C CA . ASP A 1 183 ? -18 -14.875 -16.703 1 56.34 183 ASP A CA 1
ATOM 1515 C C . ASP A 1 183 ? -17.906 -13.453 -16.156 1 56.34 183 ASP A C 1
ATOM 1517 O O . ASP A 1 183 ? -17.156 -12.625 -16.688 1 56.34 183 ASP A O 1
ATOM 1521 N N . ASN A 1 184 ? -18.547 -13.227 -15.07 1 58.5 184 ASN A N 1
ATOM 1522 C CA . ASN A 1 184 ? -18.562 -11.859 -14.555 1 58.5 184 ASN A CA 1
ATOM 1523 C C . ASN A 1 184 ? -17.625 -11.695 -13.359 1 58.5 184 ASN A C 1
ATOM 1525 O O . ASN A 1 184 ? -17.703 -10.695 -12.641 1 58.5 184 ASN A O 1
ATOM 1529 N N . ARG A 1 185 ? -16.828 -12.758 -13.242 1 66.69 185 ARG A N 1
ATOM 1530 C CA . ARG A 1 185 ? -15.945 -12.742 -12.086 1 66.69 185 ARG A CA 1
ATOM 1531 C C . ARG A 1 185 ? -14.484 -12.578 -12.5 1 66.69 185 ARG A C 1
ATOM 1533 O O . ARG A 1 185 ? -14.023 -13.234 -13.438 1 66.69 185 ARG A O 1
ATOM 1540 N N . LYS A 1 186 ? -13.914 -11.555 -11.945 1 73.81 186 LYS A N 1
ATOM 1541 C CA . LYS A 1 186 ? -12.477 -11.398 -12.109 1 73.81 186 LYS A CA 1
ATOM 1542 C C . LYS A 1 186 ? -11.734 -11.734 -10.812 1 73.81 186 LYS A C 1
ATOM 1544 O O . LYS A 1 186 ? -12.094 -11.25 -9.742 1 73.81 186 LYS A O 1
ATOM 1549 N N . ARG A 1 187 ? -10.883 -12.711 -11.055 1 73.56 187 ARG A N 1
ATOM 1550 C CA . ARG A 1 187 ? -10.188 -13.195 -9.859 1 73.56 187 ARG A CA 1
ATOM 1551 C C . ARG A 1 187 ? -8.766 -12.656 -9.797 1 73.56 187 ARG A C 1
ATOM 1553 O O . ARG A 1 187 ? -8.117 -12.469 -10.828 1 73.56 187 ARG A O 1
ATOM 1560 N N . GLY A 1 188 ? -8.367 -12.312 -8.57 1 78.62 188 GLY A N 1
ATOM 1561 C CA . GLY A 1 188 ? -6.992 -11.953 -8.258 1 78.62 188 GLY A CA 1
ATOM 1562 C C . GLY A 1 188 ? -6.426 -12.711 -7.074 1 78.62 188 GLY A C 1
ATOM 1563 O O . GLY A 1 188 ? -7.105 -12.891 -6.062 1 78.62 188 GLY A O 1
ATOM 1564 N N . GLU A 1 189 ? -5.297 -13.312 -7.367 1 81.56 189 GLU A N 1
ATOM 1565 C CA . GLU A 1 189 ? -4.574 -13.984 -6.293 1 81.56 189 GLU A CA 1
ATOM 1566 C C . GLU A 1 189 ? -3.465 -13.102 -5.73 1 81.56 189 GLU A C 1
ATOM 1568 O O . GLU A 1 189 ? -2.711 -12.484 -6.488 1 81.56 189 GLU A O 1
ATOM 1573 N N . TYR A 1 190 ? -3.428 -13.062 -4.441 1 85.69 190 TYR A N 1
ATOM 1574 C CA . TYR A 1 190 ? -2.42 -12.289 -3.725 1 85.69 190 TYR A CA 1
ATOM 1575 C C . TYR A 1 190 ? -1.678 -13.164 -2.721 1 85.69 190 TYR A C 1
ATOM 1577 O O . TYR A 1 190 ? -2.293 -13.977 -2.018 1 85.69 190 TYR A O 1
ATOM 1585 N N . PHE A 1 191 ? -0.287 -13 -2.727 1 82.94 191 PHE A N 1
ATOM 1586 C CA . PHE A 1 191 ? 0.421 -13.875 -1.802 1 82.94 191 PHE A CA 1
ATOM 1587 C C . PHE A 1 191 ? 1.723 -13.234 -1.335 1 82.94 191 PHE A C 1
ATOM 1589 O O . PHE A 1 191 ? 2.23 -12.312 -1.977 1 82.94 191 PHE A O 1
ATOM 1596 N N . VAL A 1 192 ? 2.08 -13.703 -0.18 1 83.94 192 VAL A N 1
ATOM 1597 C CA . VAL A 1 192 ? 3.422 -13.438 0.329 1 83.94 192 VAL A CA 1
ATOM 1598 C C . VAL A 1 192 ? 4.125 -14.758 0.638 1 83.94 192 VAL A C 1
ATOM 1600 O O . VAL A 1 192 ? 3.488 -15.727 1.06 1 83.94 192 VAL A O 1
ATOM 1603 N N . ARG A 1 193 ? 5.398 -14.68 0.333 1 78.19 193 ARG A N 1
ATOM 1604 C CA . ARG A 1 193 ? 6.273 -15.789 0.71 1 78.19 193 ARG A CA 1
ATOM 1605 C C . ARG A 1 193 ? 7.273 -15.352 1.773 1 78.19 193 ARG A C 1
ATOM 1607 O O . ARG A 1 193 ? 7.922 -14.312 1.637 1 78.19 193 ARG A O 1
ATOM 1614 N N . GLN A 1 194 ? 7.258 -16.172 2.814 1 74.62 194 GLN A N 1
ATOM 1615 C CA . GLN A 1 194 ? 8.117 -15.797 3.932 1 74.62 194 GLN A CA 1
ATOM 1616 C C . GLN A 1 194 ? 9.18 -16.859 4.188 1 74.62 194 GLN A C 1
ATOM 1618 O O . GLN A 1 194 ? 8.922 -18.062 4.008 1 74.62 194 GLN A O 1
ATOM 1623 N N . ARG A 1 195 ? 10.344 -16.234 4.668 1 68.31 195 ARG A N 1
ATOM 1624 C CA . ARG A 1 195 ? 11.414 -17.141 5.07 1 68.31 195 ARG A CA 1
ATOM 1625 C C . ARG A 1 195 ? 11.07 -17.859 6.379 1 68.31 195 ARG A C 1
ATOM 1627 O O . ARG A 1 195 ? 10.516 -17.25 7.297 1 68.31 195 ARG A O 1
ATOM 1634 N N . ARG A 1 196 ? 11.164 -19.172 6.348 1 64.19 196 ARG A N 1
ATOM 1635 C CA . ARG A 1 196 ? 10.945 -19.922 7.582 1 64.19 196 ARG A CA 1
ATOM 1636 C C . ARG A 1 196 ? 12.156 -19.828 8.5 1 64.19 196 ARG A C 1
ATOM 1638 O O . ARG A 1 196 ? 13.289 -20.031 8.055 1 64.19 196 ARG A O 1
ATOM 1645 N N . PRO A 1 197 ? 11.898 -19.312 9.766 1 53.28 197 PRO A N 1
ATOM 1646 C CA . PRO A 1 197 ? 13.078 -19.375 10.633 1 53.28 197 PRO A CA 1
ATOM 1647 C C . PRO A 1 197 ? 13.594 -20.812 10.82 1 53.28 197 PRO A C 1
ATOM 1649 O O . PRO A 1 197 ? 12.82 -21.766 10.734 1 53.28 197 PRO A O 1
ATOM 1652 N N . PRO A 1 198 ? 14.922 -20.953 10.711 1 48.44 198 PRO A N 1
ATOM 1653 C CA . PRO A 1 198 ? 15.523 -22.266 10.922 1 48.44 198 PRO A CA 1
ATOM 1654 C C . PRO A 1 198 ? 14.914 -23.016 12.109 1 48.44 198 PRO A C 1
ATOM 1656 O O . PRO A 1 198 ? 15 -24.234 12.188 1 48.44 198 PRO A O 1
ATOM 1659 N N . SER A 1 199 ? 14.578 -22.359 13.164 1 45.09 199 SER A N 1
ATOM 1660 C CA . SER A 1 199 ? 14.32 -23.109 14.383 1 45.09 199 SER A CA 1
ATOM 1661 C C . SER A 1 199 ? 13.031 -23.922 14.273 1 45.09 199 SER A C 1
ATOM 1663 O O . SER A 1 199 ? 12.266 -24 15.234 1 45.09 199 SER A O 1
ATOM 1665 N N . PHE A 1 200 ? 12.422 -23.984 13.141 1 43.56 200 PHE A N 1
ATOM 1666 C CA . PHE A 1 200 ? 11.289 -24.891 13.25 1 43.56 200 PHE A CA 1
ATOM 1667 C C . PHE A 1 200 ? 11.742 -26.297 13.609 1 43.56 200 PHE A C 1
ATOM 1669 O O . PHE A 1 200 ? 12.734 -26.797 13.062 1 43.56 200 PHE A O 1
ATOM 1676 N N . PRO A 1 201 ? 11.312 -26.859 14.703 1 35.66 201 PRO A N 1
ATOM 1677 C CA . PRO A 1 201 ? 11.625 -28.266 14.992 1 35.66 201 PRO A CA 1
ATOM 1678 C C . PRO A 1 201 ? 11.461 -29.156 13.773 1 35.66 201 PRO A C 1
ATOM 1680 O O . PRO A 1 201 ? 10.703 -28.844 12.859 1 35.66 201 PRO A O 1
ATOM 1683 N N . SER A 1 202 ? 12.469 -30.141 13.477 1 33.84 202 SER A N 1
ATOM 1684 C CA . SER A 1 202 ? 12.586 -31.312 12.625 1 33.84 202 SER A CA 1
ATOM 1685 C C . SER A 1 202 ? 11.25 -32.031 12.508 1 33.84 202 SER A C 1
ATOM 1687 O O . SER A 1 202 ? 11.062 -33.094 13.094 1 33.84 202 SER A O 1
ATOM 1689 N N . ASP A 1 203 ? 10.125 -31.641 12.688 1 32.75 203 ASP A N 1
ATOM 1690 C CA . ASP A 1 203 ? 9.203 -32.75 12.508 1 32.75 203 ASP A CA 1
ATOM 1691 C C . ASP A 1 203 ? 9.406 -33.438 11.148 1 32.75 203 ASP A C 1
ATOM 1693 O O . ASP A 1 203 ? 9.68 -32.75 10.156 1 32.75 203 ASP A O 1
ATOM 1697 N N . SER A 1 204 ? 9.625 -34.812 11.008 1 32.5 204 SER A N 1
ATOM 1698 C CA . SER A 1 204 ? 9.922 -35.906 10.086 1 32.5 204 SER A CA 1
ATOM 1699 C C . SER A 1 204 ? 9.227 -35.688 8.742 1 32.5 204 SER A C 1
ATOM 1701 O O . SER A 1 204 ? 9.742 -36.094 7.703 1 32.5 204 SER A O 1
ATOM 1703 N N . GLU A 1 205 ? 7.91 -35.5 8.711 1 30.61 205 GLU A N 1
ATOM 1704 C CA . GLU A 1 205 ? 7.195 -35.906 7.508 1 30.61 205 GLU A CA 1
ATOM 1705 C C . GLU A 1 205 ? 7.332 -34.875 6.41 1 30.61 205 GLU A C 1
ATOM 1707 O O . GLU A 1 205 ? 6.359 -34.188 6.055 1 30.61 205 GLU A O 1
ATOM 1712 N N . PHE A 1 206 ? 8.352 -34.062 6.504 1 32.59 206 PHE A N 1
ATOM 1713 C CA . PHE A 1 206 ? 8.453 -33.031 5.492 1 32.59 206 PHE A CA 1
ATOM 1714 C C . PHE A 1 206 ? 8.781 -33.625 4.129 1 32.59 206 PHE A C 1
ATOM 1716 O O . PHE A 1 206 ? 9.852 -34.219 3.939 1 32.59 206 PHE A O 1
ATOM 1723 N N . ASN A 1 207 ? 7.738 -34.094 3.438 1 28.08 207 ASN A N 1
ATOM 1724 C CA . ASN A 1 207 ? 7.969 -34.625 2.098 1 28.08 207 ASN A CA 1
ATOM 1725 C C . ASN A 1 207 ? 8.547 -33.594 1.164 1 28.08 207 ASN A C 1
ATOM 1727 O O . ASN A 1 207 ? 7.902 -32.562 0.889 1 28.08 207 ASN A O 1
ATOM 1731 N N . LEU A 1 208 ? 9.812 -33.5 1.074 1 28.83 208 LEU A N 1
ATOM 1732 C CA . LEU A 1 208 ? 10.68 -32.75 0.172 1 28.83 208 LEU A CA 1
ATOM 1733 C C . LEU A 1 208 ? 10.094 -32.688 -1.232 1 28.83 208 LEU A C 1
ATOM 1735 O O . LEU A 1 208 ? 10.336 -31.734 -1.979 1 28.83 208 LEU A O 1
ATOM 1739 N N . ASP A 1 209 ? 9.461 -33.75 -1.605 1 29.91 209 ASP A N 1
ATOM 1740 C CA . ASP A 1 209 ? 9.133 -33.938 -3.014 1 29.91 209 ASP A CA 1
ATOM 1741 C C . ASP A 1 209 ? 8.18 -32.875 -3.516 1 29.91 209 ASP A C 1
ATOM 1743 O O . ASP A 1 209 ? 7.988 -32.719 -4.727 1 29.91 209 ASP A O 1
ATOM 1747 N N . TYR A 1 210 ? 7.496 -32.438 -2.613 1 29.84 210 TYR A N 1
ATOM 1748 C CA . TYR A 1 210 ? 6.438 -31.625 -3.18 1 29.84 210 TYR A CA 1
ATOM 1749 C C . TYR A 1 210 ? 7 -30.328 -3.746 1 29.84 210 TYR A C 1
ATOM 1751 O O . TYR A 1 210 ? 6.34 -29.641 -4.535 1 29.84 210 TYR A O 1
ATOM 1759 N N . TYR A 1 211 ? 8.062 -29.734 -3.156 1 35.03 211 TYR A N 1
ATOM 1760 C CA . TYR A 1 211 ? 8.43 -28.328 -3.389 1 35.03 211 TYR A CA 1
ATOM 1761 C C . TYR A 1 211 ? 9.234 -28.188 -4.676 1 35.03 211 TYR A C 1
ATOM 1763 O O . TYR A 1 211 ? 9.344 -27.094 -5.223 1 35.03 211 TYR A O 1
ATOM 1771 N N . LEU A 1 212 ? 9.984 -29.156 -5.07 1 31.84 212 LEU A N 1
ATOM 1772 C CA . LEU A 1 212 ? 10.812 -29.094 -6.266 1 31.84 212 LEU A CA 1
ATOM 1773 C C . LEU A 1 212 ? 9.961 -28.875 -7.512 1 31.84 212 LEU A C 1
ATOM 1775 O O . LEU A 1 212 ? 10.484 -28.547 -8.578 1 31.84 212 LEU A O 1
ATOM 1779 N N . LYS A 1 213 ? 8.781 -29.266 -7.441 1 32.03 213 LYS A N 1
ATOM 1780 C CA . LYS A 1 213 ? 8.031 -29.297 -8.688 1 32.03 213 LYS A CA 1
ATOM 1781 C C . LYS A 1 213 ? 7.648 -27.891 -9.133 1 32.03 213 LYS A C 1
ATOM 1783 O O . LYS A 1 213 ? 7.145 -27.688 -10.242 1 32.03 213 LYS A O 1
ATOM 1788 N N . TRP A 1 214 ? 7.805 -27 -8.242 1 32.03 214 TRP A N 1
ATOM 1789 C CA . TRP A 1 214 ? 7.355 -25.719 -8.766 1 32.03 214 TRP A CA 1
ATOM 1790 C C . TRP A 1 214 ? 8.523 -24.922 -9.32 1 32.03 214 TRP A C 1
ATOM 1792 O O . TRP A 1 214 ? 8.352 -23.797 -9.789 1 32.03 214 TRP A O 1
ATOM 1802 N N . LEU A 1 215 ? 9.781 -25.172 -9.023 1 30.91 215 LEU A N 1
ATOM 1803 C CA . LEU A 1 215 ? 10.898 -24.594 -9.758 1 30.91 215 LEU A CA 1
ATOM 1804 C C . LEU A 1 215 ? 11.172 -25.359 -11.039 1 30.91 215 LEU A C 1
ATOM 1806 O O . LEU A 1 215 ? 11.117 -26.594 -11.055 1 30.91 215 LEU A O 1
ATOM 1810 N N . PRO A 1 216 ? 10.906 -24.828 -12.266 1 29.59 216 PRO A N 1
ATOM 1811 C CA . PRO A 1 216 ? 11.391 -25.672 -13.359 1 29.59 216 PRO A CA 1
ATOM 1812 C C . PRO A 1 216 ? 12.812 -26.172 -13.125 1 29.59 216 PRO A C 1
ATOM 1814 O O . PRO A 1 216 ? 13.602 -25.516 -12.445 1 29.59 216 PRO A O 1
ATOM 1817 N N . ALA A 1 217 ? 13.094 -27.594 -13.516 1 29.67 217 ALA A N 1
ATOM 1818 C CA . ALA A 1 217 ? 14.43 -28.125 -13.75 1 29.67 217 ALA A CA 1
ATOM 1819 C C . ALA A 1 217 ? 15.219 -27.219 -14.695 1 29.67 217 ALA A C 1
ATOM 1821 O O . ALA A 1 217 ? 14.656 -26.609 -15.602 1 29.67 217 ALA A O 1
ATOM 1822 N N . MET B 1 1 ? 9.648 1.646 22.484 1 40.59 1 MET B N 1
ATOM 1823 C CA . MET B 1 1 ? 8.445 1.985 21.734 1 40.59 1 MET B CA 1
ATOM 1824 C C . MET B 1 1 ? 8.211 0.989 20.609 1 40.59 1 MET B C 1
ATOM 1826 O O . MET B 1 1 ? 7.863 1.381 19.484 1 40.59 1 MET B O 1
ATOM 1830 N N . GLU B 1 2 ? 8.695 -0.203 20.844 1 56.03 2 GLU B N 1
ATOM 1831 C CA . GLU B 1 2 ? 8.664 -1.386 20 1 56.03 2 GLU B CA 1
ATOM 1832 C C . GLU B 1 2 ? 7.227 -1.797 19.672 1 56.03 2 GLU B C 1
ATOM 1834 O O . GLU B 1 2 ? 6.949 -2.303 18.594 1 56.03 2 GLU B O 1
ATOM 1839 N N . ARG B 1 3 ? 6.188 -1.267 20.578 1 63.31 3 ARG B N 1
ATOM 1840 C CA . ARG B 1 3 ? 4.824 -1.787 20.5 1 63.31 3 ARG B CA 1
ATOM 1841 C C . ARG B 1 3 ? 4.102 -1.245 19.266 1 63.31 3 ARG B C 1
ATOM 1843 O O . ARG B 1 3 ? 3.246 -1.923 18.703 1 63.31 3 ARG B O 1
ATOM 1850 N N . PHE B 1 4 ? 4.582 -0.126 18.656 1 80.25 4 PHE B N 1
ATOM 1851 C CA . PHE B 1 4 ? 3.826 0.472 17.562 1 80.25 4 PHE B CA 1
ATOM 1852 C C . PHE B 1 4 ? 4.672 0.544 16.297 1 80.25 4 PHE B C 1
ATOM 1854 O O . PHE B 1 4 ? 4.453 1.412 15.445 1 80.25 4 PHE B O 1
ATOM 1861 N N . ARG B 1 5 ? 5.543 -0.357 16.312 1 88.12 5 ARG B N 1
ATOM 1862 C CA . ARG B 1 5 ? 6.48 -0.344 15.188 1 88.12 5 ARG B CA 1
ATOM 1863 C C . ARG B 1 5 ? 5.777 -0.667 13.875 1 88.12 5 ARG B C 1
ATOM 1865 O O . ARG B 1 5 ? 6.059 -0.051 12.844 1 88.12 5 ARG B O 1
ATOM 1872 N N . VAL B 1 6 ? 4.816 -1.565 13.945 1 90.81 6 VAL B N 1
ATOM 1873 C CA . VAL B 1 6 ? 4.129 -2 12.734 1 90.81 6 VAL B CA 1
ATOM 1874 C C . VAL B 1 6 ? 3.35 -0.833 12.133 1 90.81 6 VAL B C 1
ATOM 1876 O O . VAL B 1 6 ? 3.389 -0.61 10.922 1 90.81 6 VAL B O 1
ATOM 1879 N N . GLU B 1 7 ? 2.732 -0.053 12.984 1 92.31 7 GLU B N 1
ATOM 1880 C CA . GLU B 1 7 ? 1.95 1.088 12.516 1 92.31 7 GLU B CA 1
ATOM 1881 C C . GLU B 1 7 ? 2.842 2.139 11.859 1 92.31 7 GLU B C 1
ATOM 1883 O O . GLU B 1 7 ? 2.494 2.691 10.812 1 92.31 7 GLU B O 1
ATOM 1888 N N . ALA B 1 8 ? 3.955 2.359 12.492 1 93.94 8 ALA B N 1
ATOM 1889 C CA . ALA B 1 8 ? 4.91 3.303 11.914 1 93.94 8 ALA B CA 1
ATOM 1890 C C . ALA B 1 8 ? 5.438 2.797 10.57 1 93.94 8 ALA B C 1
ATOM 1892 O O . ALA B 1 8 ? 5.613 3.576 9.633 1 93.94 8 ALA B O 1
ATOM 1893 N N . ASP B 1 9 ? 5.633 1.521 10.469 1 95.44 9 ASP B N 1
ATOM 1894 C CA . ASP B 1 9 ? 6.168 0.932 9.242 1 95.44 9 ASP B CA 1
ATOM 1895 C C . ASP B 1 9 ? 5.172 1.056 8.094 1 95.44 9 ASP B C 1
ATOM 1897 O O . ASP B 1 9 ? 5.566 1.129 6.93 1 95.44 9 ASP B O 1
ATOM 1901 N N . VAL B 1 10 ? 3.893 1.107 8.422 1 96.75 10 VAL B N 1
ATOM 1902 C CA . VAL B 1 10 ? 2.875 1.344 7.402 1 96.75 10 VAL B CA 1
ATOM 1903 C C . VAL B 1 10 ? 3.113 2.697 6.738 1 96.75 10 VAL B C 1
ATOM 1905 O O . VAL B 1 10 ? 3.07 2.811 5.512 1 96.75 10 VAL B O 1
ATOM 1908 N N . ALA B 1 11 ? 3.432 3.701 7.531 1 96.25 11 ALA B N 1
ATOM 1909 C CA . ALA B 1 11 ? 3.697 5.031 6.996 1 96.25 11 ALA B CA 1
ATOM 1910 C C . ALA B 1 11 ? 4.984 5.047 6.176 1 96.25 11 ALA B C 1
ATOM 1912 O O . ALA B 1 11 ? 5.039 5.648 5.102 1 96.25 11 ALA B O 1
ATOM 1913 N N . VAL B 1 12 ? 5.969 4.383 6.688 1 96.56 12 VAL B N 1
ATOM 1914 C CA . VAL B 1 12 ? 7.254 4.328 6 1 96.56 12 VAL B CA 1
ATOM 1915 C C . VAL B 1 12 ? 7.086 3.652 4.641 1 96.56 12 VAL B C 1
ATOM 1917 O O . VAL B 1 12 ? 7.562 4.164 3.625 1 96.56 12 VAL B O 1
ATOM 1920 N N . ASN B 1 13 ? 6.414 2.555 4.637 1 97.5 13 ASN B N 1
ATOM 1921 C CA . ASN B 1 13 ? 6.188 1.786 3.418 1 97.5 13 ASN B CA 1
ATOM 1922 C C . ASN B 1 13 ? 5.398 2.588 2.387 1 97.5 13 ASN B C 1
ATOM 1924 O O . ASN B 1 13 ? 5.734 2.582 1.2 1 97.5 13 ASN B O 1
ATOM 1928 N N . ARG B 1 14 ? 4.41 3.26 2.869 1 97 14 ARG B N 1
ATOM 1929 C CA . ARG B 1 14 ? 3.602 4.086 1.978 1 97 14 ARG B CA 1
ATOM 1930 C C . ARG B 1 14 ? 4.426 5.227 1.394 1 97 14 ARG B C 1
ATOM 1932 O O . ARG B 1 14 ? 4.328 5.523 0.2 1 97 14 ARG B O 1
ATOM 1939 N N . ALA B 1 15 ? 5.207 5.828 2.199 1 95.88 15 ALA B N 1
ATOM 1940 C CA . ALA B 1 15 ? 6.055 6.93 1.749 1 95.88 15 ALA B CA 1
ATOM 1941 C C . ALA B 1 15 ? 6.988 6.48 0.629 1 95.88 15 ALA B C 1
ATOM 1943 O O . ALA B 1 15 ? 7.102 7.148 -0.399 1 95.88 15 ALA B O 1
ATOM 1944 N N . ASN B 1 16 ? 7.613 5.363 0.817 1 96.38 16 ASN B N 1
ATOM 1945 C CA . ASN B 1 16 ? 8.547 4.859 -0.181 1 96.38 16 ASN B CA 1
ATOM 1946 C C . ASN B 1 16 ? 7.828 4.441 -1.461 1 96.38 16 ASN B C 1
ATOM 1948 O O . ASN B 1 16 ? 8.32 4.684 -2.562 1 96.38 16 ASN B O 1
ATOM 1952 N N . MET B 1 17 ? 6.707 3.834 -1.294 1 96.69 17 MET B N 1
ATOM 1953 C CA . MET B 1 17 ? 5.945 3.434 -2.475 1 96.69 17 MET B CA 1
ATOM 1954 C C . MET B 1 17 ? 5.527 4.652 -3.293 1 96.69 17 MET B C 1
ATOM 1956 O O . MET B 1 17 ? 5.66 4.652 -4.52 1 96.69 17 MET B O 1
ATOM 1960 N N . LEU B 1 18 ? 5.059 5.676 -2.645 1 94.94 18 LEU B N 1
ATOM 1961 C CA . LEU B 1 18 ? 4.605 6.859 -3.369 1 94.94 18 LEU B CA 1
ATOM 1962 C C . LEU B 1 18 ? 5.785 7.59 -4 1 94.94 18 LEU B C 1
ATOM 1964 O O . LEU B 1 18 ? 5.656 8.164 -5.082 1 94.94 18 LEU B O 1
ATOM 1968 N N . THR B 1 19 ? 6.887 7.566 -3.295 1 93.19 19 THR B N 1
ATOM 1969 C CA . THR B 1 19 ? 8.086 8.133 -3.896 1 93.19 19 THR B CA 1
ATOM 1970 C C . THR B 1 19 ? 8.414 7.434 -5.211 1 93.19 19 THR B C 1
ATOM 1972 O O . THR B 1 19 ? 8.758 8.086 -6.199 1 93.19 19 THR B O 1
ATOM 1975 N N . ARG B 1 20 ? 8.266 6.141 -5.27 1 94.94 20 ARG B N 1
ATOM 1976 C CA . ARG B 1 20 ? 8.508 5.375 -6.488 1 94.94 20 ARG B CA 1
ATOM 1977 C C . ARG B 1 20 ? 7.504 5.754 -7.574 1 94.94 20 ARG B C 1
ATOM 1979 O O . ARG B 1 20 ? 7.879 5.941 -8.734 1 94.94 20 ARG B O 1
ATOM 1986 N N . LEU B 1 21 ? 6.289 5.848 -7.188 1 95.69 21 LEU B N 1
ATOM 1987 C CA . LEU B 1 21 ? 5.254 6.164 -8.164 1 95.69 21 LEU B CA 1
ATOM 1988 C C . LEU B 1 21 ? 5.457 7.559 -8.742 1 95.69 21 LEU B C 1
ATOM 1990 O O . LEU B 1 21 ? 5.305 7.766 -9.953 1 95.69 21 LEU B O 1
ATOM 1994 N N . TRP B 1 22 ? 5.785 8.484 -7.918 1 93.06 22 TRP B N 1
ATOM 1995 C CA . TRP B 1 22 ? 6.047 9.836 -8.398 1 93.06 22 TRP B CA 1
ATOM 1996 C C . TRP B 1 22 ? 7.207 9.844 -9.391 1 93.06 22 TRP B C 1
ATOM 1998 O O . TRP B 1 22 ? 7.207 10.625 -10.344 1 93.06 22 TRP B O 1
ATOM 2008 N N . LYS B 1 23 ? 8.133 9.039 -9.148 1 92.19 23 LYS B N 1
ATOM 2009 C CA . LYS B 1 23 ? 9.336 9.039 -9.977 1 92.19 23 LYS B CA 1
ATOM 2010 C C . LYS B 1 23 ? 9.102 8.281 -11.281 1 92.19 23 LYS B C 1
ATOM 2012 O O . LYS B 1 23 ? 9.547 8.719 -12.344 1 92.19 23 LYS B O 1
ATOM 2017 N N . TYR B 1 24 ? 8.414 7.145 -11.234 1 95.19 24 TYR B N 1
ATOM 2018 C CA . TYR B 1 24 ? 8.438 6.242 -12.375 1 95.19 24 TYR B CA 1
ATOM 2019 C C . TYR B 1 24 ? 7.062 6.141 -13.016 1 95.19 24 TYR B C 1
ATOM 2021 O O . TYR B 1 24 ? 6.922 5.605 -14.117 1 95.19 24 TYR B O 1
ATOM 2029 N N . ALA B 1 25 ? 6.059 6.578 -12.391 1 95.69 25 ALA B N 1
ATOM 2030 C CA . ALA B 1 25 ? 4.695 6.52 -12.914 1 95.69 25 ALA B CA 1
ATOM 2031 C C . ALA B 1 25 ? 3.871 7.711 -12.438 1 95.69 25 ALA B C 1
ATOM 2033 O O . ALA B 1 25 ? 2.771 7.539 -11.898 1 95.69 25 ALA B O 1
ATOM 2034 N N . ALA B 1 26 ? 4.359 8.867 -12.68 1 93.06 26 ALA B N 1
ATOM 2035 C CA . ALA B 1 26 ? 3.736 10.094 -12.188 1 93.06 26 ALA B CA 1
ATOM 2036 C C . ALA B 1 26 ? 2.311 10.234 -12.711 1 93.06 26 ALA B C 1
ATOM 2038 O O . ALA B 1 26 ? 1.465 10.859 -12.062 1 93.06 26 ALA B O 1
ATOM 2039 N N . GLU B 1 27 ? 1.979 9.664 -13.812 1 95.12 27 GLU B N 1
ATOM 2040 C CA . GLU B 1 27 ? 0.656 9.789 -14.414 1 95.12 27 GLU B CA 1
ATOM 2041 C C . GLU B 1 27 ? -0.423 9.203 -13.508 1 95.12 27 GLU B C 1
ATOM 2043 O O . GLU B 1 27 ? -1.547 9.711 -13.469 1 95.12 27 GLU B O 1
ATOM 2048 N N . VAL B 1 28 ? -0.1 8.148 -12.781 1 97.12 28 VAL B N 1
ATOM 2049 C CA . VAL B 1 28 ? -1.116 7.523 -11.945 1 97.12 28 VAL B CA 1
ATOM 2050 C C . VAL B 1 28 ? -1.424 8.422 -10.75 1 97.12 28 VAL B C 1
ATOM 2052 O O . VAL B 1 28 ? -2.496 8.32 -10.148 1 97.12 28 VAL B O 1
ATOM 2055 N N . MET B 1 29 ? -0.487 9.297 -10.461 1 94.69 29 MET B N 1
ATOM 2056 C CA . MET B 1 29 ? -0.626 10.164 -9.297 1 94.69 29 MET B CA 1
ATOM 2057 C C . MET B 1 29 ? -1.67 11.25 -9.555 1 94.69 29 MET B C 1
ATOM 2059 O O . MET B 1 29 ? -2.092 11.938 -8.625 1 94.69 29 MET B O 1
ATOM 2063 N N . ASN B 1 30 ? -2.148 11.312 -10.773 1 96.06 30 ASN B N 1
ATOM 2064 C CA . ASN B 1 30 ? -3.217 12.258 -11.078 1 96.06 30 ASN B CA 1
ATOM 2065 C C . ASN B 1 30 ? -4.559 11.797 -10.523 1 96.06 30 ASN B C 1
ATOM 2067 O O . ASN B 1 30 ? -5.516 12.562 -10.469 1 96.06 30 ASN B O 1
ATOM 2071 N N . SER B 1 31 ? -4.633 10.594 -10.148 1 97.81 31 SER B N 1
ATOM 2072 C CA . SER B 1 31 ? -5.859 10.062 -9.57 1 97.81 31 SER B CA 1
ATOM 2073 C C . SER B 1 31 ? -5.961 10.391 -8.078 1 97.81 31 SER B C 1
ATOM 2075 O O . SER B 1 31 ? -5.266 9.789 -7.258 1 97.81 31 SER B O 1
ATOM 2077 N N . GLU B 1 32 ? -6.863 11.219 -7.754 1 97.62 32 GLU B N 1
ATOM 2078 C CA . GLU B 1 32 ? -7.07 11.523 -6.34 1 97.62 32 GLU B CA 1
ATOM 2079 C C . GLU B 1 32 ? -7.57 10.297 -5.578 1 97.62 32 GLU B C 1
ATOM 2081 O O . GLU B 1 32 ? -7.242 10.109 -4.406 1 97.62 32 GLU B O 1
ATOM 2086 N N . TYR B 1 33 ? -8.352 9.539 -6.25 1 98.25 33 TYR B N 1
ATOM 2087 C CA . TYR B 1 33 ? -8.875 8.352 -5.582 1 98.25 33 TYR B CA 1
ATOM 2088 C C . TYR B 1 33 ? -7.746 7.402 -5.199 1 98.25 33 TYR B C 1
ATOM 2090 O O . TYR B 1 33 ? -7.809 6.746 -4.156 1 98.25 33 TYR B O 1
ATOM 2098 N N . LEU B 1 34 ? -6.762 7.293 -6.055 1 98.31 34 LEU B N 1
ATOM 2099 C CA . LEU B 1 34 ? -5.625 6.449 -5.703 1 98.31 34 LEU B CA 1
ATOM 2100 C C . LEU B 1 34 ? -5.027 6.871 -4.363 1 98.31 34 LEU B C 1
ATOM 2102 O O . LEU B 1 34 ? -4.727 6.023 -3.52 1 98.31 34 LEU B O 1
ATOM 2106 N N . LEU B 1 35 ? -4.887 8.148 -4.207 1 97.94 35 LEU B N 1
ATOM 2107 C CA . LEU B 1 35 ? -4.332 8.664 -2.957 1 97.94 35 LEU B CA 1
ATOM 2108 C C . LEU B 1 35 ? -5.301 8.43 -1.8 1 97.94 35 LEU B C 1
ATOM 2110 O O . LEU B 1 35 ?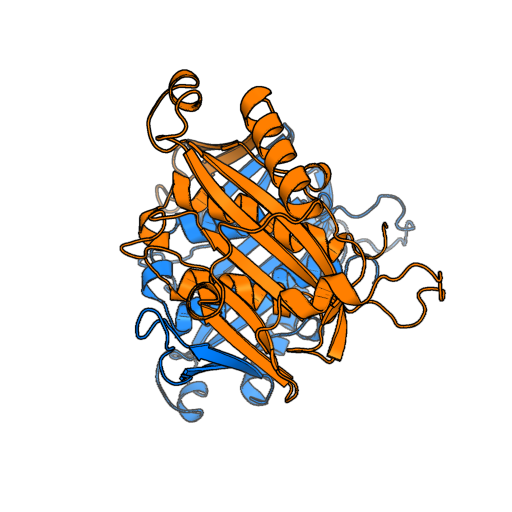 -4.879 8.078 -0.694 1 97.94 35 LEU B O 1
ATOM 2114 N N . HIS B 1 36 ? -6.605 8.602 -2.045 1 98.62 36 HIS B N 1
ATOM 2115 C CA . HIS B 1 36 ? -7.621 8.281 -1.042 1 98.62 36 HIS B CA 1
ATOM 2116 C C . HIS B 1 36 ? -7.562 6.812 -0.643 1 98.62 36 HIS B C 1
ATOM 2118 O O . HIS B 1 36 ? -7.555 6.488 0.546 1 98.62 36 HIS B O 1
ATOM 2124 N N . ALA B 1 37 ? -7.5 5.98 -1.634 1 98.38 37 ALA B N 1
ATOM 2125 C CA . ALA B 1 37 ? -7.438 4.543 -1.375 1 98.38 37 ALA B CA 1
ATOM 2126 C C . ALA B 1 37 ? -6.188 4.184 -0.576 1 98.38 37 ALA B C 1
ATOM 2128 O O . ALA B 1 37 ? -6.211 3.262 0.243 1 98.38 37 ALA B O 1
A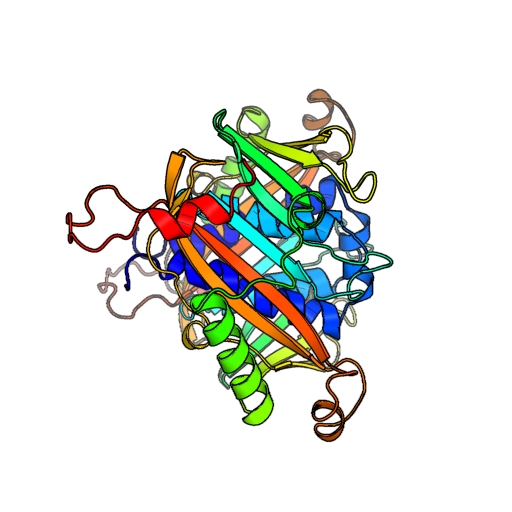TOM 2129 N N . GLY B 1 38 ? -5.129 4.871 -0.856 1 98.06 38 GLY B N 1
ATOM 2130 C CA . GLY B 1 38 ? -3.883 4.637 -0.141 1 98.06 38 GLY B CA 1
ATOM 2131 C C . GLY B 1 38 ? -4 4.875 1.354 1 98.06 38 GLY B C 1
ATOM 2132 O O . GLY B 1 38 ? -3.646 4.008 2.154 1 98.06 38 GLY B O 1
ATOM 2133 N N . VAL B 1 39 ? -4.512 6.027 1.707 1 98.25 39 VAL B N 1
ATOM 2134 C CA . VAL B 1 39 ? -4.617 6.328 3.131 1 98.25 39 VAL B CA 1
ATOM 2135 C C . VAL B 1 39 ? -5.719 5.48 3.762 1 98.25 39 VAL B C 1
ATOM 2137 O O . VAL B 1 39 ? -5.621 5.086 4.926 1 98.25 39 VAL B O 1
ATOM 2140 N N . PHE B 1 40 ? -6.77 5.18 3.043 1 98.5 40 PHE B N 1
ATOM 2141 C CA . PHE B 1 40 ? -7.773 4.227 3.5 1 98.5 40 PHE B CA 1
ATOM 2142 C C . PHE B 1 40 ? -7.129 2.902 3.889 1 98.5 40 PHE B C 1
ATOM 2144 O O . PHE B 1 40 ? -7.379 2.379 4.977 1 98.5 40 PHE B O 1
ATOM 2151 N N . ALA B 1 41 ? -6.293 2.453 3.004 1 98.12 41 ALA B N 1
ATOM 2152 C CA . ALA B 1 41 ? -5.621 1.176 3.215 1 98.12 41 ALA B CA 1
ATOM 2153 C C . ALA B 1 41 ? -4.703 1.232 4.434 1 98.12 41 ALA B C 1
ATOM 2155 O O . ALA B 1 41 ? -4.551 0.242 5.152 1 98.12 41 ALA B O 1
ATOM 2156 N N . MET B 1 42 ? -4.055 2.344 4.629 1 98 42 MET B N 1
ATOM 2157 C CA . MET B 1 42 ? -3.211 2.486 5.812 1 98 42 MET B CA 1
ATOM 2158 C C . MET B 1 42 ? -4.027 2.295 7.086 1 98 42 MET B C 1
ATOM 2160 O O . MET B 1 42 ? -3.623 1.545 7.98 1 98 42 MET B O 1
ATOM 2164 N N . VAL B 1 43 ? -5.184 2.898 7.172 1 96.88 43 VAL B N 1
ATOM 2165 C CA . VAL B 1 43 ? -6.031 2.812 8.352 1 96.88 43 VAL B CA 1
ATOM 2166 C C . VAL B 1 43 ? -6.57 1.392 8.5 1 96.88 43 VAL B C 1
ATOM 2168 O O . VAL B 1 43 ? -6.625 0.855 9.609 1 96.88 43 VAL B O 1
ATOM 2171 N N . GLU B 1 44 ? -6.859 0.795 7.406 1 96.81 44 GLU B N 1
ATOM 2172 C CA . GLU B 1 44 ? -7.441 -0.544 7.41 1 96.81 44 GLU B CA 1
ATOM 2173 C C . GLU B 1 44 ? -6.41 -1.591 7.828 1 96.81 44 GLU B C 1
ATOM 2175 O O . GLU B 1 44 ? -6.773 -2.705 8.211 1 96.81 44 GLU B O 1
ATOM 2180 N N . PHE B 1 45 ? -5.184 -1.299 7.719 1 96.31 45 PHE B N 1
ATOM 2181 C CA . PHE B 1 45 ? -4.133 -2.291 7.93 1 96.31 45 PHE B CA 1
ATOM 2182 C C . PHE B 1 45 ? -4.145 -2.797 9.367 1 96.31 45 PHE B C 1
ATOM 2184 O O . PHE B 1 45 ? -3.863 -3.971 9.617 1 96.31 45 PHE B O 1
ATOM 2191 N N . ASP B 1 46 ? -4.387 -1.91 10.211 1 92.88 46 ASP B N 1
ATOM 2192 C CA . ASP B 1 46 ? -4.371 -2.248 11.633 1 92.88 46 ASP B CA 1
ATOM 2193 C C . ASP B 1 46 ? -5.434 -1.462 12.398 1 92.88 46 ASP B C 1
ATOM 2195 O O . ASP B 1 46 ? -5.551 -0.245 12.234 1 92.88 46 ASP B O 1
ATOM 2199 N N . ASP B 1 47 ? -6.109 -2.154 13.32 1 90 47 ASP B N 1
ATOM 2200 C CA . ASP B 1 47 ? -7.215 -1.535 14.055 1 90 47 ASP B CA 1
ATOM 2201 C C . ASP B 1 47 ? -6.707 -0.438 14.984 1 90 47 ASP B C 1
ATOM 2203 O O . ASP B 1 47 ? -7.469 0.443 15.391 1 90 47 ASP B O 1
ATOM 2207 N N . ASP B 1 48 ? -5.457 -0.473 15.266 1 86.94 48 ASP B N 1
ATOM 2208 C CA . ASP B 1 48 ? -4.891 0.525 16.172 1 86.94 48 ASP B CA 1
ATOM 2209 C C . ASP B 1 48 ? -4.598 1.829 15.43 1 86.94 48 ASP B C 1
ATOM 2211 O O . ASP B 1 48 ? -4.367 2.865 16.062 1 86.94 48 ASP B O 1
ATOM 2215 N N . ILE B 1 49 ? -4.574 1.779 14.141 1 92.44 49 ILE B N 1
ATOM 2216 C CA . ILE B 1 49 ? -4.414 3.014 13.383 1 92.44 49 ILE B CA 1
ATOM 2217 C C . ILE B 1 49 ? -5.758 3.734 13.281 1 92.44 49 ILE B C 1
ATOM 2219 O O . ILE B 1 49 ? -6.684 3.254 12.625 1 92.44 49 ILE B O 1
ATOM 2223 N N . PHE B 1 50 ? -5.812 4.805 13.922 1 91.31 50 PHE B N 1
ATOM 2224 C CA . PHE B 1 50 ? -7.051 5.574 13.93 1 91.31 50 PHE B CA 1
ATOM 2225 C C . PHE B 1 50 ? -7.16 6.438 12.68 1 91.31 50 PHE B C 1
ATOM 2227 O O . PHE B 1 50 ? -8.258 6.621 12.141 1 91.31 50 PHE B O 1
ATOM 2234 N N . ALA B 1 51 ? -6.031 6.969 12.273 1 93.56 51 ALA B N 1
ATOM 2235 C CA . ALA B 1 51 ? -6.02 7.859 11.117 1 93.56 51 ALA B CA 1
ATOM 2236 C C . ALA B 1 51 ? -4.684 7.793 10.391 1 93.56 51 ALA B C 1
ATOM 2238 O O . ALA B 1 51 ? -3.684 7.336 10.953 1 93.56 51 ALA B O 1
ATOM 2239 N N . ALA B 1 52 ? -4.695 8.211 9.164 1 96.06 52 ALA B N 1
ATOM 2240 C CA . ALA B 1 52 ? -3.496 8.281 8.336 1 96.06 52 ALA B CA 1
ATOM 2241 C C . ALA B 1 52 ? -3.617 9.398 7.297 1 96.06 52 ALA B C 1
ATOM 2243 O O . ALA B 1 52 ? -4.719 9.727 6.855 1 96.06 52 ALA B O 1
ATOM 2244 N N . GLY B 1 53 ? -2.469 9.961 6.898 1 95.12 53 GLY B N 1
ATOM 2245 C CA . GLY B 1 53 ? -2.506 11.055 5.945 1 95.12 53 GLY B CA 1
ATOM 2246 C C . GLY B 1 53 ? -1.252 11.148 5.094 1 95.12 53 GLY B C 1
ATOM 2247 O O . GLY B 1 53 ? -0.225 10.555 5.426 1 95.12 53 GLY B O 1
ATOM 2248 N N . ASN B 1 54 ? -1.393 11.773 4.004 1 94.06 54 ASN B N 1
ATOM 2249 C CA . ASN B 1 54 ? -0.361 12.125 3.035 1 94.06 54 ASN B CA 1
ATOM 2250 C C . ASN B 1 54 ? -0.48 13.586 2.596 1 94.06 54 ASN B C 1
ATOM 2252 O O . ASN B 1 54 ? -1.204 13.891 1.647 1 94.06 54 ASN B O 1
ATOM 2256 N N . CYS B 1 55 ? 0.347 14.43 3.207 1 91.75 55 CYS B N 1
ATOM 2257 C CA . CYS B 1 55 ? 0.195 15.867 2.984 1 91.75 55 CYS B CA 1
ATOM 2258 C C . CYS B 1 55 ? 1.277 16.391 2.051 1 91.75 55 CYS B C 1
ATOM 2260 O O . CYS B 1 55 ? 2.459 16.094 2.229 1 91.75 55 CYS B O 1
ATOM 2262 N N . TYR B 1 56 ? 0.809 17.219 1.136 1 90.38 56 TYR B N 1
ATOM 2263 C CA . TYR B 1 56 ? 1.734 17.812 0.171 1 90.38 56 TYR B CA 1
ATOM 2264 C C . TYR B 1 56 ? 2.023 19.266 0.506 1 90.38 56 TYR B C 1
ATOM 2266 O O . TYR B 1 56 ? 1.174 19.953 1.066 1 90.38 56 TYR B O 1
ATOM 2274 N N . ASP B 1 57 ? 3.188 19.703 0.125 1 85.56 57 ASP B N 1
ATOM 2275 C CA . ASP B 1 57 ? 3.533 21.125 0.263 1 85.56 57 ASP B CA 1
ATOM 2276 C C . ASP B 1 57 ? 2.754 21.969 -0.731 1 85.56 57 ASP B C 1
ATOM 2278 O O . ASP B 1 57 ? 2.018 21.453 -1.568 1 85.56 57 ASP B O 1
ATOM 2282 N N . LYS B 1 58 ? 2.924 23.25 -0.518 1 87.19 58 LYS B N 1
ATOM 2283 C CA . LYS B 1 58 ? 2.178 24.203 -1.329 1 87.19 58 LYS B CA 1
ATOM 2284 C C . LYS B 1 58 ? 2.428 23.984 -2.816 1 87.19 58 LYS B C 1
ATOM 2286 O O . LYS B 1 58 ? 3.576 23.844 -3.246 1 87.19 58 LYS B O 1
ATOM 2291 N N . TYR B 1 59 ? 1.359 23.828 -3.625 1 88.56 59 TYR B N 1
ATOM 2292 C CA . TYR B 1 59 ? 1.337 23.734 -5.082 1 88.56 59 TYR B CA 1
ATOM 2293 C C . TYR B 1 59 ? 2.084 22.5 -5.562 1 88.56 59 TYR B C 1
ATOM 2295 O O . TYR B 1 59 ? 2.725 22.531 -6.617 1 88.56 59 TYR B O 1
ATOM 2303 N N . GLN B 1 60 ? 1.971 21.469 -4.812 1 87.75 60 GLN B N 1
ATOM 2304 C CA . GLN B 1 60 ? 2.729 20.266 -5.188 1 87.75 60 GLN B CA 1
ATOM 2305 C C . GLN B 1 60 ? 1.802 19.156 -5.66 1 87.75 60 GLN B C 1
ATOM 2307 O O . GLN B 1 60 ? 2.266 18.078 -6.055 1 87.75 60 GLN B O 1
ATOM 2312 N N . TYR B 1 61 ? 0.579 19.406 -5.598 1 92.62 61 TYR B N 1
ATOM 2313 C CA . TYR B 1 61 ? -0.36 18.438 -6.141 1 92.62 61 TYR B CA 1
ATOM 2314 C C . TYR B 1 61 ? -1.421 19.109 -6.996 1 92.62 61 TYR B C 1
ATOM 2316 O O . TYR B 1 61 ? -2.256 19.859 -6.48 1 92.62 61 TYR B O 1
ATOM 2324 N N . LYS B 1 62 ? -1.369 18.797 -8.289 1 93.44 62 LYS B N 1
ATOM 2325 C CA . LYS B 1 62 ? -2.277 19.391 -9.266 1 93.44 62 LYS B CA 1
ATOM 2326 C C . LYS B 1 62 ? -2.375 20.906 -9.078 1 93.44 62 LYS B C 1
ATOM 2328 O O . LYS B 1 62 ? -1.355 21.594 -8.992 1 93.44 62 LYS B O 1
ATOM 2333 N N . ASP B 1 63 ? -3.588 21.453 -9.156 1 93.69 63 ASP B N 1
ATOM 2334 C CA . ASP B 1 63 ? -3.752 22.891 -9.047 1 93.69 63 ASP B CA 1
ATOM 2335 C C . ASP B 1 63 ? -4.148 23.297 -7.633 1 93.69 63 ASP B C 1
ATOM 2337 O O . ASP B 1 63 ? -4.559 24.438 -7.395 1 93.69 63 ASP B O 1
ATOM 2341 N N . TYR B 1 64 ? -3.916 22.453 -6.727 1 94.12 64 TYR B N 1
ATOM 2342 C CA . TYR B 1 64 ? -4.27 22.766 -5.344 1 94.12 64 TYR B CA 1
ATOM 2343 C C . TYR B 1 64 ? -3.184 23.594 -4.676 1 94.12 64 TYR B C 1
ATOM 2345 O O . TYR B 1 64 ? -1.991 23.359 -4.883 1 94.12 64 TYR B O 1
ATOM 2353 N N . TRP B 1 65 ? -3.645 24.562 -3.918 1 93.06 65 TRP B N 1
ATOM 2354 C CA . TRP B 1 65 ? -2.682 25.234 -3.041 1 93.06 65 TRP B CA 1
ATOM 2355 C C . TRP B 1 65 ? -2.129 24.25 -2.006 1 93.06 65 TRP B C 1
ATOM 2357 O O . TRP B 1 65 ? -0.913 24.141 -1.843 1 93.06 65 TRP B O 1
ATOM 2367 N N . LEU B 1 66 ? -3.037 23.594 -1.322 1 91.75 66 LEU B N 1
ATOM 2368 C CA . LEU B 1 66 ? -2.717 22.516 -0.394 1 91.75 66 LEU B CA 1
ATOM 2369 C C . LEU B 1 66 ? -3.617 21.312 -0.632 1 91.75 66 LEU B C 1
ATOM 2371 O O . LEU B 1 66 ? -4.797 21.469 -0.953 1 91.75 66 LEU B O 1
ATOM 2375 N N . PHE B 1 67 ? -3.012 20.172 -0.463 1 94.5 67 PHE B N 1
ATOM 2376 C CA . PHE B 1 67 ? -3.756 18.938 -0.629 1 94.5 67 PHE B CA 1
ATOM 2377 C C . PHE B 1 67 ? -3.248 17.859 0.332 1 94.5 67 PHE B C 1
ATOM 2379 O O . PHE B 1 67 ? -2.047 17.594 0.387 1 94.5 67 PHE B O 1
ATOM 2386 N N . CYS B 1 68 ? -4.203 17.297 1.135 1 94.38 68 CYS B N 1
ATOM 2387 C CA . CYS B 1 68 ? -3.82 16.281 2.119 1 94.38 68 CYS B CA 1
ATOM 2388 C C . CYS B 1 68 ? -4.891 15.211 2.248 1 94.38 68 CYS B C 1
ATOM 2390 O O . CYS B 1 68 ? -5.766 15.297 3.113 1 94.38 68 CYS B O 1
ATOM 2392 N N . PRO B 1 69 ? -4.75 14.172 1.385 1 97.19 69 PRO B N 1
ATOM 2393 C CA . PRO B 1 69 ? -5.605 13.016 1.666 1 97.19 69 PRO B CA 1
ATOM 2394 C C . PRO B 1 69 ? -5.457 12.508 3.098 1 97.19 69 PRO B C 1
ATOM 2396 O O . PRO B 1 69 ? -4.336 12.289 3.566 1 97.19 69 PRO B O 1
ATOM 2399 N N . TYR B 1 70 ? -6.594 12.344 3.764 1 96.06 70 TYR B N 1
ATOM 2400 C CA . TYR B 1 70 ? -6.652 12 5.18 1 96.06 70 TYR B CA 1
ATOM 2401 C C . TYR B 1 70 ? -7.801 11.047 5.465 1 96.06 70 TYR B C 1
ATOM 2403 O O . TYR B 1 70 ? -8.961 11.352 5.172 1 96.06 70 TYR B O 1
ATOM 2411 N N . ALA B 1 71 ? -7.445 9.898 6.012 1 97.44 71 ALA B N 1
ATOM 2412 C CA . ALA B 1 71 ? -8.438 8.891 6.383 1 97.44 71 ALA B CA 1
ATOM 2413 C C . ALA B 1 71 ? -8.523 8.75 7.902 1 97.44 71 ALA B C 1
ATOM 2415 O O . ALA B 1 71 ? -7.508 8.781 8.594 1 97.44 71 ALA B O 1
ATOM 2416 N N . TYR B 1 72 ? -9.742 8.523 8.383 1 93.38 72 TYR B N 1
ATOM 2417 C CA . TYR B 1 72 ? -9.891 8.242 9.805 1 93.38 72 TYR B CA 1
ATOM 2418 C C . TYR B 1 72 ? -11.172 7.453 10.078 1 93.38 72 TYR B C 1
ATOM 2420 O O . TYR B 1 72 ? -12.094 7.453 9.258 1 93.38 72 TYR B O 1
ATOM 2428 N N . ARG B 1 73 ? -11.172 6.836 11.188 1 92.44 73 ARG B N 1
ATOM 2429 C CA . ARG B 1 73 ? -12.312 6.02 11.594 1 92.44 73 ARG B CA 1
ATOM 2430 C C . ARG B 1 73 ? -13.43 6.883 12.172 1 92.44 73 ARG B C 1
ATOM 2432 O O . ARG B 1 73 ? -13.203 7.633 13.125 1 92.44 73 ARG B O 1
ATOM 2439 N N . LEU B 1 74 ? -14.547 6.703 11.57 1 90.19 74 LEU B N 1
ATOM 2440 C CA . LEU B 1 74 ? -15.727 7.355 12.133 1 90.19 74 LEU B CA 1
ATOM 2441 C C . LEU B 1 74 ? -16.219 6.617 13.375 1 90.19 74 LEU B C 1
ATOM 2443 O O . LEU B 1 74 ? -15.984 5.414 13.516 1 90.19 74 LEU B O 1
ATOM 2447 N N . PRO B 1 75 ? -16.922 7.301 14.203 1 84.94 75 PRO B N 1
ATOM 2448 C CA . PRO B 1 75 ? -17.453 6.637 15.398 1 84.94 75 PRO B CA 1
ATOM 2449 C C . PRO B 1 75 ? -18.375 5.465 15.062 1 84.94 75 PRO B C 1
ATOM 2451 O O . PRO B 1 75 ? -18.422 4.484 15.805 1 84.94 75 PRO B O 1
ATOM 2454 N N . GLU B 1 76 ? -19 5.559 13.922 1 87 76 GLU B N 1
ATOM 2455 C CA . GLU B 1 76 ? -19.938 4.52 13.539 1 87 76 GLU B CA 1
ATOM 2456 C C . GLU B 1 76 ? -19.234 3.32 12.922 1 87 76 GLU B C 1
ATOM 2458 O O . GLU B 1 76 ? -19.859 2.287 12.664 1 87 76 GLU B O 1
ATOM 2463 N N . GLY B 1 77 ? -17.938 3.471 12.633 1 86.56 77 GLY B N 1
ATOM 2464 C CA . GLY B 1 77 ? -17.234 2.287 12.172 1 86.56 77 GLY B CA 1
ATOM 2465 C C . GLY B 1 77 ? -16.516 2.496 10.844 1 86.56 77 GLY B C 1
ATOM 2466 O O . GLY B 1 77 ? -15.297 2.303 10.758 1 86.56 77 GLY B O 1
ATOM 2467 N N . PRO B 1 78 ? -17.219 3.023 9.844 1 94.25 78 PRO B N 1
ATOM 2468 C CA . PRO B 1 78 ? -16.594 3.18 8.523 1 94.25 78 PRO B CA 1
ATOM 2469 C C . PRO B 1 78 ? -15.469 4.219 8.523 1 94.25 78 PRO B C 1
ATOM 2471 O O . PRO B 1 78 ? -15.367 5.023 9.453 1 94.25 78 PRO B O 1
ATOM 2474 N N . ILE B 1 79 ? -14.664 4.078 7.559 1 97.06 79 ILE B N 1
ATOM 2475 C CA . ILE B 1 79 ? -13.562 5.016 7.375 1 97.06 79 ILE B CA 1
ATOM 2476 C C . ILE B 1 79 ? -14 6.145 6.441 1 97.06 79 ILE B C 1
ATOM 2478 O O . ILE B 1 79 ? -14.641 5.902 5.422 1 97.06 79 ILE B O 1
ATOM 2482 N N . LEU B 1 80 ? -13.711 7.348 6.832 1 97.75 80 LEU B N 1
ATOM 2483 C CA . LEU B 1 80 ? -13.922 8.516 5.977 1 97.75 80 LEU B CA 1
ATOM 2484 C C . LEU B 1 80 ? -12.594 9.062 5.465 1 97.75 80 LEU B C 1
ATOM 2486 O O . LEU B 1 80 ? -11.648 9.234 6.242 1 97.75 80 LEU B O 1
ATOM 2490 N N . VAL B 1 81 ? -12.555 9.242 4.195 1 98.25 81 VAL B N 1
ATOM 2491 C CA . VAL B 1 81 ? -11.383 9.867 3.594 1 98.25 81 VAL B CA 1
ATOM 2492 C C . VAL B 1 81 ? -11.758 11.25 3.049 1 98.25 81 VAL B C 1
ATOM 2494 O O . VAL B 1 81 ? -12.75 11.391 2.332 1 98.25 81 VAL B O 1
ATOM 2497 N N . LYS B 1 82 ? -10.953 12.219 3.379 1 97.75 82 LYS B N 1
ATOM 2498 C CA . LYS B 1 82 ? -11.18 13.594 2.936 1 97.75 82 LYS B CA 1
ATOM 2499 C C . LYS B 1 82 ? -9.859 14.312 2.67 1 97.75 82 LYS B C 1
ATOM 2501 O O . LYS B 1 82 ? -8.789 13.75 2.902 1 97.75 82 LYS B O 1
ATOM 2506 N N . ASP B 1 83 ? -10 15.484 2.096 1 96.81 83 ASP B N 1
ATOM 2507 C CA . ASP B 1 83 ? -8.859 16.391 2.027 1 96.81 83 ASP B CA 1
ATOM 2508 C C . ASP B 1 83 ? -8.75 17.234 3.291 1 96.81 83 ASP B C 1
ATOM 2510 O O . ASP B 1 83 ? -9.516 18.188 3.469 1 96.81 83 ASP B O 1
ATOM 2514 N N . LEU B 1 84 ? -7.805 16.953 4.082 1 93.5 84 LEU B N 1
ATOM 2515 C CA . LEU B 1 84 ? -7.641 17.625 5.363 1 93.5 84 LEU B CA 1
ATOM 2516 C C . LEU B 1 84 ? -7.32 19.109 5.164 1 93.5 84 LEU B C 1
ATOM 2518 O O . LEU B 1 84 ? -7.633 19.938 6.023 1 93.5 84 LEU B O 1
ATOM 2522 N N . ALA B 1 85 ? -6.754 19.453 4.035 1 91.94 85 ALA B N 1
ATOM 2523 C CA . ALA B 1 85 ? -6.285 20.797 3.766 1 91.94 85 ALA B CA 1
ATOM 2524 C C . ALA B 1 85 ? -7.453 21.781 3.701 1 91.94 85 ALA B C 1
ATOM 2526 O O . ALA B 1 85 ? -7.262 23 3.82 1 91.94 85 ALA B O 1
ATOM 2527 N N . VAL B 1 86 ? -8.594 21.281 3.455 1 92.81 86 VAL B N 1
ATOM 2528 C CA . VAL B 1 86 ? -9.773 22.141 3.406 1 92.81 86 VAL B CA 1
ATOM 2529 C C . VAL B 1 86 ? -10.023 22.766 4.781 1 92.81 86 VAL B C 1
ATOM 2531 O O . VAL B 1 86 ? -10.391 23.938 4.883 1 92.81 86 VAL B O 1
ATOM 2534 N N . GLU B 1 87 ? -9.734 21.969 5.832 1 87.62 87 GLU B N 1
ATOM 2535 C CA . GLU B 1 87 ? -10.062 22.391 7.188 1 87.62 87 GLU B CA 1
ATOM 2536 C C . GLU B 1 87 ? -8.812 22.812 7.953 1 87.62 87 GLU B C 1
ATOM 2538 O O . GLU B 1 87 ? -8.898 23.531 8.953 1 87.62 87 GLU B O 1
ATOM 2543 N N . TYR B 1 88 ? -7.742 22.375 7.484 1 83.56 88 TYR B N 1
ATOM 2544 C CA . TYR B 1 88 ? -6.5 22.562 8.227 1 83.56 88 TYR B CA 1
ATOM 2545 C C . TYR B 1 88 ? -5.367 22.969 7.289 1 83.56 88 TYR B C 1
ATOM 2547 O O . TYR B 1 88 ? -4.945 22.188 6.438 1 83.56 88 TYR B O 1
ATOM 2555 N N . LYS B 1 89 ? -4.91 24.203 7.531 1 84.44 89 LYS B N 1
ATOM 2556 C CA . LYS B 1 89 ? -3.781 24.688 6.746 1 84.44 89 LYS B CA 1
ATOM 2557 C C . LYS B 1 89 ? -2.459 24.406 7.449 1 84.44 89 LYS B C 1
ATOM 2559 O O . LYS B 1 89 ? -1.973 25.219 8.234 1 84.44 89 LYS B O 1
ATOM 2564 N N . TYR B 1 90 ? -1.78 23.328 7.199 1 78.12 90 TYR B N 1
ATOM 2565 C CA . TYR B 1 90 ? -0.719 22.719 7.988 1 78.12 90 TYR B CA 1
ATOM 2566 C C . TYR B 1 90 ? 0.636 23.328 7.652 1 78.12 90 TYR B C 1
ATOM 2568 O O . TYR B 1 90 ? 1.668 22.891 8.156 1 78.12 90 TYR B O 1
ATOM 2576 N N . LEU B 1 91 ? 0.769 24.344 6.852 1 76.44 91 LEU B N 1
ATOM 2577 C CA . LEU B 1 91 ? 2.064 24.922 6.523 1 76.44 91 LEU B CA 1
ATOM 2578 C C . LEU B 1 91 ? 2.652 25.656 7.73 1 76.44 91 LEU B C 1
ATOM 2580 O O . LEU B 1 91 ? 3.867 25.844 7.809 1 76.44 91 LEU B O 1
ATOM 2584 N N . LYS B 1 92 ? 1.839 25.922 8.656 1 68.44 92 LYS B N 1
ATOM 2585 C CA . LYS B 1 92 ? 2.297 26.688 9.82 1 68.44 92 LYS B CA 1
ATOM 2586 C C . LYS B 1 92 ? 2.504 25.781 11.023 1 68.44 92 LYS B C 1
ATOM 2588 O O . LYS B 1 92 ? 2.566 26.25 12.164 1 68.44 92 LYS B O 1
ATOM 2593 N N . ASN B 1 93 ? 2.566 24.531 10.664 1 64.12 93 ASN B N 1
ATOM 2594 C CA . ASN B 1 93 ? 2.766 23.609 11.781 1 64.12 93 ASN B CA 1
ATOM 2595 C C . ASN B 1 93 ? 4.117 23.828 12.453 1 64.12 93 ASN B C 1
ATOM 2597 O O . ASN B 1 93 ? 5.16 23.703 11.812 1 64.12 93 ASN B O 1
ATOM 2601 N N . THR B 1 94 ? 4.086 24.156 13.672 1 65.12 94 THR B N 1
ATOM 2602 C CA . THR B 1 94 ? 5.301 24.484 14.406 1 65.12 94 THR B CA 1
ATOM 2603 C C . THR B 1 94 ? 5.559 23.453 15.508 1 65.12 94 THR B C 1
ATOM 2605 O O . THR B 1 94 ? 6.352 23.703 16.422 1 65.12 94 THR B O 1
ATOM 2608 N N . SER B 1 95 ? 4.949 22.375 15.344 1 69 95 SER B N 1
ATOM 2609 C CA . SER B 1 95 ? 5.156 21.375 16.391 1 69 95 SER B CA 1
ATOM 2610 C C . SER B 1 95 ? 6.578 20.828 16.344 1 69 95 SER B C 1
ATOM 2612 O O . SER B 1 95 ? 7.207 20.781 15.289 1 69 95 SER B O 1
ATOM 2614 N N . GLU B 1 96 ? 7.027 20.438 17.516 1 72.69 96 GLU B N 1
ATOM 2615 C CA . GLU B 1 96 ? 8.391 19.938 17.641 1 72.69 96 GLU B CA 1
ATOM 2616 C C . GLU B 1 96 ? 8.57 18.656 16.828 1 72.69 96 GLU B C 1
ATOM 2618 O O . GLU B 1 96 ? 9.602 18.469 16.172 1 72.69 96 GLU B O 1
ATOM 2623 N N . TRP B 1 97 ? 7.656 17.875 16.938 1 73.38 97 TRP B N 1
ATOM 2624 C CA . TRP B 1 97 ? 7.812 16.609 16.234 1 73.38 97 TRP B CA 1
ATOM 2625 C C . TRP B 1 97 ? 7.848 16.812 14.727 1 73.38 97 TRP B C 1
ATOM 2627 O O . TRP B 1 97 ? 8.578 16.125 14.016 1 73.38 97 TRP B O 1
ATOM 2637 N N . PHE B 1 98 ? 7.074 17.719 14.242 1 76 98 PHE B N 1
ATOM 2638 C CA . PHE B 1 98 ? 7.105 18.031 12.82 1 76 98 PHE B CA 1
ATOM 2639 C C . PHE B 1 98 ? 8.453 18.625 12.43 1 76 98 PHE B C 1
ATOM 2641 O O . PHE B 1 98 ? 9 18.297 11.375 1 76 98 PHE B O 1
ATOM 2648 N N . TYR B 1 99 ? 8.898 19.438 13.312 1 78.88 99 TYR B N 1
ATOM 2649 C CA . TYR B 1 99 ? 10.203 20.047 13.07 1 78.88 99 TYR B CA 1
ATOM 2650 C C . TYR B 1 99 ? 11.289 18.969 12.984 1 78.88 99 TYR B C 1
ATOM 2652 O O . TYR B 1 99 ? 12.117 19 12.078 1 78.88 99 TYR B O 1
ATOM 2660 N N . ILE B 1 100 ? 11.25 18.141 13.859 1 84.12 100 ILE B N 1
ATOM 2661 C CA . ILE B 1 100 ? 12.266 17.094 13.883 1 84.12 100 ILE B CA 1
ATOM 2662 C C . ILE B 1 100 ? 12.148 16.234 12.633 1 84.12 100 ILE B C 1
ATOM 2664 O O . ILE B 1 100 ? 13.156 15.891 12 1 84.12 100 ILE B O 1
ATOM 2668 N N . ALA B 1 101 ? 10.953 15.844 12.234 1 83.12 101 ALA B N 1
ATOM 2669 C CA . ALA B 1 101 ? 10.742 15.062 11.023 1 83.12 101 ALA B CA 1
ATOM 2670 C C . ALA B 1 101 ? 11.281 15.797 9.797 1 83.12 101 ALA B C 1
ATOM 2672 O O . ALA B 1 101 ? 11.867 15.172 8.906 1 83.12 101 ALA B O 1
ATOM 2673 N N . ARG B 1 102 ? 11.133 17.062 9.812 1 83 102 ARG B N 1
ATOM 2674 C CA . ARG B 1 102 ? 11.625 17.859 8.703 1 83 102 ARG B CA 1
ATOM 2675 C C . ARG B 1 102 ? 13.148 17.875 8.672 1 83 102 ARG B C 1
ATOM 2677 O O . ARG B 1 102 ? 13.758 17.734 7.605 1 83 102 ARG B O 1
ATOM 2684 N N . LYS B 1 103 ? 13.703 18 9.781 1 87.06 103 LYS B N 1
ATOM 2685 C CA . LYS B 1 103 ? 15.164 17.984 9.859 1 87.06 103 LYS B CA 1
ATOM 2686 C C . LYS B 1 103 ? 15.719 16.641 9.438 1 87.06 103 LYS B C 1
ATOM 2688 O O . LYS B 1 103 ? 16.75 16.562 8.766 1 87.06 103 LYS B O 1
ATOM 2693 N N . ASN B 1 104 ? 15.07 15.656 9.898 1 90.31 104 ASN B N 1
ATOM 2694 C CA . ASN B 1 104 ? 15.484 14.32 9.492 1 90.31 104 ASN B CA 1
ATOM 2695 C C . ASN B 1 104 ? 15.438 14.156 7.973 1 90.31 104 ASN B C 1
ATOM 2697 O O . ASN B 1 104 ? 16.328 13.555 7.379 1 90.31 104 ASN B O 1
ATOM 2701 N N . ALA B 1 105 ? 14.422 14.656 7.387 1 87.31 105 ALA B N 1
ATOM 2702 C CA . ALA B 1 105 ? 14.281 14.562 5.938 1 87.31 105 ALA B CA 1
ATOM 2703 C C . ALA B 1 105 ? 15.406 15.32 5.23 1 87.31 105 ALA B C 1
ATOM 2705 O O . ALA B 1 105 ? 15.938 14.852 4.219 1 87.31 105 ALA B O 1
ATOM 2706 N N . GLU B 1 106 ? 15.719 16.422 5.785 1 85.12 106 GLU B N 1
ATOM 2707 C CA . GLU B 1 106 ? 16.828 17.203 5.234 1 85.12 106 GLU B CA 1
ATOM 2708 C C . GLU B 1 106 ? 18.141 16.453 5.355 1 85.12 106 GLU B C 1
ATOM 2710 O O . GLU B 1 106 ? 18.984 16.531 4.461 1 85.12 106 GLU B O 1
ATOM 2715 N N . ARG B 1 107 ? 18.281 15.852 6.418 1 90.38 107 ARG B N 1
ATOM 2716 C CA . ARG B 1 107 ? 19.484 15.055 6.625 1 90.38 107 ARG B CA 1
ATOM 2717 C C . ARG B 1 107 ? 19.562 13.922 5.609 1 90.38 107 ARG B C 1
ATOM 2719 O O . ARG B 1 107 ? 20.641 13.617 5.094 1 90.38 107 ARG B O 1
ATOM 2726 N N . VAL B 1 108 ? 18.5 13.281 5.348 1 89.06 108 VAL B N 1
ATOM 2727 C CA . VAL B 1 108 ? 18.453 12.195 4.375 1 89.06 108 VAL B CA 1
ATOM 2728 C C . VAL B 1 108 ? 18.922 12.703 3.014 1 89.06 108 VAL B C 1
ATOM 2730 O O . VAL B 1 108 ? 19.719 12.039 2.342 1 89.06 108 VAL B O 1
ATOM 2733 N N . ILE B 1 109 ? 18.5 13.797 2.621 1 85.31 109 ILE B N 1
ATOM 2734 C CA . ILE B 1 109 ? 18.875 14.375 1.333 1 85.31 109 ILE B CA 1
ATOM 2735 C C . ILE B 1 109 ? 20.359 14.758 1.344 1 85.31 109 ILE B C 1
ATOM 2737 O O . ILE B 1 109 ? 21.078 14.516 0.37 1 85.31 109 ILE B O 1
ATOM 2741 N N . ARG B 1 110 ? 20.75 15.383 2.4 1 86.75 110 ARG B N 1
ATOM 2742 C CA . ARG B 1 110 ? 22.141 15.828 2.51 1 86.75 110 ARG B CA 1
ATOM 2743 C C . ARG B 1 110 ? 23.094 14.656 2.432 1 86.75 110 ARG B C 1
ATOM 2745 O O . ARG B 1 110 ? 24.109 14.719 1.731 1 86.75 110 ARG B O 1
ATOM 2752 N N . ASN B 1 111 ? 22.781 13.648 3.219 1 90.38 111 ASN B N 1
ATOM 2753 C CA . ASN B 1 111 ? 23.656 12.484 3.232 1 90.38 111 ASN B CA 1
ATOM 2754 C C . ASN B 1 111 ? 23.594 11.727 1.91 1 90.38 111 ASN B C 1
ATOM 2756 O O . ASN B 1 111 ? 24.609 11.188 1.457 1 90.38 111 ASN B O 1
ATOM 2760 N N . TYR B 1 112 ? 22.422 11.656 1.296 1 88.75 112 TYR B N 1
ATOM 2761 C CA . TYR B 1 112 ? 22.172 11.086 -0.023 1 88.75 112 TYR B CA 1
ATOM 2762 C C . TYR B 1 112 ? 22.797 9.695 -0.145 1 88.75 112 TYR B C 1
ATOM 2764 O O . TYR B 1 112 ? 23.531 9.422 -1.096 1 88.75 112 TYR B O 1
ATOM 2772 N N . ASN B 1 113 ? 22.531 8.891 0.809 1 92.38 113 ASN B N 1
ATOM 2773 C CA . ASN B 1 113 ? 23.156 7.566 0.824 1 92.38 113 ASN B CA 1
ATOM 2774 C C . ASN B 1 113 ? 22.156 6.496 1.267 1 92.38 113 ASN B C 1
ATOM 2776 O O . ASN B 1 113 ? 22.547 5.359 1.551 1 92.38 113 ASN B O 1
ATOM 2780 N N . GLN B 1 114 ? 20.906 6.867 1.39 1 93.19 114 GLN B N 1
ATOM 2781 C CA . GLN B 1 114 ? 19.859 5.93 1.79 1 93.19 114 GLN B CA 1
ATOM 2782 C C . GLN B 1 114 ? 18.953 5.594 0.616 1 93.19 114 GLN B C 1
ATOM 2784 O O . GLN B 1 114 ? 17.953 6.285 0.38 1 93.19 114 GLN B O 1
ATOM 2789 N N . PHE B 1 115 ? 19.281 4.457 -0.1 1 93.62 115 PHE B N 1
ATOM 2790 C CA . PHE B 1 115 ? 18.531 4.141 -1.315 1 93.62 115 PHE B CA 1
ATOM 2791 C C . PHE B 1 115 ? 17.812 2.809 -1.174 1 93.62 115 PHE B C 1
ATOM 2793 O O . PHE B 1 115 ? 18.328 1.874 -0.557 1 93.62 115 PHE B O 1
ATOM 2800 N N . SER B 1 116 ? 16.609 2.795 -1.619 1 94.75 116 SER B N 1
ATOM 2801 C CA . SER B 1 116 ? 15.945 1.543 -1.969 1 94.75 116 SER B CA 1
ATOM 2802 C C . SER B 1 116 ? 16.172 1.19 -3.436 1 94.75 116 SER B C 1
ATOM 2804 O O . SER B 1 116 ? 15.781 1.948 -4.328 1 94.75 116 SER B O 1
ATOM 2806 N N . LYS B 1 117 ? 16.781 0.07 -3.611 1 95.62 117 LYS B N 1
ATOM 2807 C CA . LYS B 1 117 ? 17.188 -0.312 -4.965 1 95.62 117 LYS B CA 1
ATOM 2808 C C . LYS B 1 117 ? 16.484 -1.59 -5.406 1 95.62 117 LYS B C 1
ATOM 2810 O O . LYS B 1 117 ? 16.281 -2.502 -4.602 1 95.62 117 LYS B O 1
ATOM 2815 N N . GLY B 1 118 ? 16.141 -1.578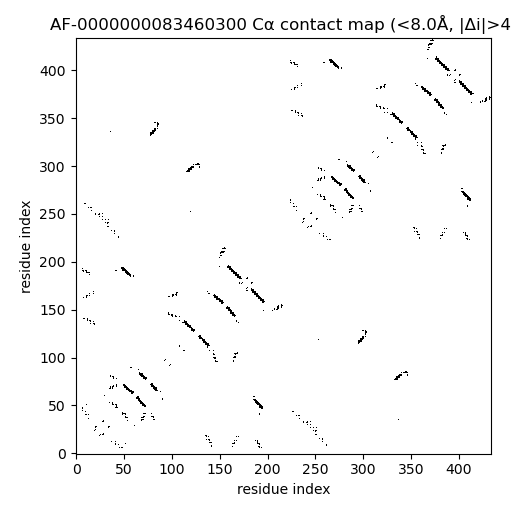 -6.648 1 97.56 118 GLY B N 1
ATOM 2816 C CA . GLY B 1 118 ? 15.562 -2.754 -7.277 1 97.56 118 GLY B CA 1
ATOM 2817 C C . GLY B 1 118 ? 15.617 -2.711 -8.789 1 97.56 118 GLY B C 1
ATOM 2818 O O . GLY B 1 118 ? 16.281 -1.849 -9.367 1 97.56 118 GLY B O 1
ATOM 2819 N N . PHE B 1 119 ? 15 -3.719 -9.344 1 98.25 119 PHE B N 1
ATOM 2820 C CA . PHE B 1 119 ? 14.891 -3.832 -10.789 1 98.25 119 PHE B CA 1
ATOM 2821 C C . PHE B 1 119 ? 13.484 -4.242 -11.195 1 98.25 119 PHE B C 1
ATOM 2823 O O . PHE B 1 119 ? 12.781 -4.91 -10.438 1 98.25 119 PHE B O 1
ATOM 2830 N N . ASN B 1 120 ? 13.211 -3.746 -12.375 1 98.5 120 ASN B N 1
ATOM 2831 C CA . ASN B 1 120 ? 12 -4.23 -13.031 1 98.5 120 ASN B CA 1
ATOM 2832 C C . ASN B 1 120 ? 12.32 -4.898 -14.367 1 98.5 120 ASN B C 1
ATOM 2834 O O . ASN B 1 120 ? 13.219 -4.457 -15.086 1 98.5 120 ASN B O 1
ATOM 2838 N N . THR B 1 121 ? 11.68 -5.945 -14.641 1 98.31 121 THR B N 1
ATOM 2839 C CA . THR B 1 121 ? 11.633 -6.504 -15.984 1 98.31 121 THR B CA 1
ATOM 2840 C C . THR B 1 121 ? 10.203 -6.832 -16.391 1 98.31 121 THR B C 1
ATOM 2842 O O . THR B 1 121 ? 9.367 -7.16 -15.539 1 98.31 121 THR B O 1
ATOM 2845 N N . TYR B 1 122 ? 9.938 -6.645 -17.625 1 97.69 122 TYR B N 1
ATOM 2846 C CA . TYR B 1 122 ? 8.57 -6.773 -18.125 1 97.69 122 TYR B CA 1
ATOM 2847 C C . TYR B 1 122 ? 8.469 -7.902 -19.156 1 97.69 122 TYR B C 1
ATOM 2849 O O . TYR B 1 122 ? 9.469 -8.531 -19.5 1 97.69 122 TYR B O 1
ATOM 2857 N N . THR B 1 123 ? 7.242 -8.141 -19.5 1 97.5 123 THR B N 1
ATOM 2858 C CA . THR B 1 123 ? 7.016 -9.188 -20.484 1 97.5 123 THR B CA 1
ATOM 2859 C C . THR B 1 123 ? 7.488 -8.742 -21.859 1 97.5 123 THR B C 1
ATOM 2861 O O . THR B 1 123 ? 6.996 -7.75 -22.406 1 97.5 123 THR B O 1
ATOM 2864 N N . TYR B 1 124 ? 8.445 -9.453 -22.391 1 97.19 124 TYR B N 1
ATOM 2865 C CA . TYR B 1 124 ? 8.844 -9.227 -23.781 1 97.19 124 TYR B CA 1
ATOM 2866 C C . TYR B 1 124 ? 7.984 -10.039 -24.734 1 97.19 124 TYR B C 1
ATOM 2868 O O . TYR B 1 124 ? 7.484 -9.516 -25.734 1 97.19 124 TYR B O 1
ATOM 2876 N N . ASN B 1 125 ? 7.789 -11.25 -24.438 1 94.81 125 ASN B N 1
ATOM 2877 C CA . ASN B 1 125 ? 6.871 -12.172 -25.094 1 94.81 125 ASN B CA 1
ATOM 2878 C C . ASN B 1 125 ? 6.508 -13.344 -24.188 1 94.81 125 ASN B C 1
ATOM 2880 O O . ASN B 1 125 ? 6.707 -13.281 -22.969 1 94.81 125 ASN B O 1
ATOM 2884 N N . SER B 1 126 ? 5.957 -14.422 -24.703 1 90.75 126 SER B N 1
ATOM 2885 C CA . SER B 1 126 ? 5.391 -15.492 -23.891 1 90.75 126 SER B CA 1
ATOM 2886 C C . SER B 1 126 ? 6.484 -16.281 -23.188 1 90.75 126 SER B C 1
ATOM 2888 O O . SER B 1 126 ? 6.203 -17.062 -22.266 1 90.75 126 SER B O 1
ATOM 2890 N N . THR B 1 127 ? 7.801 -16.094 -23.484 1 93.31 127 THR B N 1
ATOM 2891 C CA . THR B 1 127 ? 8.844 -16.938 -22.922 1 93.31 127 THR B CA 1
ATOM 2892 C C . THR B 1 127 ? 10.016 -16.109 -22.422 1 93.31 127 THR B C 1
ATOM 2894 O O . THR B 1 127 ? 10.992 -16.641 -21.906 1 93.31 127 THR B O 1
ATOM 2897 N N . ALA B 1 128 ? 9.883 -14.781 -22.641 1 96.06 128 ALA B N 1
ATOM 2898 C CA . ALA B 1 128 ? 11.047 -13.984 -22.266 1 96.06 128 ALA B CA 1
ATOM 2899 C C . ALA B 1 128 ? 10.625 -12.656 -21.641 1 96.06 128 ALA B C 1
ATOM 2901 O O . ALA B 1 128 ? 9.562 -12.117 -21.969 1 96.06 128 ALA B O 1
ATOM 2902 N N . HIS B 1 129 ? 11.547 -12.211 -20.75 1 97.81 129 HIS B N 1
ATOM 2903 C CA . HIS B 1 129 ? 11.391 -10.883 -20.172 1 97.81 129 HIS B CA 1
ATOM 2904 C C . HIS B 1 129 ? 12.273 -9.867 -20.875 1 97.81 129 HIS B C 1
ATOM 2906 O O . HIS B 1 129 ? 13.25 -10.234 -21.531 1 97.81 129 HIS B O 1
ATOM 2912 N N . THR B 1 130 ? 11.961 -8.617 -20.766 1 98.19 130 THR B N 1
ATOM 2913 C CA . THR B 1 130 ? 12.859 -7.543 -21.172 1 98.19 130 THR B CA 1
ATOM 2914 C C . THR B 1 130 ? 14.078 -7.484 -20.266 1 98.19 130 THR B C 1
ATOM 2916 O O . THR B 1 130 ? 14.125 -8.164 -19.234 1 98.19 130 THR B O 1
ATOM 2919 N N . ASP B 1 131 ? 14.984 -6.691 -20.688 1 97.62 131 ASP B N 1
ATOM 2920 C CA . ASP B 1 131 ? 16.125 -6.43 -19.812 1 97.62 131 ASP B CA 1
ATOM 2921 C C . ASP B 1 131 ? 15.664 -5.766 -18.516 1 97.62 131 ASP B C 1
ATOM 2923 O O . ASP B 1 131 ? 14.617 -5.125 -18.469 1 97.62 131 ASP B O 1
ATOM 2927 N N . ARG B 1 132 ? 16.5 -5.996 -17.531 1 97.06 132 ARG B N 1
ATOM 2928 C CA . ARG B 1 132 ? 16.234 -5.352 -16.25 1 97.06 132 ARG B CA 1
ATOM 2929 C C . ARG B 1 132 ? 16.422 -3.842 -16.344 1 97.06 132 ARG B C 1
ATOM 2931 O O . ARG B 1 132 ? 17.375 -3.367 -16.984 1 97.06 132 ARG B O 1
ATOM 2938 N N . VAL B 1 133 ? 15.508 -3.131 -15.852 1 97.81 133 VAL B N 1
ATOM 2939 C CA . VAL B 1 133 ? 15.609 -1.682 -15.719 1 97.81 133 VAL B CA 1
ATOM 2940 C C . VAL B 1 133 ? 15.758 -1.313 -14.242 1 97.81 133 VAL B C 1
ATOM 2942 O O . VAL B 1 133 ? 14.969 -1.757 -13.398 1 97.81 133 VAL B O 1
ATOM 2945 N N . PRO B 1 134 ? 16.75 -0.537 -13.906 1 97.19 134 PRO B N 1
ATOM 2946 C CA . PRO B 1 134 ? 16.953 -0.169 -12.5 1 97.19 134 PRO B CA 1
ATOM 2947 C C . PRO B 1 134 ? 15.789 0.644 -11.93 1 97.19 134 PRO B C 1
ATOM 2949 O O . PRO B 1 134 ? 15.211 1.469 -12.641 1 97.19 134 PRO B O 1
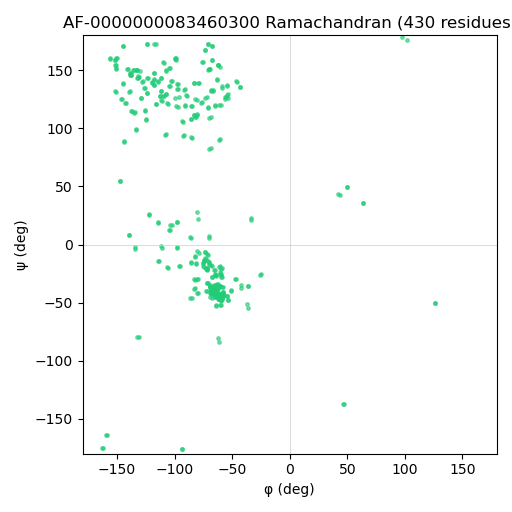ATOM 2952 N N . ASP B 1 135 ? 15.469 0.386 -10.734 1 96.31 135 ASP B N 1
ATOM 2953 C CA . ASP B 1 135 ? 14.516 1.091 -9.891 1 96.31 135 ASP B CA 1
ATOM 2954 C C . ASP B 1 135 ? 15.156 1.54 -8.586 1 96.31 135 ASP B C 1
ATOM 2956 O O . ASP B 1 135 ? 15.438 0.718 -7.707 1 96.31 135 ASP B O 1
ATOM 2960 N N . GLU B 1 136 ? 15.375 2.871 -8.516 1 95 136 GLU B N 1
ATOM 2961 C CA . GLU B 1 136 ? 16.078 3.387 -7.344 1 95 136 GLU B CA 1
ATOM 2962 C C . GLU B 1 136 ? 15.453 4.688 -6.852 1 95 136 GLU B C 1
ATOM 2964 O O . GLU B 1 136 ? 15.18 5.59 -7.645 1 95 136 GLU B O 1
ATOM 2969 N N . ILE B 1 137 ? 15.234 4.715 -5.559 1 92.88 137 ILE B N 1
ATOM 2970 C CA . ILE B 1 137 ? 14.75 5.949 -4.957 1 92.88 137 ILE B CA 1
ATOM 2971 C C . ILE B 1 137 ? 15.555 6.27 -3.703 1 92.88 137 ILE B C 1
ATOM 2973 O O . ILE B 1 137 ? 16.141 5.375 -3.092 1 92.88 137 ILE B O 1
ATOM 2977 N N . LEU B 1 138 ? 15.648 7.586 -3.453 1 92.31 138 LEU B N 1
ATOM 2978 C CA . LEU B 1 138 ? 16.078 7.969 -2.111 1 92.31 138 LEU B CA 1
ATOM 2979 C C . LEU B 1 138 ? 14.992 7.645 -1.086 1 92.31 138 LEU B C 1
ATOM 2981 O O . LEU B 1 138 ? 13.953 8.297 -1.046 1 92.31 138 LEU B O 1
ATOM 2985 N N . SER B 1 139 ? 15.227 6.633 -0.247 1 94.31 139 SER B N 1
ATOM 2986 C CA . SER B 1 139 ? 14.188 6.086 0.618 1 94.31 139 SER B CA 1
ATOM 2987 C C . SER B 1 139 ? 14.297 6.645 2.033 1 94.31 139 SER B C 1
ATOM 2989 O O . SER B 1 139 ? 15.32 7.23 2.398 1 94.31 139 SER B O 1
ATOM 2991 N N . VAL B 1 140 ? 13.219 6.531 2.729 1 94.88 140 VAL B N 1
ATOM 2992 C CA . VAL B 1 140 ? 13.195 6.844 4.152 1 94.88 140 VAL B CA 1
ATOM 2993 C C . VAL B 1 140 ? 13.039 5.559 4.961 1 94.88 140 VAL B C 1
ATOM 2995 O O . VAL B 1 140 ? 12.578 4.539 4.438 1 94.88 140 VAL B O 1
ATOM 2998 N N . THR B 1 141 ? 13.484 5.625 6.223 1 95.75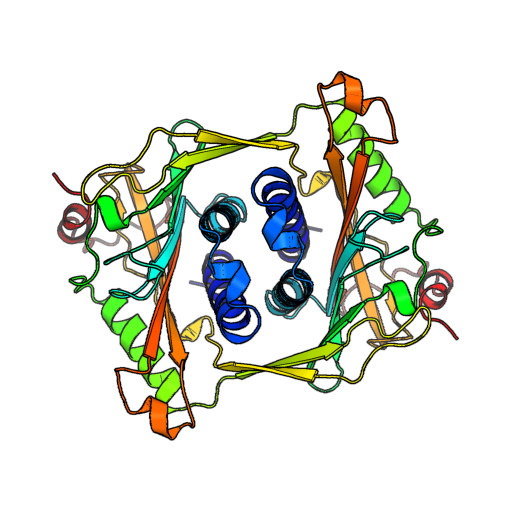 141 THR B N 1
ATOM 2999 C CA . THR B 1 141 ? 13.367 4.52 7.168 1 95.75 141 THR B CA 1
ATOM 3000 C C . THR B 1 141 ? 12.625 4.965 8.422 1 95.75 141 THR B C 1
ATOM 3002 O O . THR B 1 141 ? 12.312 6.145 8.586 1 95.75 141 THR B O 1
ATOM 3005 N N . TYR B 1 142 ? 12.328 3.969 9.273 1 94.69 142 TYR B N 1
ATOM 3006 C CA . TYR B 1 142 ? 11.656 4.234 10.539 1 94.69 142 TYR B CA 1
ATOM 3007 C C . TYR B 1 142 ? 12.367 5.344 11.312 1 94.69 142 TYR B C 1
ATOM 3009 O O . TYR B 1 142 ? 11.719 6.219 11.883 1 94.69 142 TYR B O 1
ATOM 3017 N N . ASP B 1 143 ? 13.648 5.32 11.273 1 94.12 143 ASP B N 1
ATOM 3018 C CA . ASP B 1 143 ? 14.445 6.215 12.102 1 94.12 143 ASP B CA 1
ATOM 3019 C C . ASP B 1 143 ? 14.391 7.648 11.586 1 94.12 143 ASP B C 1
ATOM 3021 O O . ASP B 1 143 ? 14.781 8.586 12.281 1 94.12 143 ASP B O 1
ATOM 3025 N N . ASP B 1 144 ? 13.906 7.824 10.461 1 94.25 144 ASP B N 1
ATOM 3026 C CA . ASP B 1 144 ? 13.812 9.164 9.883 1 94.25 144 ASP B CA 1
ATOM 3027 C C . ASP B 1 144 ? 12.539 9.867 10.328 1 94.25 144 ASP B C 1
ATOM 3029 O O . ASP B 1 144 ? 12.391 11.078 10.141 1 94.25 144 ASP B O 1
ATOM 3033 N N . GLY B 1 145 ? 11.609 9.117 10.859 1 93.5 145 GLY B N 1
ATOM 3034 C CA . GLY B 1 145 ? 10.383 9.711 11.383 1 93.5 145 GLY B CA 1
ATOM 3035 C C . GLY B 1 145 ? 10.461 10.016 12.867 1 93.5 145 GLY B C 1
ATOM 3036 O O . GLY B 1 145 ? 11.523 9.898 13.484 1 93.5 145 GLY B O 1
ATOM 3037 N N . LYS B 1 146 ? 9.273 10.5 13.383 1 90.62 146 LYS B N 1
ATOM 3038 C CA . LYS B 1 146 ? 9.219 10.875 14.789 1 90.62 146 LYS B CA 1
ATOM 3039 C C . LYS B 1 146 ? 7.809 10.703 15.352 1 90.62 146 LYS B C 1
ATOM 3041 O O . LYS B 1 146 ? 6.824 11.078 14.703 1 90.62 146 LYS B O 1
ATOM 3046 N N . TRP B 1 147 ? 7.805 10.039 16.5 1 88.69 147 TRP B N 1
ATOM 3047 C CA . TRP B 1 147 ? 6.547 9.977 17.234 1 88.69 147 TRP B CA 1
ATOM 3048 C C . TRP B 1 147 ? 6.293 11.273 18 1 88.69 147 TRP B C 1
ATOM 3050 O O . TRP B 1 147 ? 7.215 11.852 18.578 1 88.69 147 TRP B O 1
ATOM 3060 N N . SER B 1 148 ? 5.074 11.68 17.969 1 84.69 148 SER B N 1
ATOM 3061 C CA . SER B 1 148 ? 4.691 12.789 18.844 1 84.69 148 SER B CA 1
ATOM 3062 C C . SER B 1 148 ? 4.602 12.344 20.297 1 84.69 148 SER B C 1
ATOM 3064 O O . SER B 1 148 ? 4.625 11.148 20.594 1 84.69 148 SER B O 1
ATOM 3066 N N . LYS B 1 149 ? 4.52 13.422 21.141 1 79.94 149 LYS B N 1
ATOM 3067 C CA . LYS B 1 149 ? 4.027 13.125 22.484 1 79.94 149 LYS B CA 1
ATOM 3068 C C . LYS B 1 149 ? 2.545 12.766 22.453 1 79.94 149 LYS B C 1
ATOM 3070 O O . LYS B 1 149 ? 1.825 13.148 21.531 1 79.94 149 LYS B O 1
ATOM 3075 N N . PRO B 1 150 ? 2.131 11.914 23.438 1 81.5 150 PRO B N 1
ATOM 3076 C CA . PRO B 1 150 ? 0.69 11.648 23.484 1 81.5 150 PRO B CA 1
ATOM 3077 C C . PRO B 1 150 ? -0.143 12.922 23.578 1 81.5 150 PRO B C 1
ATOM 3079 O O . PRO B 1 150 ? 0.26 13.883 24.25 1 81.5 150 PRO B O 1
ATOM 3082 N N . TYR B 1 151 ? -1.205 12.945 22.812 1 76.44 151 TYR B N 1
ATOM 3083 C CA . TYR B 1 151 ? -2.121 14.078 22.875 1 76.44 151 TYR B CA 1
ATOM 3084 C C . TYR B 1 151 ? -3.57 13.617 22.812 1 76.44 151 TYR B C 1
ATOM 3086 O O . TYR B 1 151 ? -3.854 12.508 22.328 1 76.44 151 TYR B O 1
ATOM 3094 N N . TYR B 1 152 ? -4.453 14.328 23.484 1 73.88 152 TYR B N 1
ATOM 3095 C CA . TYR B 1 152 ? -5.879 14.023 23.453 1 73.88 152 TYR B CA 1
ATOM 3096 C C . TYR B 1 152 ? -6.555 14.656 22.25 1 73.88 152 TYR B C 1
ATOM 3098 O O . TYR B 1 152 ? -6.469 15.875 22.047 1 73.88 152 TYR B O 1
ATOM 3106 N N . ASP B 1 153 ? -7.094 13.758 21.453 1 67.38 153 ASP B N 1
ATOM 3107 C CA . ASP B 1 153 ? -7.805 14.25 20.266 1 67.38 153 ASP B CA 1
ATOM 3108 C C . ASP B 1 153 ? -9.25 14.602 20.609 1 67.38 153 ASP B C 1
ATOM 3110 O O . ASP B 1 153 ? -10.125 13.727 20.609 1 67.38 153 ASP B O 1
ATOM 3114 N N . CYS B 1 154 ? -9.539 15.836 20.969 1 57.84 154 CYS B N 1
ATOM 3115 C CA . CYS B 1 154 ? -10.867 16.297 21.344 1 57.84 154 CYS B CA 1
ATOM 3116 C C . CYS B 1 154 ? -11.781 16.391 20.141 1 57.84 154 CYS B C 1
ATOM 3118 O O . CYS B 1 154 ? -13 16.266 20.266 1 57.84 154 CYS B O 1
ATOM 3120 N N . GLY B 1 155 ? -11.375 16.812 19.047 1 49.16 155 GLY B N 1
ATOM 3121 C CA . GLY B 1 155 ? -12.188 17.141 17.875 1 49.16 155 GLY B CA 1
ATOM 3122 C C . GLY B 1 155 ? -12.586 15.922 17.062 1 49.16 155 GLY B C 1
ATOM 3123 O O . GLY B 1 155 ? -13.43 16.016 16.172 1 49.16 155 GLY B O 1
ATOM 3124 N N . GLY B 1 156 ? -12.008 14.758 17.5 1 52.78 156 GLY B N 1
ATOM 3125 C CA . GLY B 1 156 ? -12.312 13.617 16.656 1 52.78 156 GLY B CA 1
ATOM 3126 C C . GLY B 1 156 ? -12.75 12.391 17.438 1 52.78 156 GLY B C 1
ATOM 3127 O O . GLY B 1 156 ? -13.945 12.188 17.656 1 52.78 156 GLY B O 1
ATOM 3128 N N . GLY B 1 157 ? -11.734 11.75 17.953 1 54.84 157 GLY B N 1
ATOM 3129 C CA . GLY B 1 157 ? -11.961 10.43 18.516 1 54.84 157 GLY B CA 1
ATOM 3130 C C . GLY B 1 157 ? -12.141 10.438 20.016 1 54.84 157 GLY B C 1
ATOM 3131 O O . GLY B 1 157 ? -12.648 9.477 20.594 1 54.84 157 GLY B O 1
ATOM 3132 N N . ASN B 1 158 ? -12.016 11.75 20.703 1 62.97 158 ASN B N 1
ATOM 3133 C CA . ASN B 1 158 ? -12.008 11.797 22.156 1 62.97 158 ASN B CA 1
ATOM 3134 C C . ASN B 1 158 ? -11.164 10.68 22.75 1 62.97 158 ASN B C 1
ATOM 3136 O O . ASN B 1 158 ? -11.617 9.961 23.656 1 62.97 158 ASN B O 1
ATOM 3140 N N . ILE B 1 159 ? -10.023 10.484 22.141 1 70.56 159 ILE B N 1
ATOM 3141 C CA . ILE B 1 159 ? -9.109 9.414 22.531 1 70.56 159 ILE B CA 1
ATOM 3142 C C . ILE B 1 159 ? -7.672 9.938 22.516 1 70.56 159 ILE B C 1
ATOM 3144 O O . ILE B 1 159 ? -7.363 10.898 21.812 1 70.56 159 ILE B O 1
ATOM 3148 N N . TRP B 1 160 ? -6.844 9.414 23.453 1 77.5 160 TRP B N 1
ATOM 3149 C CA . TRP B 1 160 ? -5.418 9.711 23.438 1 77.5 160 TRP B CA 1
ATOM 3150 C C . TRP B 1 160 ? -4.754 9.102 22.203 1 77.5 160 TRP B C 1
ATOM 3152 O O . TRP B 1 160 ? -5.031 7.957 21.844 1 77.5 160 TRP B O 1
ATOM 3162 N N . MET B 1 161 ? -3.957 10.023 21.562 1 82.88 161 MET B N 1
ATOM 3163 C CA . MET B 1 161 ? -3.352 9.578 20.312 1 82.88 161 MET B CA 1
ATOM 3164 C C . MET B 1 161 ? -1.856 9.867 20.297 1 82.88 161 MET B C 1
ATOM 3166 O O . MET B 1 161 ? -1.374 10.711 21.062 1 82.88 161 MET B O 1
ATOM 3170 N N . LEU B 1 162 ? -1.164 9.047 19.625 1 87.38 162 LEU B N 1
ATOM 3171 C CA . LEU B 1 162 ? 0.2 9.305 19.172 1 87.38 162 LEU B CA 1
ATOM 3172 C C . LEU B 1 162 ? 0.27 9.375 17.656 1 87.38 162 LEU B C 1
ATOM 3174 O O . LEU B 1 162 ? -0.422 8.625 16.969 1 87.38 162 LEU B O 1
ATOM 3178 N N . THR B 1 163 ? 1.054 10.297 17.188 1 88 163 THR B N 1
ATOM 3179 C CA . THR B 1 163 ? 1.232 10.406 15.742 1 88 163 THR B CA 1
ATOM 3180 C C . THR B 1 163 ? 2.678 10.117 15.352 1 88 163 THR B C 1
ATOM 3182 O O . THR B 1 163 ? 3.609 10.664 15.938 1 88 163 THR B O 1
ATOM 3185 N N . TYR B 1 164 ? 2.855 9.18 14.562 1 92.75 164 TYR B N 1
ATOM 3186 C CA . TYR B 1 164 ? 4.141 9.008 13.891 1 92.75 164 TYR B CA 1
ATOM 3187 C C . TYR B 1 164 ? 4.176 9.766 12.57 1 92.75 164 TYR B C 1
ATOM 3189 O O . TYR B 1 164 ? 3.309 9.578 11.719 1 92.75 164 TYR B O 1
ATOM 3197 N N . THR B 1 165 ? 5.211 10.578 12.383 1 92.19 165 THR B N 1
ATOM 3198 C CA . THR B 1 165 ? 5.293 11.414 11.188 1 92.19 165 THR B CA 1
ATOM 3199 C C . THR B 1 165 ? 6.641 11.234 10.492 1 92.19 165 THR B C 1
ATOM 3201 O O . THR B 1 165 ? 7.672 11.109 11.148 1 92.19 165 THR B O 1
ATOM 3204 N N . LEU B 1 166 ? 6.516 11.211 9.242 1 92.62 166 LEU B N 1
ATOM 3205 C CA . LEU B 1 166 ? 7.68 11.117 8.367 1 92.62 166 LEU B CA 1
ATOM 3206 C C . LEU B 1 166 ? 7.527 12.047 7.164 1 92.62 166 LEU B C 1
ATOM 3208 O O . LEU B 1 166 ? 6.418 12.25 6.668 1 92.62 166 LEU B O 1
ATOM 3212 N N . ILE B 1 167 ? 8.695 12.594 6.695 1 88.06 167 ILE B N 1
ATOM 3213 C CA . ILE B 1 167 ? 8.68 13.516 5.562 1 88.06 167 ILE B CA 1
ATOM 3214 C C . ILE B 1 167 ? 9.609 13 4.465 1 88.06 167 ILE B C 1
ATOM 3216 O O . ILE B 1 167 ? 10.711 12.539 4.746 1 88.06 167 ILE B O 1
ATOM 3220 N N . THR B 1 168 ? 9.055 12.977 3.279 1 86.31 168 THR B N 1
ATOM 3221 C CA . THR B 1 168 ? 9.883 12.648 2.123 1 86.31 168 THR B CA 1
ATOM 3222 C C . THR B 1 168 ? 10.148 13.891 1.273 1 86.31 168 THR B C 1
ATOM 3224 O O . THR B 1 168 ? 9.32 14.805 1.231 1 86.31 168 THR B O 1
ATOM 3227 N N . ILE B 1 169 ? 11.312 13.867 0.635 1 77.69 169 ILE B N 1
ATOM 3228 C CA . ILE B 1 169 ? 11.672 14.93 -0.3 1 77.69 169 ILE B CA 1
ATOM 3229 C C . ILE B 1 169 ? 12.039 14.32 -1.651 1 77.69 169 ILE B C 1
ATOM 3231 O O . ILE B 1 169 ? 12.898 13.438 -1.729 1 77.69 169 ILE B O 1
ATOM 3235 N N . ARG B 1 170 ? 11.234 14.648 -2.594 1 74.62 170 ARG B N 1
ATOM 3236 C CA . ARG B 1 170 ? 11.508 14.18 -3.949 1 74.62 170 ARG B CA 1
ATOM 3237 C C . ARG B 1 170 ? 12.227 15.25 -4.766 1 74.62 170 ARG B C 1
ATOM 3239 O O . ARG B 1 170 ? 11.914 16.438 -4.656 1 74.62 170 ARG B O 1
ATOM 3246 N N . LEU B 1 171 ? 13.195 14.75 -5.496 1 64.06 171 LEU B N 1
ATOM 3247 C CA . LEU B 1 171 ? 13.93 15.641 -6.387 1 64.06 171 LEU B CA 1
ATOM 3248 C C . LEU B 1 171 ? 13.312 15.641 -7.781 1 64.06 171 LEU B C 1
ATOM 3250 O O . LEU B 1 171 ? 13.008 14.586 -8.336 1 64.06 171 LEU B O 1
ATOM 3254 N N . VAL B 1 172 ? 12.539 16.734 -8.266 1 58.84 172 VAL B N 1
ATOM 3255 C CA . VAL B 1 172 ? 11.906 16.812 -9.578 1 58.84 172 VAL B CA 1
ATOM 3256 C C . VAL B 1 172 ? 12.977 16.75 -10.672 1 58.84 172 VAL B C 1
ATOM 3258 O O . VAL B 1 172 ? 12.836 16.016 -11.648 1 58.84 172 VAL B O 1
ATOM 3261 N N . SER B 1 173 ? 13.539 17.875 -10.953 1 47 173 SER B N 1
ATOM 3262 C CA . SER B 1 173 ? 14.5 18.062 -12.031 1 47 173 SER B CA 1
ATOM 3263 C C . SER B 1 173 ? 15.93 17.969 -11.523 1 47 173 SER B C 1
ATOM 3265 O O . SER B 1 173 ? 16.219 18.359 -10.391 1 47 173 SER B O 1
ATOM 3267 N N . GLY B 1 174 ? 16.922 17.047 -12.141 1 50.38 174 GLY B N 1
ATOM 3268 C CA . GLY B 1 174 ? 18.359 17.188 -12.266 1 50.38 174 GLY B CA 1
ATOM 3269 C C . GLY B 1 174 ? 19.141 16.453 -11.195 1 50.38 174 GLY B C 1
ATOM 3270 O O . GLY B 1 174 ? 18.547 15.781 -10.344 1 50.38 174 GLY B O 1
ATOM 3271 N N . ASN B 1 175 ? 20.484 16.562 -11.328 1 49.12 175 ASN B N 1
ATOM 3272 C CA . ASN B 1 175 ? 21.625 16.047 -10.578 1 49.12 175 ASN B CA 1
ATOM 3273 C C . ASN B 1 175 ? 21.625 16.547 -9.141 1 49.12 175 ASN B C 1
ATOM 3275 O O . ASN B 1 175 ? 20.859 17.453 -8.797 1 49.12 175 ASN B O 1
ATOM 3279 N N . LYS B 1 176 ? 22.234 15.711 -8.344 1 53.28 176 LYS B N 1
ATOM 3280 C CA . LYS B 1 176 ? 22.516 16.047 -6.953 1 53.28 176 LYS B CA 1
ATOM 3281 C C . LYS B 1 176 ? 22.594 17.547 -6.754 1 53.28 176 LYS B C 1
ATOM 3283 O O . LYS B 1 176 ? 22.188 18.062 -5.719 1 53.28 176 LYS B O 1
ATOM 3288 N N . GLU B 1 177 ? 22.891 18.094 -7.766 1 50.88 177 GLU B N 1
ATOM 3289 C CA . GLU B 1 177 ? 23.188 19.516 -7.656 1 50.88 177 GLU B CA 1
ATOM 3290 C C . GLU B 1 177 ? 21.891 20.344 -7.609 1 50.88 177 GLU B C 1
ATOM 3292 O O . GLU B 1 177 ? 21.859 21.422 -7.012 1 50.88 177 GLU B O 1
ATOM 3297 N N . ALA B 1 178 ? 20.984 19.75 -8.25 1 49.88 178 ALA B N 1
ATOM 3298 C CA . ALA B 1 178 ? 19.734 20.484 -8.266 1 49.88 178 ALA B CA 1
ATOM 3299 C C . ALA B 1 178 ? 19.047 20.438 -6.902 1 49.88 178 ALA B C 1
ATOM 3301 O O . ALA B 1 178 ? 18.109 21.188 -6.648 1 49.88 178 ALA B O 1
ATOM 3302 N N . MET B 1 179 ? 19.391 19.484 -6.121 1 53.47 179 MET B N 1
ATOM 3303 C CA . MET B 1 179 ? 18.828 19.25 -4.793 1 53.47 179 MET B CA 1
ATOM 3304 C C . MET B 1 179 ? 19.094 20.438 -3.875 1 53.47 179 MET B C 1
ATOM 3306 O O . MET B 1 179 ? 18.422 20.594 -2.848 1 53.47 179 MET B O 1
ATOM 3310 N N . LYS B 1 180 ? 20.109 21.188 -4.355 1 51.69 180 LYS B N 1
ATOM 3311 C CA . LYS B 1 180 ? 20.5 22.281 -3.461 1 51.69 180 LYS B CA 1
ATOM 3312 C C . LYS B 1 180 ? 19.484 23.422 -3.525 1 51.69 180 LYS B C 1
ATOM 3314 O O . LYS B 1 180 ? 19.375 24.219 -2.584 1 51.69 180 LYS B O 1
ATOM 3319 N N . SER B 1 181 ? 18.688 23.312 -4.625 1 52.69 181 SER B N 1
ATOM 3320 C CA . SER B 1 181 ? 17.703 24.375 -4.711 1 52.69 181 SER B CA 1
ATOM 3321 C C . SER B 1 181 ? 16.359 23.938 -4.168 1 52.69 181 SER B C 1
ATOM 3323 O O . SER B 1 181 ? 15.859 22.859 -4.535 1 52.69 181 SER B O 1
ATOM 3325 N N . LYS B 1 182 ? 15.867 24.531 -3.178 1 56.34 182 LYS B N 1
ATOM 3326 C CA . LYS B 1 182 ? 14.578 24.297 -2.541 1 56.34 182 LYS B CA 1
ATOM 3327 C C . LYS B 1 182 ? 13.461 24.188 -3.578 1 56.34 182 LYS B C 1
ATOM 3329 O O . LYS B 1 182 ? 12.484 23.469 -3.377 1 56.34 182 LYS B O 1
ATOM 3334 N N . ASP B 1 183 ? 13.664 24.906 -4.707 1 55.81 183 ASP B N 1
ATOM 3335 C CA . ASP B 1 183 ? 12.617 24.953 -5.727 1 55.81 183 ASP B CA 1
ATOM 3336 C C . ASP B 1 183 ? 12.477 23.609 -6.43 1 55.81 183 ASP B C 1
ATOM 3338 O O . ASP B 1 183 ? 11.438 23.328 -7.035 1 55.81 183 ASP B O 1
ATOM 3342 N N . ASN B 1 184 ? 13.422 22.781 -6.266 1 58.81 184 ASN B N 1
ATOM 3343 C CA . ASN B 1 184 ? 13.383 21.516 -6.992 1 58.81 184 ASN B CA 1
ATOM 3344 C C . ASN B 1 184 ? 12.992 20.359 -6.082 1 58.81 184 ASN B C 1
ATOM 3346 O O . ASN B 1 184 ? 13.172 19.188 -6.438 1 58.81 184 ASN B O 1
ATOM 3350 N N . ARG B 1 185 ? 12.508 20.812 -4.902 1 66.31 185 ARG B N 1
ATOM 3351 C CA . ARG B 1 185 ? 12.172 19.781 -3.928 1 66.31 185 ARG B CA 1
ATOM 3352 C C . ARG B 1 185 ? 10.664 19.719 -3.709 1 66.31 185 ARG B C 1
ATOM 3354 O O . ARG B 1 185 ? 10.008 20.734 -3.559 1 66.31 185 ARG B O 1
ATOM 3361 N N . LYS B 1 186 ? 10.188 18.531 -3.928 1 73.81 186 LYS B N 1
ATOM 3362 C CA . LYS B 1 186 ? 8.797 18.266 -3.562 1 73.81 186 LYS B CA 1
ATOM 3363 C C . LYS B 1 186 ? 8.703 17.406 -2.311 1 73.81 186 LYS B C 1
ATOM 3365 O O . LYS B 1 186 ? 9.375 16.375 -2.209 1 73.81 186 LYS B O 1
ATOM 3370 N N . ARG B 1 187 ? 8.016 18.062 -1.382 1 73 187 ARG B N 1
ATOM 3371 C CA . ARG B 1 187 ? 7.949 17.375 -0.097 1 73 187 ARG B CA 1
ATOM 3372 C C . ARG B 1 187 ? 6.594 16.703 0.099 1 73 187 ARG B C 1
ATOM 3374 O O . ARG B 1 187 ? 5.57 17.219 -0.367 1 73 187 ARG B O 1
ATOM 3381 N N . GLY B 1 188 ? 6.668 15.508 0.689 1 78.44 188 GLY B N 1
ATOM 3382 C CA . GLY B 1 188 ? 5.488 14.781 1.136 1 78.44 188 GLY B CA 1
ATOM 3383 C C . GLY B 1 188 ? 5.586 14.312 2.572 1 78.44 188 GLY B C 1
ATOM 3384 O O . GLY B 1 188 ? 6.629 13.805 2.994 1 78.44 188 GLY B O 1
ATOM 3385 N N . GLU B 1 189 ? 4.559 14.703 3.291 1 81.38 189 GLU B N 1
ATOM 3386 C CA . GLU B 1 189 ? 4.461 14.227 4.668 1 81.38 189 GLU B CA 1
ATOM 3387 C C . GLU B 1 189 ? 3.521 13.023 4.766 1 81.38 189 GLU B C 1
ATOM 3389 O O . GLU B 1 189 ? 2.426 13.039 4.199 1 81.38 189 GLU B O 1
ATOM 3394 N N . TYR B 1 190 ? 3.986 12.039 5.48 1 85.56 190 TYR B N 1
ATOM 3395 C CA . TYR B 1 190 ? 3.219 10.82 5.707 1 85.56 190 TYR B CA 1
ATOM 3396 C C . TYR B 1 190 ? 3.113 10.516 7.199 1 85.56 190 TYR B C 1
ATOM 3398 O O . TYR B 1 190 ? 4.098 10.633 7.934 1 85.56 190 TYR B O 1
ATOM 3406 N N . PHE B 1 191 ? 1.817 10.156 7.625 1 82.94 191 PHE B N 1
ATOM 3407 C CA . PHE B 1 191 ? 1.708 9.93 9.062 1 82.94 191 PHE B CA 1
ATOM 3408 C C . PHE B 1 191 ? 0.603 8.922 9.367 1 82.94 191 PHE B C 1
ATOM 3410 O O . PHE B 1 191 ? -0.279 8.695 8.531 1 82.94 191 PHE B O 1
ATOM 3417 N N . VAL B 1 192 ? 0.823 8.32 10.492 1 84 192 VAL B N 1
ATOM 3418 C CA . VAL B 1 192 ? -0.236 7.527 11.109 1 84 192 VAL B CA 1
ATOM 3419 C C . VAL B 1 192 ? -0.503 8.039 12.523 1 84 192 VAL B C 1
ATOM 3421 O O . VAL B 1 192 ? 0.415 8.5 13.211 1 84 192 VAL B O 1
ATOM 3424 N N . ARG B 1 193 ? -1.784 7.98 12.805 1 78.19 193 ARG B N 1
ATOM 3425 C CA . ARG B 1 193 ? -2.217 8.266 14.172 1 78.19 193 ARG B CA 1
ATOM 3426 C C . ARG B 1 193 ? -2.775 7.02 14.844 1 78.19 193 ARG B C 1
ATOM 3428 O O . ARG B 1 193 ? -3.598 6.309 14.258 1 78.19 193 ARG B O 1
ATOM 3435 N N . GLN B 1 194 ? -2.201 6.801 16.016 1 74.75 194 GLN B N 1
ATOM 3436 C CA . GLN B 1 194 ? -2.594 5.578 16.703 1 74.75 194 GLN B CA 1
ATOM 3437 C C . GLN B 1 194 ? -3.262 5.895 18.031 1 74.75 194 GLN B C 1
ATOM 3439 O O . GLN B 1 194 ? -2.889 6.855 18.719 1 74.75 194 GLN B O 1
ATOM 3444 N N . ARG B 1 195 ? -4.234 4.918 18.297 1 68.69 195 ARG B N 1
ATOM 3445 C CA . ARG B 1 195 ? -4.883 5.016 19.609 1 68.69 195 ARG B CA 1
ATOM 3446 C C . ARG B 1 195 ? -3.938 4.57 20.719 1 68.69 195 ARG B C 1
ATOM 3448 O O . ARG B 1 195 ? -3.203 3.594 20.562 1 68.69 195 ARG B O 1
ATOM 3455 N N . ARG B 1 196 ? -3.771 5.449 21.688 1 64.12 196 ARG B N 1
ATOM 3456 C CA . ARG B 1 196 ? -2.963 5.059 22.844 1 64.12 196 ARG B CA 1
ATOM 3457 C C . ARG B 1 196 ? -3.744 4.137 23.781 1 64.12 196 ARG B C 1
ATOM 3459 O O . ARG B 1 196 ? -4.898 4.418 24.109 1 64.12 196 ARG B O 1
ATOM 3466 N N . PRO B 1 197 ? -3.139 2.898 24 1 53.84 197 PRO B N 1
ATOM 3467 C CA . PRO B 1 197 ? -3.869 2.113 25 1 53.84 197 PRO B CA 1
ATOM 3468 C C . PRO B 1 197 ? -3.979 2.824 26.344 1 53.84 197 PRO B C 1
ATOM 3470 O O . PRO B 1 197 ? -3.117 3.639 26.688 1 53.84 197 PRO B O 1
ATOM 3473 N N . PRO B 1 198 ? -5.184 2.777 26.938 1 49.03 198 PRO B N 1
ATOM 3474 C CA . PRO B 1 198 ? -5.379 3.383 28.25 1 49.03 198 PRO B CA 1
ATOM 3475 C C . PRO B 1 198 ? -4.223 3.102 29.219 1 49.03 198 PRO B C 1
ATOM 3477 O O . PRO B 1 198 ? -4.039 3.826 30.188 1 49.03 198 PRO B O 1
ATOM 3480 N N . SER B 1 199 ? -3.627 1.974 29.156 1 45.38 199 SER B N 1
ATOM 3481 C CA . SER B 1 199 ? -2.762 1.632 30.281 1 45.38 199 SER B CA 1
ATOM 3482 C C . SER B 1 199 ? -1.508 2.498 30.297 1 45.38 199 SER B C 1
ATOM 3484 O O . SER B 1 199 ? -0.426 2.027 30.641 1 45.38 199 SER B O 1
ATOM 3486 N N . PHE B 1 200 ? -1.422 3.453 29.422 1 43.56 200 PHE B N 1
ATOM 3487 C CA . PHE B 1 200 ? -0.198 4.207 29.672 1 43.56 200 PHE B CA 1
ATOM 3488 C C . PHE B 1 200 ? -0.204 4.809 31.078 1 43.56 200 PHE B C 1
ATOM 3490 O O . PHE B 1 200 ? -1.221 5.348 31.516 1 43.56 200 PHE B O 1
ATOM 3497 N N . PRO B 1 201 ? 0.718 4.484 31.922 1 35.97 201 PRO B N 1
ATOM 3498 C CA . PRO B 1 201 ? 0.812 5.141 33.219 1 35.97 201 PRO B CA 1
ATOM 3499 C C . PRO B 1 201 ? 0.616 6.652 33.125 1 35.97 201 PRO B C 1
ATOM 3501 O O . PRO B 1 201 ? 0.868 7.254 32.094 1 35.97 201 PRO B O 1
ATOM 3504 N N . SER B 1 202 ? -0.223 7.312 34.062 1 34.09 202 SER B N 1
ATOM 3505 C CA . SER B 1 202 ? -0.49 8.68 34.5 1 34.09 202 SER B CA 1
ATOM 3506 C C . SER B 1 202 ? 0.767 9.539 34.438 1 34.09 202 SER B C 1
ATOM 3508 O O . SER B 1 202 ? 1.391 9.836 35.438 1 34.09 202 SER B O 1
ATOM 3510 N N . ASP B 1 203 ? 1.781 9.375 33.75 1 33.06 203 ASP B N 1
ATOM 3511 C CA . ASP B 1 203 ? 2.721 10.445 34.094 1 33.06 203 ASP B CA 1
ATOM 3512 C C . ASP B 1 203 ? 2.09 11.82 33.906 1 33.06 203 ASP B C 1
ATOM 3514 O O . ASP B 1 203 ? 1.327 12.023 32.969 1 33.06 203 ASP B O 1
ATOM 3518 N N . SER B 1 204 ? 2.037 12.773 34.906 1 32.91 204 SER B N 1
ATOM 3519 C CA . SER B 1 204 ? 1.571 14.102 35.312 1 32.91 204 SER B CA 1
ATOM 3520 C C . SER B 1 204 ? 1.664 15.086 34.125 1 32.91 204 SER B C 1
ATOM 3522 O O . SER B 1 204 ? 0.895 16.047 34.062 1 32.91 204 SER B O 1
ATOM 3524 N N . GLU B 1 205 ? 2.775 15.188 33.469 1 30.92 205 GLU B N 1
ATOM 3525 C CA . GLU B 1 205 ? 3.025 16.453 32.781 1 30.92 205 GLU B CA 1
ATOM 3526 C C . GLU B 1 205 ? 2.279 16.5 31.453 1 30.92 205 GLU B C 1
ATOM 3528 O O . GLU B 1 205 ? 2.896 16.453 30.391 1 30.92 205 GLU B O 1
ATOM 3533 N N . PHE B 1 206 ? 1.207 15.805 31.375 1 32.97 206 PHE B N 1
ATOM 3534 C CA . PHE B 1 206 ? 0.488 15.781 30.094 1 32.97 206 PHE B CA 1
ATOM 3535 C C . PHE B 1 206 ? -0.164 17.141 29.828 1 32.97 206 PHE B C 1
ATOM 3537 O O . PHE B 1 206 ? -1.063 17.547 30.562 1 32.97 206 PHE B O 1
ATOM 3544 N N . ASN B 1 207 ? 0.636 18.078 29.312 1 28.42 207 ASN B N 1
ATOM 3545 C CA . ASN B 1 207 ? 0.042 19.359 28.984 1 28.42 207 ASN B CA 1
ATOM 3546 C C . ASN B 1 207 ? -1.048 19.234 27.922 1 28.42 207 ASN B C 1
ATOM 3548 O O . ASN B 1 207 ? -0.77 18.844 26.781 1 28.42 207 ASN B O 1
ATOM 3552 N N . LEU B 1 208 ? -2.234 19.031 28.312 1 29.25 208 LEU B N 1
ATOM 3553 C CA . LEU B 1 208 ? -3.504 19.031 27.594 1 29.25 208 LEU B CA 1
ATOM 3554 C C . LEU B 1 208 ? -3.518 20.094 26.5 1 29.25 208 LEU B C 1
ATOM 3556 O O . LEU B 1 208 ? -4.176 19.938 25.469 1 29.25 208 LEU B O 1
ATOM 3560 N N . ASP B 1 209 ? -2.896 21.172 26.797 1 30.31 209 ASP B N 1
ATOM 3561 C CA . ASP B 1 209 ? -3.09 22.375 25.984 1 30.31 209 ASP B CA 1
ATOM 3562 C C . ASP B 1 209 ? -2.588 22.172 24.562 1 30.31 209 ASP B C 1
ATOM 3564 O O . ASP B 1 209 ? -2.875 22.969 23.672 1 30.31 209 ASP B O 1
ATOM 3568 N N . TYR B 1 210 ? -1.73 21.344 24.547 1 30.2 210 TYR B N 1
ATOM 3569 C CA . TYR B 1 210 ? -1.116 21.344 23.219 1 30.2 210 TYR B CA 1
ATOM 3570 C C . TYR B 1 210 ? -2.078 20.812 22.172 1 30.2 210 TYR B C 1
ATOM 3572 O O . TYR B 1 210 ? -1.918 21.078 20.969 1 30.2 210 TYR B O 1
ATOM 3580 N N . TYR B 1 211 ? -2.934 19.781 22.469 1 35.75 211 TYR B N 1
ATOM 3581 C CA . TYR B 1 211 ? -3.631 19 21.453 1 35.75 211 TYR B CA 1
ATOM 3582 C C . TYR B 1 211 ? -4.898 19.703 20.984 1 35.75 211 TYR B C 1
ATOM 3584 O O . TYR B 1 211 ? -5.441 19.391 19.938 1 35.75 211 TYR B O 1
ATOM 3592 N N . LEU B 1 212 ? -5.527 20.484 21.812 1 32.53 212 LEU B N 1
ATOM 3593 C CA . LEU B 1 212 ? -6.754 21.172 21.438 1 32.53 212 LEU B CA 1
ATOM 3594 C C . LEU B 1 212 ? -6.512 22.109 20.25 1 32.53 212 LEU B C 1
ATOM 3596 O O . LEU B 1 212 ? -7.465 22.578 19.625 1 32.53 212 LEU B O 1
ATOM 3600 N N . LYS B 1 213 ? -5.332 22.484 20.109 1 32.44 213 LYS B N 1
ATOM 3601 C CA . LYS B 1 213 ? -5.129 23.547 19.125 1 32.44 213 LYS B CA 1
ATOM 3602 C C . LYS B 1 213 ? -5.242 23 17.703 1 32.44 213 LYS B C 1
ATOM 3604 O O . LYS B 1 213 ? -5.262 23.766 16.734 1 32.44 213 LYS B O 1
ATOM 3609 N N . TRP B 1 214 ? -5.199 21.75 17.641 1 32.19 214 TRP B N 1
ATOM 3610 C CA . TRP B 1 214 ? -5.281 21.328 16.234 1 32.19 214 TRP B CA 1
ATOM 3611 C C . TRP B 1 214 ? -6.719 21 15.852 1 32.19 214 TRP B C 1
ATOM 3613 O O . TRP B 1 214 ? -6.992 20.625 14.711 1 32.19 214 TRP B O 1
ATOM 3623 N N . LEU B 1 215 ? -7.672 20.75 16.734 1 31.45 215 LEU B N 1
ATOM 3624 C CA . LEU B 1 215 ? -9.086 20.688 16.375 1 31.45 215 LEU B CA 1
ATOM 3625 C C . LEU B 1 215 ? -9.688 22.094 16.328 1 31.45 215 LEU B C 1
ATOM 3627 O O . LEU B 1 215 ? -9.406 22.922 17.188 1 31.45 215 LEU B O 1
ATOM 3631 N N . PRO B 1 216 ? -10.047 22.656 15.141 1 30.14 216 PRO B N 1
ATOM 3632 C CA . PRO B 1 216 ? -10.742 23.922 15.328 1 30.14 216 PRO B CA 1
ATOM 3633 C C . PRO B 1 216 ? -11.828 23.844 16.406 1 30.14 216 PRO B C 1
ATOM 3635 O O . PRO B 1 216 ? -12.398 22.781 16.641 1 30.14 216 PRO B O 1
ATOM 3638 N N . ALA B 1 217 ? -11.953 25.047 17.297 1 29.77 217 ALA B N 1
ATOM 3639 C CA . ALA B 1 217 ? -13.148 25.344 18.078 1 29.77 217 ALA B CA 1
ATOM 3640 C C . ALA B 1 217 ? -14.398 25.281 17.203 1 29.77 217 ALA B C 1
ATOM 3642 O O . ALA B 1 217 ? -14.359 25.625 16.016 1 29.77 217 ALA B O 1
#

Sequence (434 aa):
MERFRVEADVAVNRANMLTRLWKYAAEVMNSEYLLHAGVFAMVEFDDDIFAAGNCYDKYQYKDYWLFCPYAYRLPEGPILVKDLAVEYKYLKNTSEWFYIARKNAERVIRNYNQFSKGFNTYTYNSTAHTDRVPDEILSVTYDDGKWSKPYYDCGGGNIWMLTYTLITIRLVSGNKEAMKSKDNRKRGEYFVRQRRPPSFPSDSEFNLDYYLKWLPAMERFRVEADVAVNRANMLTRLWKYAAEVMNSEYLLHAGVFAMVEFDDDIFAAGNCYDKYQYKDYWLFCPYAYRLPEGPILVKDLAVEYKYLKNTSEWFYIARKNAERVIRNYNQFSKGFNTYTYNSTAHTDRVPDEILSVTYDDGKWSKPYYDCGGGNIWMLTYTLITIRLVSGNKEAMKSKDNRKRGEYFVRQRRPPSFPSDSEFNLDYYLKWLPA

Solvent-accessible surface area (backbone atoms only — not compar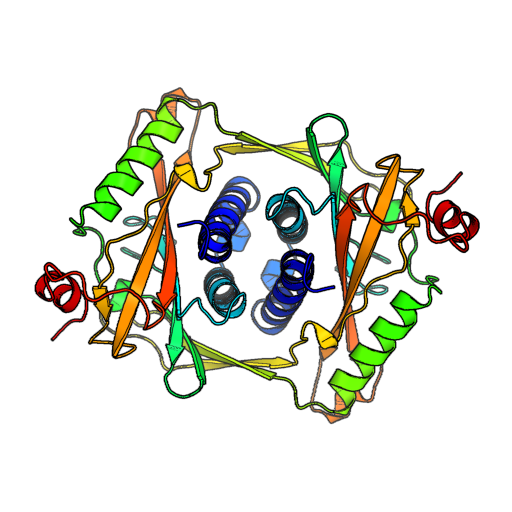able to full-atom values): 23527 Å² total; per-residue (Å²): 122,76,88,53,44,68,60,47,45,49,29,38,42,48,50,43,40,50,52,47,35,57,72,76,42,45,76,51,66,71,38,62,60,57,51,39,46,49,24,44,38,54,24,68,63,35,89,53,33,44,23,18,34,48,36,40,40,77,58,66,50,84,91,31,59,55,48,16,40,29,17,33,60,40,94,89,58,41,35,40,28,33,43,46,35,40,84,42,76,68,87,73,65,76,47,65,44,57,48,49,10,49,52,35,32,50,46,50,61,70,66,64,75,50,67,46,53,30,31,38,29,44,77,63,48,80,76,39,62,43,71,73,40,82,39,75,42,83,44,74,51,77,84,39,33,32,66,40,71,78,31,51,36,71,73,71,76,69,40,45,28,32,38,34,33,31,42,46,71,41,74,74,59,81,55,81,68,33,64,73,38,72,89,28,49,44,47,38,35,27,28,32,27,28,60,49,68,80,82,57,78,82,70,81,85,65,70,66,74,68,34,57,72,73,32,82,131,123,75,89,52,44,68,58,47,46,49,32,37,41,48,48,43,42,50,52,47,34,58,71,76,41,47,76,53,67,70,39,64,59,56,51,38,46,48,24,42,38,54,25,68,64,35,89,52,33,43,25,18,34,47,35,37,41,76,57,66,51,82,92,32,59,55,48,17,39,30,17,33,60,42,96,88,59,42,34,40,28,33,44,45,34,41,81,42,79,67,86,73,65,76,47,66,43,58,48,49,10,47,51,36,35,51,48,50,61,71,66,64,75,49,66,47,52,30,31,37,30,44,77,63,49,79,77,39,63,42,71,75,40,84,39,75,40,83,45,73,52,77,84,38,33,31,66,41,71,78,34,53,34,70,73,71,75,68,39,45,28,32,38,35,34,33,42,45,72,40,74,73,59,81,55,82,67,35,64,74,38,71,88,29,50,45,48,38,34,27,30,32,28,28,60,49,67,80,81,56,77,82,70,78,84,66,70,66,74,67,34,53,71,73,31,81,132

Organism: Laodelphax striatellus (NCBI:txid195883)

Secondary structure (DSSP, 8-state):
-GGGHHHHHHHHHHHHHHHHHHHH-GGGGG-HHHHHHHHHHHHHH-TTEEEEEEEE-TT-BTTBS-B-EEEEE-TTS-EEEEEGGGT--GGG---HHHHHHHHHHHHHHHH---EEEEEE--BSSSS-BPPPEEEEEE---GGGSEEPPPEEETTTTSEEEEEEEEEEEEE-SSSGGGGGSGGGEEEEEEEEEEEPPTTS---S---GGGTGGGS--/-GGGHHHHHHHHHHHHHHHHHHHH-GGGGG-HHHHHHHHHHHHHH-TTEEEEEEEE-TT-BTTBS-B-EEEEE-TTS-EEEEEGGGT--GGG---HHHHHHHHHHHHHHHH---EEEEEE--BSSSS-BPPPEEEEEE---GGGSEEPPPEEETTTTSEEEEEEEEEEEEE-SSSGGGGGSGGGEEEEEEEEEEEPPTTS---S---GGGTGGGS--